Protein AF-A0A813KN11-F1 (afdb_monomer_lite)

Sequence (437 aa):
MAQGSCLNAQRAEISSEADAAAAKKTEAAAARKAENHSEVVAFFRGTGTDVECRTLEQILLWEDVLMEVCHDYIQWLFPSDEPSRFNSDAPLLDEELQAIFQEDPEMQRNFRRGLTRFIQFLGLVVEEANERAGIESFRIAKAAHFEKRVLMCWRGPSNHNWRRMTRVLRCLGLLNMREEQRALFAALEVVIAESPGLIEDEAILRWRSEVESHISAGFAAAVLESPNLLSSLCRHYFQKYDKNGNGVLEISEALTLAGELNLSLGLPSDVLDEEQLAASFLQFGSAQAEQVALCSDAFRSWFSEALRATVERSHLPQPVRGKKRTESEEFINPSFATALLNSPNMLAGQCSRYFKKYDTNQNGRLELAEAIVLARELHESFGMPAETLDEWQLLSTSDHFRGQEAGLSAQEFPAWFAEALEAAIEKSASRCPPRTV

Radius of gyration: 32.5 Å; chains: 1; bounding box: 85×87×61 Å

Structure (mmCIF, N/CA/C/O backbone):
data_AF-A0A813KN11-F1
#
_entry.id   AF-A0A813KN11-F1
#
loop_
_atom_site.group_PDB
_atom_site.id
_atom_site.type_symbol
_atom_site.label_atom_id
_atom_site.label_alt_id
_atom_site.label_comp_id
_atom_site.label_asym_id
_atom_site.label_entity_id
_atom_site.label_seq_id
_atom_site.pdbx_PDB_ins_code
_atom_site.Cartn_x
_atom_site.Cartn_y
_atom_site.Cartn_z
_atom_site.occupancy
_atom_site.B_iso_or_equiv
_atom_site.auth_seq_id
_atom_site.auth_comp_id
_atom_site.auth_asym_id
_atom_site.auth_atom_id
_atom_site.pdbx_PDB_model_num
ATOM 1 N N . MET A 1 1 ? -23.796 54.070 39.412 1.00 55.84 1 MET A N 1
ATOM 2 C CA . MET A 1 1 ? -23.082 52.832 39.806 1.00 55.84 1 MET A CA 1
ATOM 3 C C . MET A 1 1 ? -23.918 51.549 39.681 1.00 55.84 1 MET A C 1
ATOM 5 O O . MET A 1 1 ? -23.318 50.505 39.488 1.00 55.84 1 MET A O 1
ATOM 9 N N . ALA A 1 2 ? -25.261 51.578 39.702 1.00 54.78 2 ALA A N 1
ATOM 10 C CA . ALA A 1 2 ? -26.078 50.351 39.631 1.00 54.78 2 ALA A CA 1
ATOM 11 C C . ALA A 1 2 ? -26.136 49.661 38.244 1.00 54.78 2 ALA A C 1
ATOM 13 O O . ALA A 1 2 ? -26.162 48.437 38.178 1.00 54.78 2 ALA A O 1
ATOM 14 N N . GLN A 1 3 ? -26.094 50.408 37.131 1.00 52.41 3 GLN A N 1
ATOM 15 C CA . GLN A 1 3 ? -26.206 49.822 35.780 1.00 52.41 3 GLN A CA 1
ATOM 16 C C . GLN A 1 3 ? -24.967 49.016 35.335 1.00 52.41 3 GLN A C 1
ATOM 18 O O . GLN A 1 3 ? -25.114 48.037 34.612 1.00 52.41 3 GLN A O 1
ATOM 23 N N . GLY A 1 4 ? -23.763 49.366 35.806 1.00 53.12 4 GLY A N 1
ATOM 24 C CA . GLY A 1 4 ? -22.533 48.620 35.487 1.00 53.12 4 GLY A CA 1
ATOM 25 C C . GLY A 1 4 ? -22.413 47.272 36.212 1.00 53.12 4 GLY A C 1
ATOM 26 O O . GLY A 1 4 ? -21.768 46.362 35.705 1.00 53.12 4 GLY A O 1
ATOM 27 N N . SER A 1 5 ? -23.073 47.124 37.367 1.00 58.75 5 SER A N 1
ATOM 28 C CA . SER A 1 5 ? -23.100 45.871 38.138 1.00 58.75 5 SER A CA 1
ATOM 29 C C . SER A 1 5 ? -23.969 44.802 37.459 1.00 58.75 5 SER A C 1
ATOM 31 O O . SER A 1 5 ? -23.559 43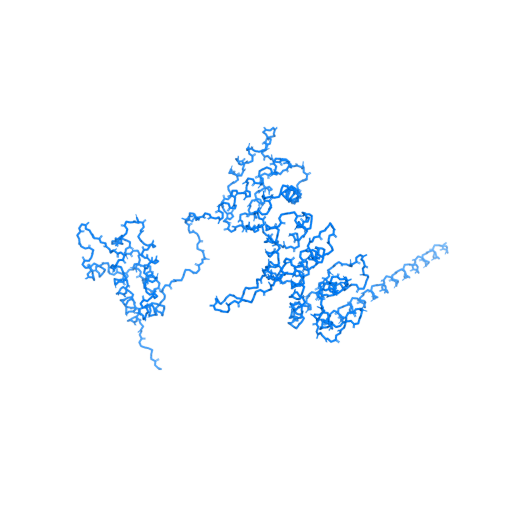.652 37.332 1.00 58.75 5 SER A O 1
ATOM 33 N N . CYS A 1 6 ? -25.130 45.203 36.928 1.00 56.50 6 CYS A N 1
ATOM 34 C CA . CYS A 1 6 ? -26.067 44.297 36.256 1.00 56.50 6 CYS A CA 1
ATOM 35 C C . CYS A 1 6 ? -25.503 43.738 34.933 1.00 56.50 6 CYS A C 1
ATOM 37 O O . CYS A 1 6 ? -25.594 42.542 34.670 1.00 56.50 6 CYS A O 1
ATOM 39 N N . LEU A 1 7 ? -24.830 44.583 34.140 1.00 58.66 7 LEU A N 1
ATOM 40 C CA . LEU A 1 7 ? -24.189 44.174 32.881 1.00 58.66 7 LEU A CA 1
ATOM 41 C C . LEU A 1 7 ? -23.013 43.205 33.092 1.00 58.66 7 LEU A C 1
ATOM 43 O O . LEU A 1 7 ? -22.803 42.310 32.275 1.00 58.66 7 LEU A O 1
ATOM 47 N N . ASN A 1 8 ? -22.258 43.357 34.185 1.00 63.19 8 ASN A N 1
ATOM 48 C CA . ASN A 1 8 ? -21.165 42.441 34.521 1.00 63.19 8 ASN A CA 1
ATOM 49 C C . ASN A 1 8 ? -21.677 41.082 35.021 1.00 63.19 8 ASN A C 1
ATOM 51 O O . ASN A 1 8 ? -21.081 40.064 34.680 1.00 63.19 8 ASN A O 1
ATOM 55 N N . ALA A 1 9 ? -22.789 41.050 35.764 1.00 64.56 9 ALA A N 1
ATOM 56 C CA . ALA A 1 9 ? -23.426 39.804 36.194 1.00 64.56 9 ALA A CA 1
ATOM 57 C C . ALA A 1 9 ? -23.979 39.003 35.000 1.00 64.56 9 ALA A C 1
ATOM 59 O O . ALA A 1 9 ? -23.669 37.823 34.868 1.00 64.56 9 ALA A O 1
ATOM 60 N N . GLN A 1 10 ? -24.677 39.662 34.065 1.00 61.97 10 GLN A N 1
ATOM 61 C CA . GLN A 1 10 ? -25.167 39.014 32.839 1.00 61.97 10 GLN A CA 1
ATOM 62 C C . GLN A 1 10 ? -24.036 38.479 31.951 1.00 61.97 10 GLN A C 1
ATOM 64 O O . GLN A 1 10 ? -24.159 37.405 31.370 1.00 61.97 10 GLN A O 1
ATOM 69 N N . ARG A 1 11 ? -22.906 39.194 31.847 1.00 63.22 11 ARG A N 1
ATOM 70 C CA . ARG A 1 11 ? -21.731 38.699 31.109 1.00 63.22 11 ARG A CA 1
ATOM 71 C C . ARG A 1 11 ? -21.091 37.475 31.763 1.00 63.22 11 ARG A C 1
ATOM 73 O O . ARG A 1 11 ? -20.643 36.587 31.044 1.00 63.22 11 ARG A O 1
ATOM 80 N N . ALA A 1 12 ? -21.037 37.435 33.093 1.00 64.56 12 ALA A N 1
ATOM 81 C CA . ALA A 1 12 ? -20.498 36.298 33.831 1.00 64.56 12 ALA A CA 1
ATOM 82 C C . ALA A 1 12 ? -21.402 35.058 33.716 1.00 64.56 12 ALA A C 1
ATOM 84 O O . ALA A 1 12 ? -20.891 33.957 33.533 1.00 64.56 12 ALA A O 1
ATOM 85 N N . GLU A 1 13 ? -22.727 35.233 33.745 1.00 67.44 13 GLU A N 1
ATOM 86 C CA . GLU A 1 13 ? -23.694 34.147 33.527 1.00 67.44 13 GLU A CA 1
ATOM 87 C C . GLU A 1 13 ? -23.604 33.573 32.106 1.00 67.44 13 GLU A C 1
ATOM 89 O O . GLU A 1 13 ? -23.483 32.362 31.953 1.00 67.44 13 GLU A O 1
ATOM 94 N N . ILE A 1 14 ? -23.543 34.425 31.074 1.00 69.56 14 ILE A N 1
ATOM 95 C CA . ILE A 1 14 ? -23.387 33.978 29.677 1.00 69.56 14 ILE A CA 1
ATOM 96 C C . ILE A 1 14 ? -22.050 33.247 29.467 1.00 69.56 14 ILE A C 1
ATOM 98 O O . ILE A 1 14 ? -21.999 32.253 28.745 1.00 69.56 14 ILE A O 1
ATOM 102 N N . SER A 1 15 ? -20.965 33.712 30.101 1.00 70.12 15 SER A N 1
ATOM 103 C CA . SER A 1 15 ? -19.666 33.024 30.057 1.00 70.12 15 SER A CA 1
ATOM 104 C C . SER A 1 15 ? -19.736 31.653 30.734 1.00 70.12 15 SER A C 1
ATOM 106 O O . SER A 1 15 ? -19.295 30.667 30.158 1.00 70.12 15 SER A O 1
ATOM 108 N N . SER A 1 16 ? -20.353 31.576 31.916 1.00 76.62 16 SER A N 1
ATOM 109 C CA . SER A 1 16 ? -20.541 30.335 32.678 1.00 76.62 16 SER A CA 1
ATOM 110 C C . SER A 1 16 ? -21.377 29.299 31.912 1.00 76.62 16 SER A C 1
ATOM 112 O O . SER A 1 16 ? -21.031 28.119 31.873 1.00 76.62 16 SER A O 1
ATOM 114 N N . GLU A 1 17 ? -22.455 29.729 31.249 1.00 76.62 17 GLU A N 1
ATOM 115 C CA . GLU A 1 17 ? -23.283 28.852 30.412 1.00 76.62 17 GLU A CA 1
ATOM 116 C C . GLU A 1 17 ? -22.532 28.348 29.172 1.00 76.62 17 GLU A C 1
ATOM 118 O O . GLU A 1 17 ? -22.662 27.175 28.809 1.00 76.62 17 GLU A O 1
ATOM 123 N N . ALA A 1 18 ? -21.717 29.199 28.541 1.00 73.38 18 ALA A N 1
ATOM 124 C CA . ALA A 1 18 ? -20.875 28.805 27.413 1.00 73.38 18 ALA A CA 1
ATOM 125 C C . ALA A 1 18 ? -19.795 27.790 27.830 1.00 73.38 18 ALA A C 1
ATOM 127 O O . ALA A 1 18 ? -19.595 26.791 27.135 1.00 73.38 18 ALA A O 1
ATOM 128 N N . ASP A 1 19 ? -19.160 27.998 28.986 1.00 80.31 19 ASP A N 1
ATOM 129 C CA . ASP A 1 19 ? -18.154 27.089 29.544 1.00 80.31 19 ASP A CA 1
ATOM 130 C C . ASP A 1 19 ? -18.773 25.731 29.921 1.00 80.31 19 ASP A C 1
ATOM 132 O O . ASP A 1 19 ? -18.221 24.675 29.602 1.00 80.31 19 ASP A O 1
ATOM 136 N N . ALA A 1 20 ? -19.971 25.731 30.516 1.00 79.69 20 ALA A N 1
ATOM 137 C CA . ALA A 1 20 ? -20.714 24.511 30.829 1.00 79.69 20 ALA A CA 1
ATOM 138 C C . ALA A 1 20 ? -21.149 23.743 29.564 1.00 79.69 20 ALA A C 1
ATOM 140 O O . ALA A 1 20 ? -21.056 22.513 29.515 1.00 79.69 20 ALA A O 1
ATOM 141 N N . ALA A 1 21 ? -21.591 24.449 28.517 1.00 75.94 21 ALA A N 1
ATOM 142 C CA . ALA A 1 21 ? -21.940 23.840 27.234 1.00 75.94 21 ALA A CA 1
ATOM 143 C C . ALA A 1 21 ? -20.713 23.239 26.526 1.00 75.94 21 ALA A C 1
ATOM 145 O O . ALA A 1 21 ? -20.804 22.148 25.955 1.00 75.94 21 ALA A O 1
ATOM 146 N N . ALA A 1 22 ? -19.560 23.912 26.598 1.00 75.06 22 ALA A N 1
ATOM 147 C CA . ALA A 1 22 ? -18.297 23.404 26.074 1.00 75.06 22 ALA A CA 1
ATOM 148 C C . ALA A 1 22 ? -17.841 22.143 26.825 1.00 75.06 22 ALA A C 1
ATOM 150 O O . ALA A 1 22 ? -17.526 21.142 26.184 1.00 75.06 22 ALA A O 1
ATOM 151 N N . ALA A 1 23 ? -17.894 22.145 28.161 1.00 79.25 23 ALA A N 1
ATOM 152 C CA . ALA A 1 23 ? -17.556 20.980 28.980 1.00 79.25 23 ALA A CA 1
ATOM 153 C C . ALA A 1 23 ? -18.440 19.765 28.649 1.00 79.25 23 ALA A C 1
ATOM 155 O O . ALA A 1 23 ? -17.927 18.672 28.413 1.00 79.25 23 ALA A O 1
ATOM 156 N N . LYS A 1 24 ? -19.758 19.971 28.523 1.00 80.69 24 LYS A N 1
ATOM 157 C CA . LYS A 1 24 ? -20.709 18.908 28.166 1.00 80.69 24 LYS A CA 1
ATOM 158 C C . LYS A 1 24 ? -20.459 18.336 26.767 1.00 80.69 24 LYS A C 1
ATOM 160 O O . LYS A 1 24 ? -20.604 17.135 26.550 1.00 80.69 24 LYS A O 1
ATOM 165 N N . LYS A 1 25 ? -20.074 19.184 25.807 1.00 79.50 25 LYS A N 1
ATOM 166 C CA . LYS A 1 25 ? -19.704 18.748 24.453 1.00 79.50 25 LYS A CA 1
ATOM 167 C C . LYS A 1 25 ? -18.427 17.902 24.467 1.00 79.50 25 LYS A C 1
ATOM 169 O O . LYS A 1 25 ? -18.368 16.896 23.765 1.00 79.50 25 LYS A O 1
ATOM 174 N N . THR A 1 26 ? -17.438 18.285 25.272 1.00 84.12 26 THR A N 1
ATOM 175 C CA . THR A 1 26 ? -16.190 17.527 25.448 1.00 84.12 26 THR A CA 1
ATOM 176 C C . THR A 1 26 ? -16.444 16.163 26.088 1.00 84.12 26 THR A C 1
ATOM 178 O O . THR A 1 26 ? -15.922 15.161 25.609 1.00 84.12 26 THR A O 1
ATOM 181 N N . GLU A 1 27 ? -17.293 16.099 27.115 1.00 86.19 27 GLU A N 1
ATOM 182 C CA . GLU A 1 27 ? -17.659 14.843 27.780 1.00 86.19 27 GLU A CA 1
ATOM 183 C C . GLU A 1 27 ? -18.402 13.887 26.832 1.00 86.19 27 GLU A C 1
ATOM 185 O O . GLU A 1 27 ? -18.057 12.710 26.739 1.00 86.19 27 GLU A O 1
ATOM 190 N N . ALA A 1 28 ? -19.357 14.401 26.048 1.00 86.06 28 ALA A N 1
ATOM 191 C CA . ALA A 1 28 ? -20.056 13.610 25.035 1.00 86.06 28 ALA A CA 1
ATOM 192 C C . ALA A 1 28 ? -19.108 13.082 23.941 1.00 86.06 28 ALA A C 1
ATOM 194 O O . ALA A 1 28 ? -19.243 11.939 23.506 1.00 86.06 28 ALA A O 1
ATOM 195 N N . ALA A 1 29 ? -18.131 13.889 23.514 1.00 83.31 29 ALA A N 1
ATOM 196 C CA . ALA A 1 29 ? -17.123 13.464 22.545 1.00 83.31 29 ALA A CA 1
ATOM 197 C C . ALA A 1 29 ? -16.207 12.365 23.110 1.00 83.31 29 ALA A C 1
ATOM 199 O O . ALA A 1 29 ? -15.925 11.393 22.413 1.00 83.31 29 ALA A O 1
ATOM 200 N N . ALA A 1 30 ? -15.791 12.479 24.375 1.00 85.94 30 ALA A N 1
ATOM 201 C CA . ALA A 1 30 ? -14.988 11.460 25.049 1.00 85.94 30 ALA A CA 1
ATOM 202 C C . ALA A 1 30 ? -15.757 10.138 25.223 1.00 85.94 30 ALA A C 1
ATOM 204 O O . ALA A 1 30 ? -15.204 9.071 24.965 1.00 85.94 30 ALA A O 1
ATOM 205 N N . ALA A 1 31 ? -17.042 10.201 25.589 1.00 90.19 31 ALA A N 1
ATOM 206 C CA . ALA A 1 31 ? -17.894 9.017 25.695 1.00 90.19 31 ALA A CA 1
ATOM 207 C C . ALA A 1 31 ? -18.061 8.310 24.340 1.00 90.19 31 ALA A C 1
ATOM 209 O O . ALA A 1 31 ? -17.885 7.097 24.257 1.00 90.19 31 ALA A O 1
ATOM 210 N N . ARG A 1 32 ? -18.320 9.067 23.263 1.00 89.12 32 ARG A N 1
ATOM 211 C CA . ARG A 1 32 ? -18.428 8.507 21.907 1.00 89.12 32 ARG A CA 1
ATOM 212 C C . ARG A 1 32 ? -17.108 7.910 21.418 1.00 89.12 32 ARG A C 1
ATOM 214 O O . ARG A 1 32 ? -17.122 6.885 20.745 1.00 89.12 32 ARG A O 1
ATOM 221 N N . LYS A 1 33 ? -15.974 8.526 21.768 1.00 90.25 33 LYS A N 1
ATOM 222 C CA . LYS A 1 33 ? -14.637 7.985 21.485 1.00 90.25 33 LYS A CA 1
ATOM 223 C C . LYS A 1 33 ? -14.441 6.621 22.158 1.00 90.25 33 LYS A C 1
ATOM 225 O O . LYS A 1 33 ? -14.070 5.666 21.486 1.00 90.25 33 LYS A O 1
ATOM 230 N N . ALA A 1 34 ? -14.749 6.523 23.452 1.00 91.56 34 ALA A N 1
ATOM 231 C CA . ALA A 1 34 ? -14.631 5.278 24.210 1.00 91.56 34 ALA A CA 1
ATOM 232 C C . ALA A 1 34 ? -15.573 4.175 23.691 1.00 91.56 34 ALA A C 1
ATOM 234 O O . ALA A 1 34 ? -15.178 3.013 23.621 1.00 91.56 34 ALA A O 1
ATOM 235 N N . GLU A 1 35 ? -16.796 4.536 23.289 1.00 93.81 35 GLU A N 1
ATOM 236 C CA . GLU A 1 35 ? -17.745 3.620 22.643 1.00 93.81 35 GLU A CA 1
ATOM 237 C C . GLU A 1 35 ? -17.181 3.081 21.318 1.00 93.81 35 GLU A C 1
ATOM 239 O O . GLU A 1 35 ? -17.059 1.868 21.168 1.00 93.81 35 GLU A O 1
ATOM 244 N N . ASN A 1 36 ? -16.712 3.963 20.424 1.00 94.12 36 ASN A N 1
ATOM 245 C CA . ASN A 1 36 ? -16.051 3.585 19.167 1.00 94.12 36 ASN A CA 1
ATOM 246 C C . ASN A 1 36 ? -14.865 2.632 19.400 1.00 94.12 36 ASN A C 1
ATOM 248 O O . ASN A 1 36 ? -14.734 1.625 18.706 1.00 94.12 36 ASN A O 1
ATOM 252 N N . HIS A 1 37 ? -14.010 2.910 20.391 1.00 96.06 37 HIS A N 1
ATOM 253 C CA . HIS A 1 37 ? -12.895 2.017 20.727 1.00 96.06 37 HIS A CA 1
ATOM 254 C C . HIS A 1 37 ? -13.391 0.640 21.157 1.00 96.06 37 HIS A C 1
ATOM 256 O O . HIS A 1 37 ? -12.922 -0.373 20.642 1.00 96.06 37 HIS A O 1
ATOM 262 N N . SER A 1 38 ? -14.355 0.600 22.079 1.00 96.56 38 SER A N 1
ATOM 263 C CA . SER A 1 38 ? -14.912 -0.648 22.595 1.00 96.56 38 SER A CA 1
ATOM 264 C C . SER A 1 38 ? -15.555 -1.488 21.490 1.00 96.56 38 SER A C 1
ATOM 266 O O . SER A 1 38 ? -15.370 -2.704 21.467 1.00 96.56 38 SER A O 1
ATOM 268 N N . GLU A 1 39 ? -16.295 -0.863 20.576 1.00 96.69 39 GLU A N 1
ATOM 269 C CA . GLU A 1 39 ? -16.959 -1.545 19.463 1.00 96.69 39 GLU A CA 1
ATOM 270 C C . GLU A 1 39 ? -15.952 -2.149 18.481 1.00 96.69 39 GLU A C 1
ATOM 272 O O . GLU A 1 39 ? -16.047 -3.334 18.158 1.00 96.69 39 GLU A O 1
ATOM 277 N N . VAL A 1 40 ? -14.945 -1.379 18.055 1.00 97.12 40 VAL A N 1
ATOM 278 C CA . VAL A 1 40 ? -13.913 -1.868 17.124 1.00 97.12 40 VAL A CA 1
ATOM 279 C C . VAL A 1 40 ? -13.106 -3.001 17.752 1.00 97.12 40 VAL A C 1
ATOM 281 O O . VAL A 1 40 ? -12.868 -4.024 17.109 1.00 97.12 40 VAL A O 1
ATOM 284 N N . VAL A 1 41 ? -12.722 -2.859 19.023 1.00 98.00 41 VAL A N 1
ATOM 285 C CA . VAL A 1 41 ? -12.010 -3.910 19.760 1.00 98.00 41 VAL A CA 1
ATOM 286 C C . VAL A 1 41 ? -12.861 -5.178 19.853 1.00 98.00 41 VAL A C 1
ATOM 288 O O . VAL A 1 41 ? -12.363 -6.266 19.569 1.00 98.00 41 VAL A O 1
ATOM 291 N N . ALA A 1 42 ? -14.144 -5.065 20.205 1.00 98.12 42 ALA A N 1
ATOM 292 C CA . ALA A 1 42 ? -15.040 -6.217 20.279 1.00 98.12 42 ALA A CA 1
ATOM 293 C C . ALA A 1 42 ? -15.227 -6.886 18.907 1.00 98.12 42 ALA A C 1
ATOM 295 O O . ALA A 1 42 ? -15.167 -8.113 18.805 1.00 98.12 42 ALA A O 1
ATOM 296 N N . PHE A 1 43 ? -15.394 -6.097 17.844 1.00 98.44 43 PHE A N 1
ATOM 297 C CA . PHE A 1 43 ? -15.502 -6.592 16.473 1.00 98.44 43 PHE A CA 1
ATOM 298 C C . PHE A 1 43 ? -14.258 -7.388 16.054 1.00 98.44 43 PHE A C 1
ATOM 300 O O . PHE A 1 43 ? -14.377 -8.538 15.627 1.00 98.44 43 PHE A O 1
ATOM 307 N N . PHE A 1 44 ? -13.054 -6.833 16.237 1.00 98.31 44 PHE A N 1
ATOM 308 C CA . PHE A 1 44 ? -11.813 -7.518 15.860 1.00 98.31 44 PHE A CA 1
ATOM 309 C C . PHE A 1 44 ? -11.429 -8.669 16.791 1.00 98.31 44 PHE A C 1
ATOM 311 O O . PHE A 1 44 ? -10.720 -9.565 16.344 1.00 98.31 44 PHE A O 1
ATOM 318 N N . ARG A 1 45 ? -11.904 -8.707 18.039 1.00 97.81 45 ARG A N 1
ATOM 319 C CA . ARG A 1 45 ? -11.781 -9.883 18.924 1.00 97.81 45 ARG A CA 1
ATOM 320 C C . ARG A 1 45 ? -12.859 -10.946 18.671 1.00 97.81 45 ARG A C 1
ATOM 322 O O . ARG A 1 45 ? -12.877 -11.970 19.342 1.00 97.81 45 ARG A O 1
ATOM 329 N N . GLY A 1 46 ? -13.775 -10.717 17.727 1.00 96.50 46 GLY A N 1
ATOM 330 C CA . GLY A 1 46 ? -14.856 -11.655 17.406 1.00 96.50 46 GLY A CA 1
ATOM 331 C C . GLY A 1 46 ? -15.936 -11.768 18.491 1.00 96.50 46 GLY A C 1
ATOM 332 O O . GLY A 1 46 ? -16.723 -12.713 18.480 1.00 96.50 46 GLY A O 1
ATOM 333 N N . THR A 1 47 ? -15.987 -10.827 19.438 1.00 97.50 47 THR A N 1
ATOM 334 C CA . THR A 1 47 ? -16.987 -10.784 20.520 1.00 97.50 47 THR A CA 1
ATOM 335 C C . THR A 1 47 ? -18.097 -9.764 20.272 1.00 97.50 47 THR A C 1
ATOM 337 O O . THR A 1 47 ? -19.100 -9.772 20.984 1.00 97.50 47 THR A O 1
ATOM 340 N N . GLY A 1 48 ? -17.932 -8.902 19.267 1.00 97.00 48 GLY A N 1
ATOM 341 C CA . GLY A 1 48 ? -18.886 -7.872 18.865 1.00 97.00 48 GLY A CA 1
ATOM 342 C C . GLY A 1 48 ? -19.260 -7.938 17.385 1.00 97.00 48 GLY A C 1
ATOM 343 O O . GLY A 1 48 ? -18.903 -8.866 16.656 1.00 97.00 48 GLY A O 1
ATOM 344 N N . THR A 1 49 ? -19.991 -6.920 16.948 1.00 97.56 49 THR A N 1
ATOM 345 C CA . THR A 1 49 ? -20.449 -6.749 15.568 1.00 97.56 49 THR A CA 1
ATOM 346 C C . THR A 1 49 ? -20.141 -5.343 15.082 1.00 97.56 49 THR A C 1
ATOM 348 O O . THR A 1 49 ? -19.855 -4.457 15.882 1.00 97.56 49 THR A O 1
ATOM 351 N N . ASP A 1 50 ? -20.253 -5.130 13.777 1.00 94.88 50 ASP A N 1
ATOM 352 C CA . ASP A 1 50 ? -20.396 -3.781 13.246 1.00 94.88 50 ASP A CA 1
ATOM 353 C C . ASP A 1 50 ? -21.807 -3.206 13.474 1.00 94.88 50 ASP A C 1
ATOM 355 O O . ASP A 1 50 ? -22.683 -3.852 14.066 1.00 94.88 50 ASP A O 1
ATOM 359 N N . VAL A 1 51 ? -22.025 -1.982 12.985 1.00 92.25 51 VAL A N 1
ATOM 360 C CA . VAL A 1 51 ? -23.298 -1.242 13.099 1.00 92.25 51 VAL A CA 1
ATOM 361 C C . VAL A 1 51 ? -24.487 -1.917 12.410 1.00 92.25 51 VAL A C 1
ATOM 363 O O . VAL A 1 51 ? -25.625 -1.663 12.789 1.00 92.25 51 VAL A O 1
ATOM 366 N N . GLU A 1 52 ? -24.243 -2.819 11.458 1.00 93.75 52 GLU A N 1
ATOM 367 C CA . GLU A 1 52 ? -25.283 -3.608 10.781 1.00 93.75 52 GLU A CA 1
ATOM 368 C C . GLU A 1 52 ? -25.473 -4.987 11.442 1.00 93.75 52 GLU A C 1
ATOM 370 O O . GLU A 1 52 ? -26.065 -5.901 10.862 1.00 93.75 52 GLU A O 1
ATOM 375 N N . CYS A 1 53 ? -24.961 -5.158 12.667 1.00 95.88 53 CYS A N 1
ATOM 376 C CA . CYS A 1 53 ? -25.022 -6.391 13.450 1.00 95.88 53 CYS A CA 1
ATOM 377 C C . CYS A 1 53 ? -24.322 -7.591 12.787 1.00 95.88 53 CYS A C 1
ATOM 379 O O . CYS A 1 53 ? -24.710 -8.742 13.016 1.00 95.88 53 CYS A O 1
ATOM 381 N N . ARG A 1 54 ? -23.280 -7.348 11.983 1.00 96.81 54 ARG A N 1
ATOM 382 C CA . ARG A 1 54 ? -22.483 -8.401 11.343 1.00 96.81 54 ARG A CA 1
ATOM 383 C C . ARG A 1 54 ? -21.229 -8.693 12.155 1.00 96.81 54 ARG A C 1
ATOM 385 O O . ARG A 1 54 ? -20.516 -7.775 12.556 1.00 96.81 54 ARG A O 1
ATOM 392 N N . THR A 1 55 ? -20.922 -9.966 12.374 1.00 98.19 55 THR A N 1
ATOM 393 C CA . THR A 1 55 ? -19.642 -10.375 12.970 1.00 98.19 55 THR A CA 1
ATOM 394 C C . THR A 1 55 ? -18.532 -10.389 11.921 1.00 98.19 55 THR A C 1
ATOM 396 O O . THR A 1 55 ? -18.790 -10.506 10.717 1.00 98.19 55 THR A O 1
ATOM 399 N N . LEU A 1 56 ? -17.278 -10.347 12.377 1.00 98.12 56 LEU A N 1
ATOM 400 C CA . LEU A 1 56 ? -16.122 -10.534 11.504 1.00 98.12 56 LEU A CA 1
ATOM 401 C C . LEU A 1 56 ? -16.230 -11.853 10.719 1.00 98.12 56 LEU A C 1
ATOM 403 O O . LEU A 1 56 ? -16.092 -11.861 9.500 1.00 98.12 56 LEU A O 1
ATOM 407 N N . GLU A 1 57 ? -16.540 -12.963 11.389 1.00 98.19 57 GLU A N 1
ATOM 408 C CA . GLU A 1 57 ? -16.685 -14.290 10.778 1.00 98.19 57 GLU A CA 1
ATOM 409 C C . GLU A 1 57 ? -17.720 -14.306 9.653 1.00 98.19 57 GLU A C 1
ATOM 411 O O . GLU A 1 57 ? -17.483 -14.922 8.615 1.00 98.19 57 GLU A O 1
ATOM 416 N N . GLN A 1 58 ? -18.849 -13.618 9.834 1.00 97.88 58 GLN A N 1
ATOM 417 C CA . GLN A 1 58 ? -19.872 -13.516 8.798 1.00 97.88 58 GLN A CA 1
ATOM 418 C C . GLN A 1 58 ? -19.335 -12.785 7.569 1.00 97.88 58 GLN A C 1
ATOM 420 O O . GLN A 1 58 ? -19.477 -13.301 6.463 1.00 97.88 58 GLN A O 1
ATOM 425 N N . ILE A 1 59 ? -18.681 -11.635 7.763 1.00 97.62 59 ILE A N 1
ATOM 426 C CA . ILE A 1 59 ? -18.095 -10.844 6.672 1.00 97.62 59 ILE A CA 1
ATOM 427 C C . ILE A 1 59 ? -17.016 -11.647 5.934 1.00 97.62 59 ILE A C 1
ATOM 429 O O . ILE A 1 59 ? -16.969 -11.645 4.706 1.00 97.62 59 ILE A O 1
ATOM 433 N N . LEU A 1 60 ? -16.165 -12.381 6.655 1.00 97.62 60 LEU A N 1
ATOM 434 C CA . LEU A 1 60 ? -15.097 -13.180 6.046 1.00 97.62 60 LEU A CA 1
ATOM 435 C C . LEU A 1 60 ? -15.618 -14.366 5.220 1.00 97.62 60 LEU A C 1
ATOM 437 O O . LEU A 1 60 ? -14.937 -14.799 4.291 1.00 97.62 60 LEU A O 1
ATOM 441 N N . LEU A 1 61 ? -16.814 -14.876 5.529 1.00 97.31 61 LEU A N 1
ATOM 442 C CA . LEU A 1 61 ? -17.480 -15.946 4.778 1.00 97.31 61 LEU A CA 1
ATOM 443 C C . LEU A 1 61 ? -18.267 -15.444 3.561 1.00 97.31 61 LEU A C 1
ATOM 445 O O . LEU A 1 61 ? -18.814 -16.257 2.816 1.00 97.31 61 LEU A O 1
ATOM 449 N N . TRP A 1 62 ? -18.352 -14.130 3.349 1.00 97.06 62 TRP A N 1
ATOM 450 C CA . TRP A 1 62 ? -19.094 -13.580 2.225 1.00 97.06 62 TRP A CA 1
ATOM 451 C C . TRP A 1 62 ? -18.541 -14.044 0.892 1.00 97.06 62 TRP A C 1
ATOM 453 O O . TRP A 1 62 ? -17.330 -14.064 0.667 1.00 97.06 62 TRP A O 1
ATOM 463 N N . GLU A 1 63 ? -19.450 -14.336 -0.030 1.00 95.56 63 GLU A N 1
ATOM 464 C CA . GLU A 1 63 ? -19.106 -14.462 -1.433 1.00 95.56 63 GLU A CA 1
ATOM 465 C C . GLU A 1 63 ? -18.709 -13.102 -2.006 1.00 95.56 63 GLU A C 1
ATOM 467 O O . GLU A 1 63 ? -19.127 -12.034 -1.554 1.00 95.56 63 GLU A O 1
ATOM 472 N N . ASP A 1 64 ? -17.912 -13.148 -3.062 1.00 95.50 64 ASP A N 1
ATOM 473 C CA . ASP A 1 64 ? -17.368 -11.959 -3.699 1.00 95.50 64 ASP A CA 1
ATOM 474 C C . ASP A 1 64 ? -18.420 -10.968 -4.209 1.00 95.50 64 ASP A C 1
ATOM 476 O O . ASP A 1 64 ? -18.162 -9.767 -4.232 1.00 95.50 64 ASP A O 1
ATOM 480 N N . VAL A 1 65 ? -19.595 -11.456 -4.617 1.00 93.81 65 VAL A N 1
ATOM 481 C CA . VAL A 1 65 ? -20.707 -10.598 -5.050 1.00 93.81 65 VAL A CA 1
ATOM 482 C C . VAL A 1 65 ? -21.161 -9.706 -3.901 1.00 93.81 65 VAL A C 1
ATOM 484 O O . VAL A 1 65 ? -21.408 -8.520 -4.104 1.00 93.81 65 VAL A O 1
ATOM 487 N N . LEU A 1 66 ? -21.228 -10.253 -2.685 1.00 94.19 66 LEU A N 1
ATOM 488 C CA . LEU A 1 66 ? -21.650 -9.499 -1.513 1.00 94.19 66 LEU A CA 1
ATOM 489 C C . LEU A 1 66 ? -20.590 -8.468 -1.105 1.00 94.19 66 LEU A C 1
ATOM 491 O O . LEU A 1 66 ? -20.938 -7.335 -0.788 1.00 94.19 66 LEU A O 1
ATOM 495 N N . MET A 1 67 ? -19.303 -8.815 -1.218 1.00 94.81 67 MET A N 1
ATOM 496 C CA . MET A 1 67 ? -18.200 -7.864 -1.023 1.00 94.81 67 MET A CA 1
ATOM 497 C C . MET A 1 67 ? -18.174 -6.726 -2.053 1.00 94.81 67 MET A C 1
ATOM 499 O O . MET A 1 67 ? -17.676 -5.641 -1.754 1.00 94.81 67 MET A O 1
ATOM 503 N N . GLU A 1 68 ? -18.676 -6.947 -3.267 1.00 93.25 68 GLU A N 1
ATOM 504 C CA . GLU A 1 68 ? -18.801 -5.880 -4.261 1.00 93.25 68 GLU A CA 1
ATOM 505 C C . GLU A 1 68 ? -19.925 -4.916 -3.861 1.00 93.25 68 GLU A C 1
ATOM 507 O O . GLU A 1 68 ? -19.671 -3.725 -3.685 1.00 93.25 68 GLU A O 1
ATOM 512 N N . VAL A 1 69 ? -21.141 -5.436 -3.653 1.00 90.44 69 VAL A N 1
ATOM 513 C CA . VAL A 1 69 ? -22.359 -4.616 -3.489 1.00 90.44 69 VAL A CA 1
ATOM 514 C C . VAL A 1 69 ? -22.529 -4.009 -2.097 1.00 90.44 69 VAL A C 1
ATOM 516 O O . VAL A 1 69 ? -23.228 -3.010 -1.942 1.00 90.44 69 VAL A O 1
ATOM 519 N N . CYS A 1 70 ? -21.913 -4.595 -1.073 1.00 90.00 70 CYS A N 1
ATOM 520 C CA . CYS A 1 70 ? -21.939 -4.072 0.285 1.00 90.00 70 CYS A CA 1
ATOM 521 C C . CYS A 1 70 ? -20.742 -3.136 0.486 1.00 90.00 70 CYS A C 1
ATOM 523 O O . CYS A 1 70 ? -19.610 -3.515 0.211 1.00 90.00 70 CYS A O 1
ATOM 525 N N . HIS A 1 71 ? -20.962 -1.881 0.880 1.00 86.06 71 HIS A N 1
ATOM 526 C CA . HIS A 1 71 ? -19.926 -0.839 0.787 1.00 86.06 71 HIS A CA 1
ATOM 527 C C . HIS A 1 71 ? -19.370 -0.368 2.134 1.00 86.06 71 HIS A C 1
ATOM 529 O O . HIS A 1 71 ? -18.366 0.343 2.160 1.00 86.06 71 HIS A O 1
ATOM 535 N N . ASP A 1 72 ? -20.017 -0.725 3.232 1.00 90.00 72 ASP A N 1
ATOM 536 C CA . ASP A 1 72 ? -19.744 -0.246 4.586 1.00 90.00 72 ASP A CA 1
ATOM 537 C C . ASP A 1 72 ? -18.827 -1.192 5.376 1.00 90.00 72 ASP A C 1
ATOM 539 O O . ASP A 1 72 ? -18.008 -0.710 6.157 1.00 90.00 72 ASP A O 1
ATOM 543 N N . TYR A 1 73 ? -18.849 -2.503 5.091 1.00 94.50 73 TYR A N 1
ATOM 544 C CA . TYR A 1 73 ? -17.952 -3.487 5.723 1.00 94.50 73 TYR A CA 1
ATOM 545 C C . TYR A 1 73 ? -16.474 -3.077 5.628 1.00 94.50 73 TYR A C 1
ATOM 547 O O . TYR A 1 73 ? -15.695 -3.292 6.554 1.00 94.50 73 TYR A O 1
ATOM 555 N N . ILE A 1 74 ? -16.076 -2.448 4.513 1.00 95.12 74 ILE A N 1
ATOM 556 C CA . ILE A 1 74 ? -14.691 -2.024 4.279 1.00 95.12 74 ILE A CA 1
ATOM 557 C C . ILE A 1 74 ? -14.250 -0.954 5.283 1.00 95.12 74 ILE A C 1
ATOM 559 O O . ILE A 1 74 ? -13.068 -0.842 5.583 1.00 95.12 74 ILE A O 1
ATOM 563 N N . GLN A 1 75 ? -15.190 -0.161 5.801 1.00 94.19 75 GLN A N 1
ATOM 564 C CA . GLN A 1 75 ? -14.911 0.886 6.779 1.00 94.19 75 GLN A CA 1
ATOM 565 C C . GLN A 1 75 ? -14.659 0.300 8.167 1.00 94.19 75 GLN A C 1
ATOM 567 O O . GLN A 1 75 ? -13.928 0.913 8.933 1.00 94.19 75 GLN A O 1
ATOM 572 N N . TRP A 1 76 ? -15.214 -0.880 8.447 1.00 95.88 76 TRP A N 1
ATOM 573 C CA . TRP A 1 76 ? -14.984 -1.638 9.674 1.00 95.88 76 TRP A CA 1
ATOM 574 C C . TRP A 1 76 ? -13.750 -2.535 9.588 1.00 95.88 76 TRP A C 1
ATOM 576 O O . TRP A 1 76 ? -12.945 -2.545 10.512 1.00 95.88 76 TRP A O 1
ATOM 586 N N . LEU A 1 77 ? -13.549 -3.239 8.468 1.00 96.94 77 LEU A N 1
ATOM 587 C CA . LEU A 1 77 ? -12.339 -4.043 8.260 1.00 96.94 77 LEU A CA 1
ATOM 588 C C . LEU A 1 77 ? -11.073 -3.184 8.148 1.00 96.94 77 LEU A C 1
ATOM 590 O O . LEU A 1 77 ? -10.005 -3.624 8.560 1.00 96.94 77 LEU A O 1
ATOM 594 N N . PHE A 1 78 ? -11.189 -1.977 7.586 1.00 97.44 78 PHE A N 1
ATOM 595 C CA . PHE A 1 78 ? -10.077 -1.046 7.390 1.00 97.44 78 PHE A CA 1
ATOM 596 C C . PHE A 1 78 ? -10.507 0.370 7.816 1.00 97.44 78 PHE A C 1
ATOM 598 O O . PHE A 1 78 ? -10.847 1.206 6.966 1.00 97.44 78 PHE A O 1
ATOM 605 N N . PRO A 1 79 ? -10.571 0.651 9.129 1.00 95.75 79 PRO A N 1
ATOM 606 C CA . PRO A 1 79 ? -10.953 1.966 9.632 1.00 95.75 79 PRO A CA 1
ATOM 607 C C . PRO A 1 79 ? -9.908 3.032 9.271 1.00 95.75 79 PRO A C 1
ATOM 609 O O . PRO A 1 79 ? -8.751 2.726 8.986 1.00 95.75 79 PRO A O 1
ATOM 612 N N . SER A 1 80 ? -10.340 4.295 9.242 1.00 92.56 80 SER A N 1
ATOM 613 C CA . SER A 1 80 ? -9.486 5.446 8.908 1.00 92.56 80 SER A CA 1
ATOM 614 C C . SER A 1 80 ? -9.358 6.360 10.115 1.00 92.56 80 SER A C 1
ATOM 616 O O . SER A 1 80 ? -10.277 6.449 10.919 1.00 92.56 80 SER A O 1
ATOM 618 N N . ASP A 1 81 ? -8.258 7.090 10.190 1.00 91.81 81 ASP A N 1
ATOM 619 C CA . ASP A 1 81 ? -8.021 8.225 11.090 1.00 91.81 81 ASP A CA 1
ATOM 620 C C . ASP A 1 81 ? -8.832 9.490 10.737 1.00 91.81 81 ASP A C 1
ATOM 622 O O . ASP A 1 81 ? -8.833 10.459 11.493 1.00 91.81 81 ASP A O 1
ATOM 626 N N . GLU A 1 82 ? -9.556 9.486 9.613 1.00 88.31 82 GLU A N 1
ATOM 627 C CA . GLU A 1 82 ? -10.458 10.561 9.205 1.00 88.31 82 GLU A CA 1
ATOM 628 C C . GLU A 1 82 ? -11.927 10.101 9.232 1.00 88.31 82 GLU A C 1
ATOM 630 O O . GLU A 1 82 ? -12.248 9.017 8.723 1.00 88.31 82 GLU A O 1
ATOM 635 N N . PRO A 1 83 ? -12.857 10.938 9.736 1.00 85.62 83 PRO A N 1
ATOM 636 C CA . PRO A 1 83 ? -14.283 10.650 9.667 1.00 85.62 83 PRO A CA 1
ATOM 637 C C . PRO A 1 83 ? -14.753 10.434 8.226 1.00 85.62 83 PRO A C 1
ATOM 639 O O . PRO A 1 83 ? -14.426 11.192 7.307 1.00 85.62 83 PRO A O 1
ATOM 642 N N . SER A 1 84 ? -15.579 9.412 8.016 1.00 84.69 84 SER A N 1
ATOM 643 C CA . SER A 1 84 ? -16.119 9.134 6.688 1.00 84.69 84 SER A CA 1
ATOM 644 C C . SER A 1 84 ? -17.127 10.206 6.269 1.00 84.69 84 SER A C 1
ATOM 646 O O . SER A 1 84 ? -18.089 10.502 6.970 1.00 84.69 84 SER A O 1
ATOM 648 N N . ARG A 1 85 ? -16.952 10.742 5.055 1.00 80.94 85 ARG A N 1
ATOM 649 C CA . ARG A 1 85 ? -17.885 11.712 4.448 1.00 80.94 85 ARG A CA 1
ATOM 650 C C . ARG A 1 85 ? -19.234 11.105 4.053 1.00 80.94 85 ARG A C 1
ATOM 652 O O . ARG A 1 85 ? -20.154 11.847 3.730 1.00 80.94 85 ARG A O 1
ATOM 659 N N . PHE A 1 86 ? -19.327 9.775 4.017 1.00 76.44 86 PHE A N 1
ATOM 660 C CA . PHE A 1 86 ? -20.499 9.045 3.523 1.00 76.44 86 PHE A CA 1
ATOM 661 C C . PHE A 1 86 ? -21.198 8.211 4.599 1.00 76.44 86 PHE A C 1
ATOM 663 O O . PHE A 1 86 ? -22.348 7.841 4.402 1.00 76.44 86 PHE A O 1
ATOM 670 N N . ASN A 1 87 ? -20.512 7.898 5.700 1.00 80.81 87 ASN A N 1
ATOM 671 C CA . ASN A 1 87 ? -21.056 7.090 6.786 1.00 80.81 87 ASN A CA 1
ATOM 672 C C . ASN A 1 87 ? -20.601 7.666 8.131 1.00 80.81 87 ASN A C 1
ATOM 674 O O . ASN A 1 87 ? -19.438 7.519 8.496 1.00 80.81 87 ASN A O 1
ATOM 678 N N . SER A 1 88 ? -21.505 8.317 8.860 1.00 83.38 88 SER A N 1
ATOM 679 C CA . SER A 1 88 ? -21.217 8.874 10.188 1.00 83.38 88 SER A CA 1
ATOM 680 C C . SER A 1 88 ? -20.925 7.813 11.247 1.00 83.38 88 SER A C 1
ATOM 682 O O . SER A 1 88 ? -20.309 8.134 12.259 1.00 83.38 88 SER A O 1
ATOM 684 N N . ASP A 1 89 ? -21.341 6.572 11.000 1.00 85.19 89 ASP A N 1
ATOM 685 C CA . ASP A 1 89 ? -21.163 5.429 11.896 1.00 85.19 89 ASP A CA 1
ATOM 686 C C . ASP A 1 89 ? -19.934 4.586 11.522 1.00 85.19 89 ASP A C 1
ATOM 688 O O . ASP A 1 89 ? -19.711 3.507 12.068 1.00 85.19 89 ASP A O 1
ATOM 692 N N . ALA A 1 90 ? -19.117 5.061 10.575 1.00 89.88 90 ALA A N 1
ATOM 693 C CA . ALA A 1 90 ? -17.837 4.439 10.278 1.00 89.88 90 ALA A CA 1
ATOM 694 C C . ALA A 1 90 ? -16.862 4.643 11.451 1.00 89.88 90 ALA A C 1
ATOM 696 O O . ALA A 1 90 ? -16.690 5.785 11.893 1.00 89.88 90 ALA A O 1
ATOM 697 N N . PRO A 1 91 ? -16.171 3.584 11.902 1.00 93.44 91 PRO A N 1
ATOM 698 C CA . PRO A 1 91 ? -15.253 3.692 13.022 1.00 93.44 91 PRO A CA 1
ATOM 699 C C . PRO A 1 91 ? -14.041 4.570 12.699 1.00 93.44 91 PRO A C 1
ATOM 701 O O . PRO A 1 91 ? -13.512 4.552 11.578 1.00 93.44 91 PRO A O 1
ATOM 704 N N . LEU A 1 92 ? -13.596 5.317 13.712 1.00 94.31 92 LEU A N 1
ATOM 705 C CA . LEU A 1 92 ? -12.422 6.185 13.647 1.00 94.31 92 LEU A CA 1
ATOM 706 C C . LEU A 1 92 ? -11.215 5.486 14.278 1.00 94.31 92 LEU A C 1
ATOM 708 O O . LEU A 1 92 ? -11.255 5.103 15.448 1.00 94.31 92 LEU A O 1
ATOM 712 N N . LEU A 1 93 ? -10.137 5.355 13.508 1.00 95.81 93 LEU A N 1
ATOM 713 C CA . LEU A 1 93 ? -8.858 4.792 13.934 1.00 95.81 93 LEU A CA 1
ATOM 714 C C . LEU A 1 93 ? -7.929 5.904 14.441 1.00 95.81 93 LEU A C 1
ATOM 716 O O . LEU A 1 93 ? -6.966 6.279 13.774 1.00 95.81 93 LEU A O 1
ATOM 720 N N . ASP A 1 94 ? -8.247 6.466 15.606 1.00 94.38 94 ASP A N 1
ATOM 721 C CA . ASP A 1 94 ? -7.383 7.455 16.264 1.00 94.38 94 ASP A CA 1
ATOM 722 C C . ASP A 1 94 ? -6.128 6.822 16.898 1.00 94.38 94 ASP A C 1
ATOM 724 O O . ASP A 1 94 ? -5.995 5.602 16.959 1.00 94.38 94 ASP A O 1
ATOM 728 N N . GLU A 1 95 ? -5.198 7.657 17.366 1.00 92.62 95 GLU A N 1
ATOM 729 C CA . GLU A 1 95 ? -3.897 7.228 17.907 1.00 92.62 95 GLU A CA 1
ATOM 730 C C . GLU A 1 95 ? -4.007 6.244 19.086 1.00 92.62 95 GLU A C 1
ATOM 732 O O . GLU A 1 95 ? -3.183 5.342 19.222 1.00 92.62 95 GLU A O 1
ATOM 737 N N . GLU A 1 96 ? -5.031 6.384 19.930 1.00 96.12 96 GLU A N 1
ATOM 738 C CA . GLU A 1 96 ? -5.227 5.503 21.086 1.00 96.12 96 GLU A CA 1
ATOM 739 C C . GLU A 1 96 ? -5.728 4.128 20.635 1.00 96.12 96 GLU A C 1
ATOM 741 O O . GLU A 1 96 ? -5.201 3.103 21.068 1.00 96.12 96 GLU A O 1
ATOM 746 N N . LEU A 1 97 ? -6.679 4.090 19.696 1.00 96.00 97 LEU A N 1
ATOM 747 C CA . LEU A 1 97 ? -7.130 2.830 19.114 1.00 96.00 97 LEU A CA 1
ATOM 748 C C . LEU A 1 97 ? -6.032 2.149 18.286 1.00 96.00 97 LEU A C 1
ATOM 750 O O . LEU A 1 97 ? -5.932 0.925 18.315 1.00 96.00 97 LEU A O 1
ATOM 754 N N . GLN A 1 98 ? -5.184 2.917 17.592 1.00 96.94 98 GLN A N 1
ATOM 755 C CA . GLN A 1 98 ? -3.998 2.388 16.908 1.00 96.94 98 GLN A CA 1
ATOM 756 C C . GLN A 1 98 ? -3.062 1.685 17.894 1.00 96.94 98 GLN A C 1
ATOM 758 O O . GLN A 1 98 ? -2.663 0.552 17.631 1.00 96.94 98 GLN A O 1
ATOM 763 N N . ALA A 1 99 ? -2.757 2.310 19.037 1.00 95.94 99 ALA A N 1
ATOM 764 C CA . ALA A 1 99 ? -1.911 1.712 20.069 1.00 95.94 99 ALA A CA 1
ATOM 765 C C . ALA A 1 99 ? -2.511 0.405 20.614 1.00 95.94 99 ALA A C 1
ATOM 767 O O . ALA A 1 99 ? -1.822 -0.613 20.658 1.00 95.94 99 ALA A O 1
ATOM 768 N N . ILE A 1 100 ? -3.816 0.393 20.922 1.00 96.81 100 ILE A N 1
ATOM 769 C CA . ILE A 1 100 ? -4.526 -0.822 21.359 1.00 96.81 100 ILE A CA 1
ATOM 770 C C . ILE A 1 100 ? -4.390 -1.938 20.314 1.00 96.81 100 ILE A C 1
ATOM 772 O O . ILE A 1 100 ? -4.090 -3.081 20.653 1.00 96.81 100 ILE A O 1
ATOM 776 N N . PHE A 1 101 ? -4.587 -1.615 19.036 1.00 95.12 101 PHE A N 1
ATOM 777 C CA . PHE A 1 101 ? -4.501 -2.581 17.942 1.00 95.12 101 PHE A CA 1
ATOM 778 C C . PHE A 1 101 ? -3.084 -3.153 17.784 1.00 95.12 101 PHE A C 1
ATOM 780 O O . PHE A 1 101 ? -2.900 -4.353 17.576 1.00 95.12 101 PHE A O 1
ATOM 787 N N . GLN A 1 102 ? -2.068 -2.293 17.876 1.00 93.69 102 GLN A N 1
ATOM 788 C CA . GLN A 1 102 ? -0.660 -2.666 17.735 1.00 93.69 102 GLN A CA 1
ATOM 789 C C . GLN A 1 102 ? -0.159 -3.531 18.904 1.00 93.69 102 GLN A C 1
ATOM 791 O O . GLN A 1 102 ? 0.778 -4.308 18.726 1.00 93.69 102 GLN A O 1
ATOM 796 N N . GLU A 1 103 ? -0.802 -3.462 20.069 1.00 96.12 103 GLU A N 1
ATOM 797 C CA . GLU A 1 103 ? -0.469 -4.282 21.239 1.00 96.12 103 GLU A CA 1
ATOM 798 C C . GLU A 1 103 ? -1.296 -5.575 21.349 1.00 96.12 103 GLU A C 1
ATOM 800 O O . GLU A 1 103 ? -0.963 -6.432 22.167 1.00 96.12 103 GLU A O 1
ATOM 805 N N . ASP A 1 104 ? -2.342 -5.753 20.531 1.00 97.44 104 ASP A N 1
ATOM 806 C CA . ASP A 1 104 ? -3.253 -6.902 20.588 1.00 97.44 104 ASP A CA 1
ATOM 807 C C . ASP A 1 104 ? -3.002 -7.918 19.444 1.00 97.44 104 ASP A C 1
ATOM 809 O O . ASP A 1 104 ? -3.425 -7.708 18.299 1.00 97.44 104 ASP A O 1
ATOM 813 N N . PRO A 1 105 ? -2.365 -9.077 19.724 1.00 96.38 105 PRO A N 1
ATOM 814 C CA . PRO A 1 105 ? -2.061 -10.076 18.698 1.00 96.38 105 PRO A CA 1
ATOM 815 C C . PRO A 1 105 ? -3.296 -10.746 18.081 1.00 96.38 105 PRO A C 1
ATOM 817 O O . PRO A 1 105 ? -3.224 -11.252 16.957 1.00 96.38 105 PRO A O 1
ATOM 820 N N . GLU A 1 106 ? -4.416 -10.804 18.804 1.00 97.56 106 GLU A N 1
ATOM 821 C CA . GLU A 1 106 ? -5.660 -11.387 18.300 1.00 97.56 106 GLU A CA 1
ATOM 822 C C . GLU A 1 106 ? -6.298 -10.456 17.272 1.00 97.56 106 GLU A C 1
ATOM 824 O O . GLU A 1 106 ? -6.626 -10.896 16.165 1.00 97.56 106 GLU A O 1
ATOM 829 N N . MET A 1 107 ? -6.369 -9.159 17.583 1.00 97.94 107 MET A N 1
ATOM 830 C CA . MET A 1 107 ? -6.849 -8.148 16.643 1.00 97.94 107 MET A CA 1
ATOM 831 C C . MET A 1 107 ? -5.982 -8.107 15.383 1.00 97.94 107 MET A C 1
ATOM 833 O O . MET A 1 107 ? -6.518 -8.143 14.276 1.00 97.94 107 MET A O 1
ATOM 837 N N . GLN A 1 108 ? -4.651 -8.140 15.512 1.00 96.81 108 GLN A N 1
ATOM 838 C CA . GLN A 1 108 ? -3.753 -8.200 14.351 1.00 96.81 108 GLN A CA 1
ATOM 839 C C . GLN A 1 108 ? -3.967 -9.446 13.488 1.00 96.81 108 GLN A C 1
ATOM 841 O O . GLN A 1 108 ? -3.973 -9.367 12.258 1.00 96.81 108 GLN A O 1
ATOM 846 N N . ARG A 1 109 ? -4.154 -10.615 14.109 1.00 96.88 109 ARG A N 1
ATOM 847 C CA . ARG A 1 109 ? -4.441 -11.861 13.384 1.00 96.88 109 ARG A CA 1
ATOM 848 C C . ARG A 1 109 ? -5.752 -11.758 12.610 1.00 96.88 109 ARG A C 1
ATOM 850 O O . ARG A 1 109 ? -5.819 -12.151 11.446 1.00 96.88 109 ARG A O 1
ATOM 857 N N . ASN A 1 110 ? -6.785 -11.220 13.243 1.00 98.25 110 ASN A N 1
ATOM 858 C CA . ASN A 1 110 ? -8.107 -11.063 12.650 1.00 98.25 110 ASN A CA 1
ATOM 859 C C . ASN A 1 110 ? -8.138 -9.988 11.558 1.00 98.25 110 ASN A C 1
ATOM 861 O O . ASN A 1 110 ? -8.761 -10.188 10.515 1.00 98.25 110 ASN A O 1
ATOM 865 N N . PHE A 1 111 ? -7.358 -8.924 11.716 1.00 97.94 111 PHE A N 1
ATOM 866 C CA . PHE A 1 111 ? -7.097 -7.959 10.659 1.00 97.94 111 PHE A CA 1
ATOM 867 C C . PHE A 1 111 ? -6.435 -8.606 9.440 1.00 97.94 111 PHE A C 1
ATOM 869 O O . PHE A 1 111 ? -6.919 -8.437 8.322 1.00 97.94 111 PHE A O 1
ATOM 876 N N . ARG A 1 112 ? -5.391 -9.426 9.636 1.00 96.81 112 ARG A N 1
ATOM 877 C CA . ARG A 1 112 ? -4.750 -10.172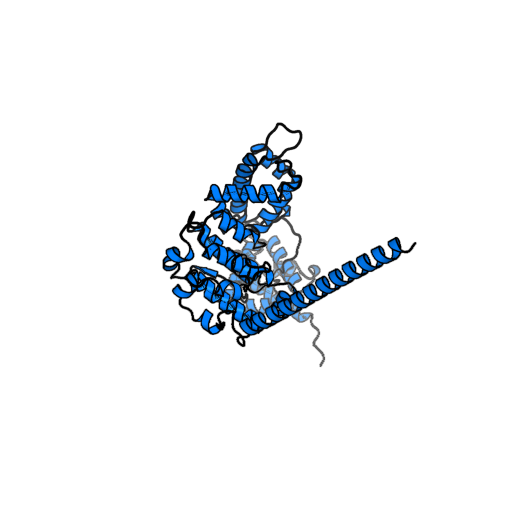 8.539 1.00 96.81 112 ARG A CA 1
ATOM 878 C C . ARG A 1 112 ? -5.720 -11.121 7.836 1.00 96.81 112 ARG A C 1
ATOM 880 O O . ARG A 1 112 ? -5.676 -11.222 6.615 1.00 96.81 112 ARG A O 1
ATOM 887 N N . ARG A 1 113 ? -6.646 -11.765 8.559 1.00 97.69 113 ARG A N 1
ATOM 888 C CA . ARG A 1 113 ? -7.734 -12.556 7.941 1.00 97.69 113 ARG A CA 1
ATOM 889 C C . ARG A 1 113 ? -8.611 -11.683 7.030 1.00 97.69 113 ARG A C 1
ATOM 891 O O . ARG A 1 113 ? -8.901 -12.088 5.904 1.00 97.69 113 ARG A O 1
ATOM 898 N N . GLY A 1 114 ? -8.986 -10.487 7.489 1.00 97.88 114 GLY A N 1
ATOM 899 C CA . GLY A 1 114 ? -9.712 -9.486 6.695 1.00 97.88 114 GLY A CA 1
ATOM 900 C C . GLY A 1 114 ? -8.949 -9.029 5.455 1.00 97.88 114 GLY A C 1
ATOM 901 O O . GLY A 1 114 ? -9.500 -9.039 4.352 1.00 97.88 114 GLY A O 1
ATOM 902 N N . LEU A 1 115 ? -7.664 -8.712 5.615 1.00 97.94 115 LEU A N 1
ATOM 903 C CA . LEU A 1 115 ? -6.763 -8.363 4.521 1.00 97.94 115 LEU A CA 1
ATOM 904 C C . LEU A 1 115 ? -6.694 -9.480 3.476 1.00 97.94 115 LEU A C 1
ATOM 906 O O . LEU A 1 115 ? -6.935 -9.223 2.299 1.00 97.94 115 LEU A O 1
ATOM 910 N N . THR A 1 116 ? -6.447 -10.722 3.896 1.00 97.31 116 THR A N 1
ATOM 911 C CA . THR A 1 116 ? -6.396 -11.885 3.000 1.00 97.31 116 THR A CA 1
ATOM 912 C C . THR A 1 116 ? -7.704 -12.067 2.237 1.00 97.31 116 THR A C 1
ATOM 914 O O . THR A 1 116 ? -7.680 -12.280 1.023 1.00 97.31 116 THR A O 1
ATOM 917 N N . ARG A 1 117 ? -8.858 -11.925 2.902 1.00 97.62 117 ARG A N 1
ATOM 918 C CA . ARG A 1 117 ? -10.160 -12.033 2.232 1.00 97.62 117 ARG A CA 1
ATOM 919 C C . ARG A 1 117 ? -10.359 -10.936 1.183 1.00 97.62 117 ARG A C 1
ATOM 921 O O . ARG A 1 117 ? -10.852 -11.228 0.090 1.00 97.62 117 ARG A O 1
ATOM 928 N N . PHE A 1 118 ? -9.961 -9.700 1.490 1.00 98.06 118 PHE A N 1
ATOM 929 C CA . PHE A 1 118 ? -10.030 -8.575 0.555 1.00 98.06 118 PHE A CA 1
ATOM 930 C C . PHE A 1 118 ? -9.077 -8.751 -0.640 1.00 98.06 118 PHE A C 1
ATOM 932 O O . PHE A 1 118 ? -9.479 -8.547 -1.782 1.00 98.06 118 PHE A O 1
ATOM 939 N N . ILE A 1 119 ? -7.853 -9.229 -0.407 1.00 97.75 119 ILE A N 1
ATOM 940 C CA . ILE A 1 119 ? -6.878 -9.585 -1.453 1.00 97.75 119 ILE A CA 1
ATOM 941 C C . ILE A 1 119 ? -7.461 -10.639 -2.406 1.00 97.75 119 ILE A C 1
ATOM 943 O O . ILE A 1 119 ? -7.431 -10.461 -3.624 1.00 97.75 119 ILE A O 1
ATOM 947 N N . GLN A 1 120 ? -8.074 -11.697 -1.868 1.00 97.00 120 GLN A N 1
ATOM 948 C CA . GLN A 1 120 ? -8.736 -12.732 -2.672 1.00 97.00 120 GLN A CA 1
ATOM 949 C C . GLN A 1 120 ? -9.879 -12.170 -3.522 1.00 97.00 120 GLN A C 1
ATOM 951 O O . GLN A 1 120 ? -10.008 -12.529 -4.698 1.00 97.00 120 GLN A O 1
ATOM 956 N N . PHE A 1 121 ? -10.674 -11.259 -2.950 1.00 97.19 121 PHE A N 1
ATOM 957 C CA . PHE A 1 121 ? -11.737 -10.546 -3.656 1.00 97.19 121 PHE A CA 1
ATOM 958 C C . PHE A 1 121 ? -11.193 -9.724 -4.835 1.00 97.19 121 PHE A C 1
ATOM 960 O O . PHE A 1 121 ? -11.801 -9.710 -5.906 1.00 97.19 121 PHE A O 1
ATOM 967 N N . LEU A 1 122 ? -10.019 -9.106 -4.701 1.00 97.31 122 LEU A N 1
ATOM 968 C CA . LEU A 1 122 ? -9.363 -8.394 -5.802 1.00 97.31 122 LEU A CA 1
ATOM 969 C C . LEU A 1 122 ? -8.820 -9.329 -6.900 1.00 97.31 122 LEU A C 1
ATOM 971 O O . LEU A 1 122 ? -8.443 -8.858 -7.971 1.00 97.31 122 LEU A O 1
ATOM 975 N N . GLY A 1 123 ? -8.798 -10.646 -6.682 1.00 97.56 123 GLY A N 1
ATOM 976 C CA . GLY A 1 123 ? -8.155 -11.600 -7.592 1.00 97.56 123 GLY A CA 1
ATOM 977 C C . GLY A 1 123 ? -6.655 -11.739 -7.360 1.00 97.56 123 GLY A C 1
ATOM 978 O O . GLY A 1 123 ? -5.931 -12.171 -8.252 1.00 97.56 123 GLY A O 1
ATOM 979 N N . LEU A 1 124 ? -6.190 -11.358 -6.176 1.00 97.50 124 LEU A N 1
ATOM 980 C CA . LEU A 1 124 ? -4.818 -11.522 -5.719 1.00 97.50 124 LEU A CA 1
ATOM 981 C C . LEU A 1 124 ? -4.748 -12.674 -4.704 1.00 97.50 124 LEU A C 1
ATOM 983 O O . LEU A 1 124 ? -5.773 -13.185 -4.246 1.00 97.50 124 LEU A O 1
ATOM 987 N N . VAL A 1 125 ? -3.542 -13.104 -4.349 1.00 96.44 125 VAL A N 1
ATOM 988 C CA . VAL A 1 125 ? -3.306 -14.154 -3.352 1.00 96.44 125 VAL A CA 1
ATOM 989 C C . VAL A 1 125 ? -2.111 -13.793 -2.478 1.00 96.44 125 VAL A C 1
ATOM 991 O O . VAL A 1 125 ? -1.131 -13.242 -2.973 1.00 96.44 125 VAL A O 1
ATOM 994 N N . VAL A 1 126 ? -2.207 -14.089 -1.181 1.00 93.56 126 VAL A N 1
ATOM 995 C CA . VAL A 1 126 ? -1.059 -14.059 -0.267 1.00 93.56 126 VAL A CA 1
ATOM 996 C C . VAL A 1 126 ? -0.292 -15.365 -0.460 1.00 93.56 126 VAL A C 1
ATOM 998 O O . VAL A 1 126 ? -0.865 -16.440 -0.290 1.00 93.56 126 VAL A O 1
ATOM 1001 N N . GLU A 1 127 ? 0.973 -15.280 -0.855 1.00 88.00 127 GLU A N 1
ATOM 1002 C CA . GLU A 1 127 ? 1.860 -16.437 -0.950 1.00 88.00 127 GLU A CA 1
ATOM 1003 C C . GLU A 1 127 ? 2.426 -16.747 0.440 1.00 88.00 127 GLU A C 1
ATOM 1005 O O . GLU A 1 127 ? 2.938 -15.858 1.122 1.00 88.00 127 GLU A O 1
ATOM 1010 N N . GLU A 1 128 ? 2.327 -18.004 0.873 1.00 65.50 128 GLU A N 1
ATOM 1011 C CA . GLU A 1 128 ? 2.944 -18.435 2.126 1.00 65.50 128 GLU A CA 1
ATOM 1012 C C . GLU A 1 128 ? 4.470 -18.461 1.975 1.00 65.50 128 GLU A C 1
ATOM 1014 O O . GLU A 1 128 ? 5.012 -18.973 0.989 1.00 65.50 128 GLU A O 1
ATOM 1019 N N . ALA A 1 129 ? 5.168 -17.902 2.967 1.00 57.88 129 ALA A N 1
ATOM 1020 C CA . ALA A 1 129 ? 6.619 -17.924 3.013 1.00 57.88 129 ALA A CA 1
ATOM 1021 C C . ALA A 1 129 ? 7.112 -19.377 3.027 1.00 57.88 129 ALA A C 1
ATOM 1023 O O . ALA A 1 129 ? 6.698 -20.196 3.846 1.00 57.88 129 ALA A O 1
ATOM 1024 N N . ASN A 1 130 ? 8.019 -19.708 2.113 1.00 48.69 130 ASN A N 1
ATOM 1025 C CA . ASN A 1 130 ? 8.623 -21.030 2.074 1.00 48.69 130 ASN A CA 1
ATOM 1026 C C . ASN A 1 130 ? 9.622 -21.128 3.245 1.00 48.69 130 ASN A C 1
ATOM 1028 O O . ASN A 1 130 ? 10.743 -20.628 3.142 1.00 48.69 130 ASN A O 1
ATOM 1032 N N . GLU A 1 131 ? 9.220 -21.767 4.352 1.00 46.81 131 GLU A N 1
ATOM 1033 C CA . GLU A 1 131 ? 9.986 -21.902 5.614 1.00 46.81 131 GLU A CA 1
ATOM 1034 C C . GLU A 1 131 ? 11.443 -22.373 5.420 1.00 46.81 131 GLU A C 1
ATOM 1036 O O . GLU A 1 131 ? 12.316 -22.128 6.250 1.00 46.81 131 GLU A O 1
ATOM 1041 N N . ARG A 1 132 ? 11.744 -23.014 4.284 1.00 46.91 132 ARG A N 1
ATOM 1042 C CA . ARG A 1 132 ? 13.074 -23.528 3.928 1.00 46.91 132 ARG A CA 1
ATOM 1043 C C . ARG A 1 132 ? 14.159 -22.458 3.771 1.00 46.91 132 ARG A C 1
ATOM 1045 O O . ARG A 1 132 ? 15.331 -22.821 3.786 1.00 46.91 132 ARG A O 1
ATOM 1052 N N . ALA A 1 133 ? 13.798 -21.185 3.599 1.00 49.94 133 ALA A N 1
ATOM 1053 C CA . ALA A 1 133 ? 14.756 -20.092 3.410 1.00 49.94 133 ALA A CA 1
ATOM 1054 C C . ALA A 1 133 ? 15.012 -19.249 4.674 1.00 49.94 133 ALA A C 1
ATOM 1056 O O . ALA A 1 133 ? 15.820 -18.328 4.618 1.00 49.94 133 ALA A O 1
ATOM 1057 N N . GLY A 1 134 ? 14.340 -19.531 5.800 1.00 42.16 134 GLY A N 1
ATOM 1058 C CA . GLY A 1 134 ? 14.538 -18.792 7.057 1.00 42.16 134 GLY A CA 1
ATOM 1059 C C . GLY A 1 134 ? 14.153 -17.304 7.015 1.00 42.16 134 GLY A C 1
ATOM 1060 O O . GLY A 1 134 ? 14.451 -16.582 7.961 1.00 42.16 134 GLY A O 1
ATOM 1061 N N . ILE A 1 135 ? 13.500 -16.844 5.941 1.00 47.50 135 ILE A N 1
ATOM 1062 C CA . ILE A 1 135 ? 12.982 -15.482 5.787 1.00 47.50 135 ILE A CA 1
ATOM 1063 C C . ILE A 1 135 ? 11.465 -15.593 5.628 1.00 47.50 135 ILE A C 1
ATOM 1065 O O . ILE A 1 135 ? 10.968 -15.950 4.556 1.00 47.50 135 ILE A O 1
ATOM 1069 N N . GLU A 1 136 ? 10.730 -15.303 6.702 1.00 50.34 136 GLU A N 1
ATOM 1070 C CA . GLU A 1 136 ? 9.293 -15.045 6.626 1.00 50.34 136 GLU A CA 1
ATOM 1071 C C . GLU A 1 136 ? 9.105 -13.784 5.779 1.00 50.34 136 GLU A C 1
ATOM 1073 O O . GLU A 1 136 ? 9.397 -12.677 6.215 1.00 50.34 136 GLU A O 1
ATOM 1078 N N . SER A 1 137 ? 8.706 -13.948 4.520 1.00 64.75 137 SER A N 1
ATOM 1079 C CA . SER A 1 137 ? 8.389 -12.817 3.651 1.00 64.75 137 SER A CA 1
ATOM 1080 C C . SER A 1 137 ? 6.921 -12.892 3.278 1.00 64.75 137 SER A C 1
ATOM 1082 O O . SER A 1 137 ? 6.477 -13.825 2.611 1.00 64.75 137 SER A O 1
ATOM 1084 N N . PHE A 1 138 ? 6.154 -11.909 3.741 1.00 82.06 138 PHE A N 1
ATOM 1085 C CA . PHE A 1 138 ? 4.778 -11.724 3.313 1.00 82.06 138 PHE A CA 1
ATOM 1086 C C . PHE A 1 138 ? 4.791 -11.225 1.863 1.00 82.06 138 PHE A C 1
ATOM 1088 O O . PHE A 1 138 ? 5.268 -10.124 1.581 1.00 82.06 138 PHE A O 1
ATOM 1095 N N . ARG A 1 139 ? 4.303 -12.039 0.922 1.00 90.00 139 ARG A N 1
ATOM 1096 C CA . ARG A 1 139 ? 4.247 -11.692 -0.504 1.00 90.00 139 ARG A CA 1
ATOM 1097 C C . ARG A 1 139 ? 2.817 -11.792 -1.017 1.00 90.00 139 ARG A C 1
ATOM 1099 O O . ARG A 1 139 ? 2.070 -12.685 -0.634 1.00 90.00 139 ARG A O 1
ATOM 1106 N N . ILE A 1 140 ? 2.450 -10.880 -1.912 1.00 94.12 140 ILE A N 1
ATOM 1107 C CA . ILE A 1 140 ? 1.179 -10.918 -2.635 1.00 94.12 140 ILE A CA 1
ATOM 1108 C C . ILE A 1 140 ? 1.470 -11.036 -4.129 1.00 94.12 140 ILE A C 1
ATOM 1110 O O . ILE A 1 140 ? 2.352 -10.354 -4.650 1.00 94.12 140 ILE A O 1
ATOM 1114 N N . ALA A 1 141 ? 0.719 -11.893 -4.812 1.00 93.06 141 ALA A N 1
ATOM 1115 C CA . ALA A 1 141 ? 0.807 -12.104 -6.251 1.00 93.06 141 ALA A CA 1
ATOM 1116 C C . ALA A 1 141 ? -0.587 -12.117 -6.894 1.00 93.06 141 ALA A C 1
ATOM 1118 O O . ALA A 1 141 ? -1.614 -12.172 -6.209 1.00 93.06 141 ALA A O 1
ATOM 1119 N N . LYS A 1 142 ? -0.643 -12.082 -8.229 1.00 95.12 142 LYS A N 1
ATOM 1120 C CA . LYS A 1 142 ? -1.891 -12.324 -8.965 1.00 95.12 142 LYS A CA 1
ATOM 1121 C C . LYS A 1 142 ? -2.350 -13.766 -8.754 1.00 95.12 142 LYS A C 1
ATOM 1123 O O . LYS A 1 142 ? -1.573 -14.701 -8.927 1.00 95.12 142 LYS A O 1
ATOM 1128 N N . ALA A 1 143 ? -3.622 -13.951 -8.414 1.00 95.69 143 ALA A N 1
ATOM 1129 C CA . ALA A 1 143 ? -4.200 -15.283 -8.310 1.00 95.69 143 ALA A CA 1
ATOM 1130 C C . ALA A 1 143 ? -4.571 -15.831 -9.696 1.00 95.69 143 ALA A C 1
ATOM 1132 O O . ALA A 1 143 ? -4.823 -15.077 -10.634 1.00 95.69 143 ALA A O 1
ATOM 1133 N N . ALA A 1 144 ? -4.720 -17.153 -9.803 1.00 94.88 144 ALA A N 1
ATOM 1134 C CA . ALA A 1 144 ? -5.142 -17.816 -11.042 1.00 94.88 144 ALA A CA 1
ATOM 1135 C C . ALA A 1 144 ? -6.532 -17.375 -11.549 1.00 94.88 144 ALA A C 1
ATOM 1137 O O . ALA A 1 144 ? -6.889 -17.627 -12.698 1.00 94.88 144 ALA A O 1
ATOM 1138 N N . HIS A 1 145 ? -7.351 -16.757 -10.692 1.00 92.44 145 HIS A N 1
ATOM 1139 C CA . HIS A 1 145 ? -8.664 -16.216 -11.044 1.00 92.44 145 HIS A CA 1
ATOM 1140 C C . HIS A 1 145 ? -8.672 -14.698 -11.260 1.00 92.44 145 HIS A C 1
ATOM 1142 O O . HIS A 1 145 ? -9.763 -14.142 -11.387 1.00 92.44 145 HIS A O 1
ATOM 1148 N N . PHE A 1 146 ? -7.513 -14.031 -11.319 1.00 96.50 146 PHE A N 1
ATOM 1149 C CA . PHE A 1 146 ? -7.404 -12.576 -11.480 1.00 96.50 146 PHE A CA 1
ATOM 1150 C C . PHE A 1 146 ? -8.248 -12.045 -12.647 1.00 96.50 146 PHE A C 1
ATOM 1152 O O . PHE A 1 146 ? -9.038 -11.117 -12.478 1.00 96.50 146 PHE A O 1
ATOM 1159 N N . GLU A 1 147 ? -8.180 -12.688 -13.813 1.00 95.19 147 GLU A N 1
ATOM 1160 C CA . GLU A 1 147 ? -8.881 -12.264 -15.030 1.00 95.19 147 GLU A CA 1
ATOM 1161 C C . GLU A 1 147 ? -10.405 -12.253 -14.845 1.00 95.19 147 GLU A C 1
ATOM 1163 O O . GLU A 1 147 ? -11.097 -11.391 -15.388 1.00 95.19 147 GLU A O 1
ATOM 1168 N N . LYS A 1 148 ? -10.945 -13.157 -14.015 1.00 94.88 148 LYS A N 1
ATOM 1169 C CA . LYS A 1 148 ? -12.380 -13.191 -13.684 1.00 94.88 148 LYS A CA 1
ATOM 1170 C C . LYS A 1 148 ? -12.805 -11.999 -12.823 1.00 94.88 148 LYS A C 1
ATOM 1172 O O . LYS A 1 148 ? -13.992 -11.691 -12.758 1.00 94.88 148 LYS A O 1
ATOM 1177 N N . ARG A 1 149 ? -11.854 -11.343 -12.152 1.00 95.56 149 ARG A N 1
ATOM 1178 C CA . ARG A 1 149 ? -12.078 -10.202 -11.253 1.00 95.56 149 ARG A CA 1
ATOM 1179 C C . ARG A 1 149 ? -11.922 -8.859 -11.942 1.00 95.56 149 ARG A C 1
ATOM 1181 O O . ARG A 1 149 ? -12.476 -7.884 -11.451 1.00 95.56 149 ARG A O 1
ATOM 1188 N N . VAL A 1 150 ? -11.237 -8.796 -13.087 1.00 94.38 150 VAL A N 1
ATOM 1189 C CA . VAL A 1 150 ? -10.934 -7.543 -13.805 1.00 94.38 150 VAL A CA 1
ATOM 1190 C C . VAL A 1 150 ? -12.178 -6.686 -14.032 1.00 94.38 150 VAL A C 1
ATOM 1192 O O . VAL A 1 150 ? -12.177 -5.501 -13.705 1.00 94.38 150 VAL A O 1
ATOM 1195 N N . LEU A 1 151 ? -13.257 -7.277 -14.555 1.00 91.31 151 LEU A N 1
ATOM 1196 C CA . LEU A 1 151 ? -14.467 -6.520 -14.881 1.00 91.31 151 LEU A CA 1
ATOM 1197 C C . LEU A 1 151 ? -15.112 -5.875 -13.647 1.00 91.31 151 LEU A C 1
ATOM 1199 O O . LEU A 1 151 ? -15.607 -4.760 -13.750 1.00 91.31 151 LEU A O 1
ATOM 1203 N N . MET A 1 152 ? -15.107 -6.575 -12.513 1.00 91.44 152 MET A N 1
ATOM 1204 C CA . MET A 1 152 ? -15.794 -6.142 -11.297 1.00 91.44 152 MET A CA 1
ATOM 1205 C C . MET A 1 152 ? -14.903 -5.245 -10.431 1.00 91.44 152 MET A C 1
ATOM 1207 O O . MET A 1 152 ? -15.296 -4.157 -10.031 1.00 91.44 152 MET A O 1
ATOM 1211 N N . CYS A 1 153 ? -13.661 -5.661 -10.192 1.00 94.50 153 CYS A N 1
ATOM 1212 C CA . CYS A 1 153 ? -12.792 -5.014 -9.215 1.00 94.50 153 CYS A CA 1
ATOM 1213 C C . CYS A 1 153 ? -11.894 -3.923 -9.812 1.00 94.50 153 CYS A C 1
ATOM 1215 O O . CYS A 1 153 ? -11.458 -3.042 -9.076 1.00 94.50 153 CYS A O 1
ATOM 1217 N N . TRP A 1 154 ? -11.613 -3.960 -11.120 1.00 93.50 154 TRP A N 1
ATOM 1218 C CA . TRP A 1 154 ? -10.529 -3.160 -11.704 1.00 93.50 154 TRP A CA 1
ATOM 1219 C C . TRP A 1 154 ? -10.959 -2.231 -12.830 1.00 93.50 154 TRP A C 1
ATOM 1221 O O . TRP A 1 154 ? -10.320 -1.208 -13.034 1.00 93.50 154 TRP A O 1
ATOM 1231 N N . ARG A 1 155 ? -12.020 -2.560 -13.570 1.00 88.38 155 ARG A N 1
ATOM 1232 C CA . ARG A 1 155 ? -12.437 -1.793 -14.748 1.00 88.38 155 ARG A CA 1
ATOM 1233 C C . ARG A 1 155 ? -13.444 -0.697 -14.393 1.00 88.38 155 ARG A C 1
ATOM 1235 O O . ARG A 1 155 ? -14.274 -0.864 -13.506 1.00 88.38 155 ARG A O 1
ATOM 1242 N N . GLY A 1 156 ? -13.421 0.389 -15.162 1.00 81.31 156 GLY A N 1
ATOM 1243 C CA . GLY A 1 156 ? -14.440 1.441 -15.147 1.00 81.31 156 GLY A CA 1
ATOM 1244 C C . GLY A 1 156 ? -13.968 2.729 -14.469 1.00 81.31 156 GLY A C 1
ATOM 1245 O O . GLY A 1 156 ? -13.146 2.672 -13.559 1.00 81.31 156 GLY A O 1
ATOM 1246 N N . PRO A 1 157 ? -14.463 3.895 -14.913 1.00 76.56 157 PRO A N 1
ATOM 1247 C CA . PRO A 1 157 ? -14.036 5.172 -14.360 1.00 76.56 157 PRO A CA 1
ATOM 1248 C C . PRO A 1 157 ? -14.509 5.341 -12.915 1.00 76.56 157 PRO A C 1
ATOM 1250 O O . PRO A 1 157 ? -15.576 4.847 -12.541 1.00 76.56 157 PRO A O 1
ATOM 1253 N N . SER A 1 158 ? -13.748 6.084 -12.105 1.00 77.50 158 SER A N 1
ATOM 1254 C CA . SER A 1 158 ? -14.104 6.372 -10.700 1.00 77.50 158 SER A CA 1
ATOM 1255 C C . SER A 1 158 ? -14.412 5.120 -9.856 1.00 77.50 158 SER A C 1
ATOM 1257 O O . SER A 1 158 ? -15.235 5.163 -8.923 1.00 77.50 158 SER A O 1
ATOM 1259 N N . ASN A 1 159 ? -13.750 4.001 -10.174 1.00 89.56 159 ASN A N 1
ATOM 1260 C CA . ASN A 1 159 ? -14.000 2.712 -9.546 1.00 89.56 159 ASN A CA 1
ATOM 1261 C C . ASN A 1 159 ? -13.845 2.819 -8.018 1.00 89.56 159 ASN A C 1
ATOM 1263 O O . ASN A 1 159 ? -12.862 3.332 -7.474 1.00 89.56 159 ASN A O 1
ATOM 1267 N N . HIS A 1 160 ? -14.873 2.384 -7.294 1.00 92.38 160 HIS A N 1
ATOM 1268 C CA . HIS A 1 160 ? -14.916 2.498 -5.843 1.00 92.38 160 HIS A CA 1
ATOM 1269 C C . HIS A 1 160 ? -13.960 1.514 -5.155 1.00 92.38 160 HIS A C 1
ATOM 1271 O O . HIS A 1 160 ? -13.451 1.838 -4.083 1.00 92.38 160 HIS A O 1
ATOM 1277 N N . ASN A 1 161 ? -13.628 0.383 -5.783 1.00 94.94 161 ASN A N 1
ATOM 1278 C CA . ASN A 1 161 ? -12.634 -0.557 -5.272 1.00 94.94 161 ASN A CA 1
ATOM 1279 C C . ASN A 1 161 ? -11.232 0.067 -5.213 1.00 94.94 161 ASN A C 1
ATOM 1281 O O . ASN A 1 161 ? -10.478 -0.219 -4.287 1.00 94.94 161 ASN A O 1
ATOM 1285 N N . TRP A 1 162 ? -10.914 1.031 -6.083 1.00 94.31 162 TRP A N 1
ATOM 1286 C CA . TRP A 1 162 ? -9.667 1.789 -5.964 1.00 94.31 162 TRP A CA 1
ATOM 1287 C C . TRP A 1 162 ? -9.613 2.655 -4.705 1.00 94.31 162 TRP A C 1
ATOM 1289 O O . TRP A 1 162 ? -8.576 2.749 -4.051 1.00 94.31 162 TRP A O 1
ATOM 1299 N N . ARG A 1 163 ? -10.750 3.246 -4.321 1.00 92.38 163 ARG A N 1
ATOM 1300 C CA . ARG A 1 163 ? -10.882 4.001 -3.065 1.00 92.38 163 ARG A CA 1
ATOM 1301 C C . ARG A 1 163 ? -10.812 3.078 -1.848 1.00 92.38 163 ARG A C 1
ATOM 1303 O O . ARG A 1 163 ? -10.197 3.444 -0.850 1.00 92.38 163 ARG A O 1
ATOM 1310 N N . ARG A 1 164 ? -11.398 1.876 -1.936 1.00 95.31 164 ARG A N 1
ATOM 1311 C CA . ARG A 1 164 ? -11.248 0.830 -0.909 1.00 95.31 164 ARG A CA 1
ATOM 1312 C C . ARG A 1 164 ? -9.781 0.435 -0.738 1.00 95.31 164 ARG A C 1
ATOM 1314 O O . ARG A 1 164 ? -9.314 0.317 0.385 1.00 95.31 164 ARG 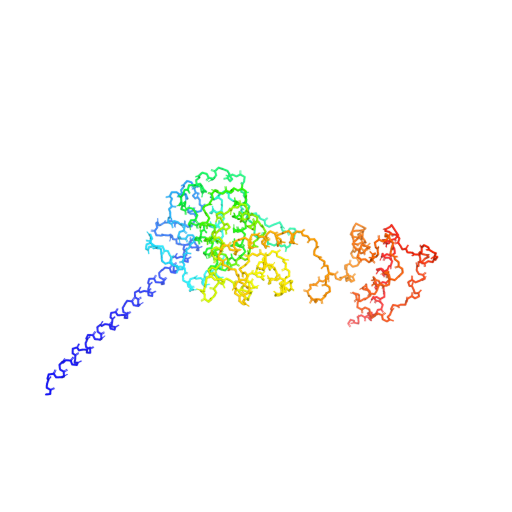A O 1
ATOM 1321 N N . MET A 1 165 ? -9.035 0.327 -1.832 1.00 96.00 165 MET A N 1
ATOM 1322 C CA . MET A 1 165 ? -7.614 -0.005 -1.792 1.00 96.00 165 MET A CA 1
ATOM 1323 C C . MET A 1 165 ? -6.752 1.102 -1.178 1.00 96.00 165 MET A C 1
ATOM 1325 O O . MET A 1 165 ? -5.889 0.800 -0.361 1.00 96.00 165 MET A O 1
ATOM 1329 N N . THR A 1 166 ? -7.036 2.380 -1.469 1.00 94.38 166 THR A N 1
ATOM 1330 C CA . THR A 1 166 ? -6.414 3.506 -0.746 1.00 94.38 166 THR A CA 1
ATOM 1331 C C . THR A 1 166 ? -6.638 3.376 0.758 1.00 94.38 166 THR A C 1
ATOM 1333 O O . THR A 1 166 ? -5.698 3.488 1.535 1.00 94.38 166 THR A O 1
ATOM 1336 N N . ARG A 1 167 ? -7.879 3.090 1.169 1.00 95.44 167 ARG A N 1
ATOM 1337 C CA . ARG A 1 167 ? -8.237 2.918 2.581 1.00 95.44 167 ARG A CA 1
ATOM 1338 C C . ARG A 1 167 ? -7.442 1.793 3.243 1.00 95.44 167 ARG A C 1
ATOM 1340 O O . ARG A 1 167 ? -6.943 1.973 4.346 1.00 95.44 167 ARG A O 1
ATOM 1347 N N . VAL A 1 168 ? -7.311 0.658 2.559 1.00 97.81 168 VAL A N 1
ATOM 1348 C CA . VAL A 1 168 ? -6.547 -0.499 3.043 1.00 97.81 168 VAL A CA 1
ATOM 1349 C C . VAL A 1 168 ? -5.071 -0.138 3.203 1.00 97.81 168 VAL A C 1
ATOM 1351 O O . VAL A 1 168 ? -4.512 -0.370 4.270 1.00 97.81 168 VAL A O 1
ATOM 1354 N N . LEU A 1 169 ? -4.453 0.487 2.193 1.00 96.56 169 LEU A N 1
ATOM 1355 C CA . LEU A 1 169 ? -3.051 0.918 2.257 1.00 96.56 169 LEU A CA 1
ATOM 1356 C C . LEU A 1 169 ? -2.807 1.909 3.398 1.00 96.56 169 LEU A C 1
ATOM 1358 O O . LEU A 1 169 ? -1.835 1.746 4.133 1.00 96.56 169 LEU A O 1
ATOM 1362 N N . ARG A 1 170 ? -3.702 2.884 3.588 1.00 94.88 170 ARG A N 1
ATOM 1363 C CA . ARG A 1 170 ? -3.629 3.837 4.700 1.00 94.88 170 ARG A CA 1
ATOM 1364 C C . ARG A 1 170 ? -3.722 3.140 6.053 1.00 94.88 170 ARG A C 1
ATOM 1366 O O . ARG A 1 170 ? -2.874 3.344 6.914 1.00 94.88 170 ARG A O 1
ATOM 1373 N N . CYS A 1 171 ? -4.732 2.287 6.226 1.00 97.06 171 CYS A N 1
ATOM 1374 C CA . CYS A 1 171 ? -4.969 1.556 7.468 1.00 97.06 171 CYS A CA 1
ATOM 1375 C C . CYS A 1 171 ? -3.772 0.664 7.840 1.00 97.06 171 CYS A C 1
ATOM 1377 O O . CYS A 1 171 ? -3.334 0.677 8.986 1.00 97.06 171 CYS A O 1
ATOM 1379 N N . LEU A 1 172 ? -3.169 -0.024 6.862 1.00 96.44 172 LEU A N 1
ATOM 1380 C CA . LEU A 1 172 ? -1.936 -0.794 7.064 1.00 96.44 172 LEU A CA 1
ATOM 1381 C C . LEU A 1 172 ? -0.784 0.072 7.595 1.00 96.44 172 LEU A C 1
ATOM 1383 O O . LEU A 1 172 ? -0.072 -0.348 8.506 1.00 96.44 172 LEU A O 1
ATOM 1387 N N . GLY A 1 173 ? -0.621 1.285 7.059 1.00 93.25 173 GLY A N 1
ATOM 1388 C CA . GLY A 1 173 ? 0.369 2.252 7.537 1.00 93.25 173 GLY A CA 1
ATOM 1389 C C . GLY A 1 173 ? 0.109 2.697 8.979 1.00 93.25 173 GLY A C 1
ATOM 1390 O O . GLY A 1 173 ? 1.016 2.631 9.806 1.00 93.25 173 GLY A O 1
ATOM 1391 N N . LEU A 1 174 ? -1.137 3.071 9.295 1.00 94.00 174 LEU A N 1
ATOM 1392 C CA . LEU A 1 174 ? -1.565 3.492 10.641 1.00 94.00 174 LEU A CA 1
ATOM 1393 C C . LEU A 1 174 ? -1.386 2.385 11.695 1.00 94.00 174 LEU A C 1
ATOM 1395 O O . LEU A 1 174 ? -1.071 2.655 12.850 1.00 94.00 174 LEU A O 1
ATOM 1399 N N . LEU A 1 175 ? -1.554 1.121 11.303 1.00 95.44 175 LEU A N 1
ATOM 1400 C CA . LEU A 1 175 ? -1.368 -0.039 12.181 1.00 95.44 175 LEU A CA 1
ATOM 1401 C C . LEU A 1 175 ? 0.076 -0.563 12.215 1.00 95.44 175 LEU A C 1
ATOM 1403 O O . LEU A 1 175 ? 0.331 -1.614 12.798 1.00 95.44 175 LEU A O 1
ATOM 1407 N N . ASN A 1 176 ? 1.021 0.145 11.589 1.00 92.56 176 ASN A N 1
ATOM 1408 C CA . ASN A 1 176 ? 2.426 -0.246 11.473 1.00 92.56 176 ASN A CA 1
ATOM 1409 C C . ASN A 1 176 ? 2.652 -1.636 10.828 1.00 92.56 176 ASN A C 1
ATOM 1411 O O . ASN A 1 176 ? 3.676 -2.283 11.044 1.00 92.56 176 ASN A O 1
ATOM 1415 N N . MET A 1 177 ? 1.725 -2.084 9.977 1.00 92.38 177 MET A N 1
ATOM 1416 C CA . MET A 1 177 ? 1.810 -3.328 9.200 1.00 92.38 177 MET A CA 1
ATOM 1417 C C . MET A 1 177 ? 2.566 -3.088 7.887 1.00 92.38 177 MET A C 1
ATOM 1419 O O . MET A 1 177 ? 2.032 -3.188 6.778 1.00 92.38 177 MET A O 1
ATOM 1423 N N . ARG A 1 178 ? 3.827 -2.659 8.021 1.00 89.25 178 ARG A N 1
ATOM 1424 C CA . ARG A 1 178 ? 4.652 -2.150 6.912 1.00 89.25 178 ARG A CA 1
ATOM 1425 C C . ARG A 1 178 ? 5.055 -3.226 5.910 1.00 89.25 178 ARG A C 1
ATOM 1427 O O . ARG A 1 178 ? 5.359 -2.903 4.762 1.00 89.25 178 ARG A O 1
ATOM 1434 N N . GLU A 1 179 ? 5.121 -4.486 6.323 1.00 88.69 179 GLU A N 1
ATOM 1435 C CA . GLU A 1 179 ? 5.430 -5.595 5.417 1.00 88.69 179 GLU A CA 1
ATOM 1436 C C . GLU A 1 179 ? 4.245 -5.883 4.502 1.00 88.69 179 GLU A C 1
ATOM 1438 O O . GLU A 1 179 ? 4.392 -5.886 3.281 1.00 88.69 179 GLU A O 1
ATOM 1443 N N . GLU A 1 180 ? 3.053 -5.995 5.080 1.00 92.88 180 GLU A N 1
ATOM 1444 C CA . GLU A 1 180 ? 1.801 -6.193 4.365 1.00 92.88 180 GLU A CA 1
ATOM 1445 C C . GLU A 1 180 ? 1.477 -5.002 3.449 1.00 92.88 180 GLU A C 1
ATOM 1447 O O . GLU A 1 180 ? 1.073 -5.200 2.301 1.00 92.88 180 GLU A O 1
ATOM 1452 N N . GLN A 1 181 ? 1.719 -3.768 3.915 1.00 93.62 181 GLN A N 1
ATOM 1453 C CA . GLN A 1 181 ? 1.560 -2.547 3.117 1.00 93.62 181 GLN A CA 1
ATOM 1454 C C . GLN A 1 181 ? 2.439 -2.572 1.859 1.00 93.62 181 GLN A C 1
ATOM 1456 O O . GLN A 1 181 ? 1.945 -2.358 0.748 1.00 93.62 181 GLN A O 1
ATOM 1461 N N . ARG A 1 182 ? 3.736 -2.867 2.026 1.00 87.62 182 ARG A N 1
ATOM 1462 C CA . ARG A 1 182 ? 4.700 -2.936 0.918 1.00 87.62 182 ARG A CA 1
ATOM 1463 C C . ARG A 1 182 ? 4.384 -4.082 -0.034 1.00 87.62 182 ARG A C 1
ATOM 1465 O O . ARG A 1 182 ? 4.435 -3.884 -1.243 1.00 87.62 182 ARG A O 1
ATOM 1472 N N . ALA A 1 183 ? 4.032 -5.254 0.488 1.00 90.81 183 ALA A N 1
ATOM 1473 C CA . ALA A 1 183 ? 3.684 -6.412 -0.327 1.00 90.81 183 ALA A CA 1
ATOM 1474 C C . ALA A 1 183 ? 2.436 -6.163 -1.179 1.00 90.81 183 ALA A C 1
ATOM 1476 O O . ALA A 1 183 ? 2.415 -6.521 -2.357 1.00 90.81 183 ALA A O 1
ATOM 1477 N N . LEU A 1 184 ? 1.409 -5.523 -0.603 1.00 94.69 184 LEU A N 1
ATOM 1478 C CA . LEU A 1 184 ? 0.198 -5.183 -1.341 1.00 94.69 184 LEU A CA 1
ATOM 1479 C C . LEU A 1 184 ? 0.535 -4.203 -2.456 1.00 94.69 184 LEU A C 1
ATOM 1481 O O . LEU A 1 184 ? 0.184 -4.454 -3.603 1.00 94.69 184 LEU A O 1
ATOM 1485 N N . PHE A 1 185 ? 1.259 -3.129 -2.142 1.00 91.62 185 PHE A N 1
ATOM 1486 C CA . PHE A 1 185 ? 1.624 -2.134 -3.142 1.00 91.62 185 PHE A CA 1
ATOM 1487 C C . PHE A 1 185 ? 2.496 -2.715 -4.259 1.00 91.62 185 PHE A C 1
ATOM 1489 O O . PHE A 1 185 ? 2.197 -2.481 -5.424 1.00 91.62 185 PHE A O 1
ATOM 1496 N N . ALA A 1 186 ? 3.475 -3.563 -3.937 1.00 85.06 186 ALA A N 1
ATOM 1497 C CA . ALA A 1 186 ? 4.286 -4.256 -4.938 1.00 85.06 186 ALA A CA 1
ATOM 1498 C C . ALA A 1 186 ? 3.433 -5.113 -5.893 1.00 85.06 186 ALA A C 1
ATOM 1500 O O . ALA A 1 186 ? 3.663 -5.120 -7.102 1.00 85.06 186 ALA A O 1
ATOM 1501 N N . ALA A 1 187 ? 2.400 -5.796 -5.387 1.00 90.50 187 ALA A N 1
ATOM 1502 C CA . ALA A 1 187 ? 1.464 -6.527 -6.241 1.00 90.50 187 ALA A CA 1
ATOM 1503 C C . ALA A 1 187 ? 0.647 -5.591 -7.151 1.00 90.50 187 ALA A C 1
ATOM 1505 O O . ALA A 1 187 ? 0.378 -5.932 -8.304 1.00 90.50 187 ALA A O 1
ATOM 1506 N N . LEU A 1 188 ? 0.277 -4.400 -6.666 1.00 91.56 188 LEU A N 1
ATOM 1507 C CA . LEU A 1 188 ? -0.389 -3.384 -7.488 1.00 91.56 188 LEU A CA 1
ATOM 1508 C C . LEU A 1 188 ? 0.530 -2.846 -8.580 1.00 91.56 188 LEU A C 1
ATOM 1510 O O . LEU A 1 188 ? 0.071 -2.668 -9.703 1.00 91.56 188 LEU A O 1
ATOM 1514 N N . GLU A 1 189 ? 1.813 -2.638 -8.290 1.00 84.25 189 GLU A N 1
ATOM 1515 C CA . GLU A 1 189 ? 2.805 -2.220 -9.286 1.00 84.25 189 GLU A CA 1
ATOM 1516 C C . GLU A 1 189 ? 2.908 -3.236 -10.433 1.00 84.25 189 GLU A C 1
ATOM 1518 O O . GLU A 1 189 ? 2.930 -2.836 -11.596 1.00 84.25 189 GLU A O 1
ATOM 1523 N N . VAL A 1 190 ? 2.86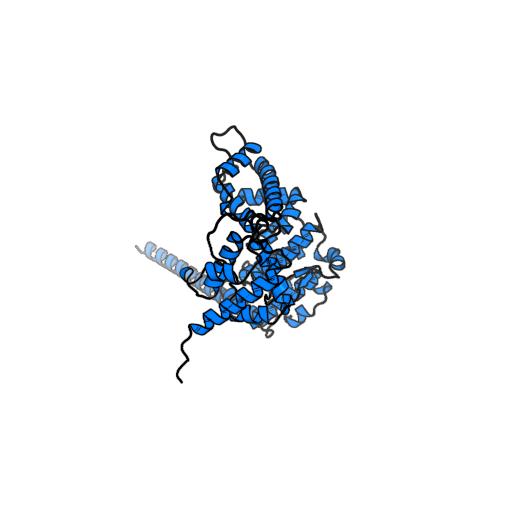2 -4.539 -10.129 1.00 84.69 190 VAL A N 1
ATOM 1524 C CA . VAL A 1 190 ? 2.799 -5.599 -11.152 1.00 84.69 190 VAL A CA 1
ATOM 1525 C C . VAL A 1 190 ? 1.526 -5.485 -11.994 1.00 84.69 190 VAL A C 1
ATOM 1527 O O . VAL A 1 190 ? 1.600 -5.530 -13.219 1.00 84.69 190 VAL A O 1
ATOM 1530 N N . VAL A 1 191 ? 0.358 -5.288 -11.372 1.00 88.25 191 VAL A N 1
ATOM 1531 C CA . VAL A 1 191 ? -0.910 -5.116 -12.109 1.00 88.25 191 VAL A CA 1
ATOM 1532 C C . VAL A 1 191 ? -0.871 -3.885 -13.018 1.00 88.25 191 VAL A C 1
ATOM 1534 O O . VAL A 1 191 ? -1.349 -3.948 -14.150 1.00 88.25 191 VAL A O 1
ATOM 1537 N N . ILE A 1 192 ? -0.298 -2.776 -12.546 1.00 86.25 192 ILE A N 1
ATOM 1538 C CA . ILE A 1 192 ? -0.158 -1.541 -13.325 1.00 86.25 192 ILE A CA 1
ATOM 1539 C C . ILE A 1 192 ? 0.756 -1.781 -14.535 1.00 86.25 192 ILE A C 1
ATOM 1541 O O . ILE A 1 192 ? 0.394 -1.390 -15.644 1.00 86.25 192 ILE A O 1
ATOM 1545 N N . ALA A 1 193 ? 1.902 -2.438 -14.332 1.00 76.25 193 ALA A N 1
ATOM 1546 C CA . ALA A 1 193 ? 2.859 -2.732 -15.397 1.00 76.25 193 ALA A CA 1
ATOM 1547 C C . ALA A 1 193 ? 2.287 -3.701 -16.448 1.00 76.25 193 ALA A C 1
ATOM 1549 O O . ALA A 1 193 ? 2.433 -3.482 -17.644 1.00 76.25 193 ALA A O 1
ATOM 1550 N N . GLU A 1 194 ? 1.586 -4.757 -16.026 1.00 84.06 194 GLU A N 1
ATOM 1551 C CA . GLU A 1 194 ? 1.012 -5.748 -16.948 1.00 84.06 194 GLU A CA 1
ATOM 1552 C C . GLU A 1 194 ? -0.260 -5.268 -17.659 1.00 84.06 194 GLU A C 1
ATOM 1554 O O . GLU A 1 194 ? -0.682 -5.862 -18.652 1.00 84.06 194 GLU A O 1
ATOM 1559 N N . SER A 1 195 ? -0.939 -4.246 -17.134 1.00 83.81 195 SER A N 1
ATOM 1560 C CA . SER A 1 195 ? -2.202 -3.743 -17.685 1.00 83.81 195 SER A CA 1
ATOM 1561 C C . SER A 1 195 ? -2.230 -2.212 -17.786 1.00 83.81 195 SER A C 1
ATOM 1563 O O . SER A 1 195 ? -3.042 -1.566 -17.110 1.00 83.81 195 SER A O 1
ATOM 1565 N N . PRO A 1 196 ? -1.399 -1.607 -18.661 1.00 80.88 196 PRO A N 1
ATOM 1566 C CA . PRO A 1 196 ? -1.376 -0.160 -18.848 1.00 80.88 196 PRO A CA 1
ATOM 1567 C C . PRO A 1 196 ? -2.762 0.402 -19.190 1.00 80.88 196 PRO A C 1
ATOM 1569 O O . PRO A 1 196 ? -3.463 -0.100 -20.071 1.00 80.88 196 PRO A O 1
ATOM 1572 N N . GLY A 1 197 ? -3.172 1.454 -18.478 1.00 83.25 197 GLY A N 1
ATOM 1573 C CA . GLY A 1 197 ? -4.465 2.119 -18.673 1.00 83.25 197 GLY A CA 1
ATOM 1574 C C . GLY A 1 197 ? -5.677 1.401 -18.064 1.00 83.25 197 GLY A C 1
ATOM 1575 O O . GLY A 1 197 ? -6.797 1.888 -18.213 1.00 83.25 197 GLY A O 1
ATOM 1576 N N . LEU A 1 198 ? -5.489 0.275 -17.363 1.00 87.62 198 LEU A N 1
ATOM 1577 C CA . LEU A 1 198 ? -6.569 -0.371 -16.608 1.00 87.62 198 LEU A CA 1
ATOM 1578 C C . LEU A 1 198 ? -7.036 0.490 -15.424 1.00 87.62 198 LEU A C 1
ATOM 1580 O O . LEU A 1 198 ? -8.224 0.504 -15.104 1.00 87.62 198 LEU A O 1
ATOM 1584 N N . ILE A 1 199 ? -6.097 1.191 -14.788 1.00 89.50 199 ILE A N 1
ATOM 1585 C CA . ILE A 1 199 ? -6.292 1.979 -13.570 1.00 89.50 199 ILE A CA 1
ATOM 1586 C C . ILE A 1 199 ? -5.976 3.441 -13.890 1.00 89.50 199 ILE A C 1
ATOM 1588 O O . ILE A 1 199 ? -5.004 3.727 -14.585 1.00 89.50 199 ILE A O 1
ATOM 1592 N N . GLU A 1 200 ? -6.794 4.364 -13.385 1.00 87.12 200 GLU A N 1
ATOM 1593 C CA . GLU A 1 200 ? -6.554 5.801 -13.540 1.00 87.12 200 GLU A CA 1
ATOM 1594 C C . GLU A 1 200 ? -5.288 6.248 -12.787 1.00 87.12 200 GLU A C 1
ATOM 1596 O O . GLU A 1 200 ? -5.084 5.888 -11.624 1.00 87.12 200 GLU A O 1
ATOM 1601 N N . ASP A 1 201 ? -4.481 7.110 -13.411 1.00 84.19 201 ASP A N 1
ATOM 1602 C CA . ASP A 1 201 ? -3.208 7.584 -12.845 1.00 84.19 201 ASP A CA 1
ATOM 1603 C C . ASP A 1 201 ? -3.373 8.256 -11.472 1.00 84.19 201 ASP A C 1
ATOM 1605 O O . ASP A 1 201 ? -2.548 8.076 -10.580 1.00 84.19 201 ASP A O 1
ATOM 1609 N N . GLU A 1 202 ? -4.473 8.983 -11.262 1.00 83.12 202 GLU A N 1
ATOM 1610 C CA . GLU A 1 202 ? -4.786 9.628 -9.979 1.00 83.12 202 GLU A CA 1
ATOM 1611 C C . GLU A 1 202 ? -5.002 8.615 -8.843 1.00 83.12 202 GLU A C 1
ATOM 1613 O O . GLU A 1 202 ? -4.664 8.882 -7.688 1.00 83.12 202 GLU A O 1
ATOM 1618 N N . ALA A 1 203 ? -5.558 7.436 -9.145 1.00 88.31 203 ALA A N 1
ATOM 1619 C CA . ALA A 1 203 ? -5.698 6.370 -8.157 1.00 88.31 203 ALA A CA 1
ATOM 1620 C C . ALA A 1 203 ? -4.332 5.767 -7.810 1.00 88.31 203 ALA A C 1
ATOM 1622 O O . ALA A 1 203 ? -4.031 5.581 -6.631 1.00 88.31 203 ALA A O 1
ATOM 1623 N N . ILE A 1 204 ? -3.492 5.543 -8.825 1.00 87.56 204 ILE A N 1
ATOM 1624 C CA . ILE A 1 204 ? -2.130 5.022 -8.669 1.00 87.56 204 ILE A CA 1
ATOM 1625 C C . ILE A 1 204 ? -1.286 5.957 -7.791 1.00 87.56 204 ILE A C 1
ATOM 1627 O O . ILE A 1 204 ? -0.651 5.505 -6.837 1.00 87.56 204 ILE A O 1
ATOM 1631 N N . LEU A 1 205 ? -1.311 7.264 -8.067 1.00 82.38 205 LEU A N 1
ATOM 1632 C CA . LEU A 1 205 ? -0.578 8.260 -7.281 1.00 82.38 205 LEU A CA 1
ATOM 1633 C C . LEU A 1 205 ? -1.068 8.341 -5.839 1.00 82.38 205 LEU A C 1
ATOM 1635 O O . LEU A 1 205 ? -0.253 8.458 -4.926 1.00 82.38 205 LEU A O 1
ATOM 1639 N N . ARG A 1 206 ? -2.381 8.228 -5.621 1.00 85.44 206 ARG A N 1
ATOM 1640 C CA . ARG A 1 206 ? -2.937 8.196 -4.268 1.00 85.44 206 ARG A CA 1
ATOM 1641 C C . ARG A 1 206 ? -2.489 6.957 -3.500 1.00 85.44 206 ARG A C 1
ATOM 1643 O O . ARG A 1 206 ? -2.136 7.068 -2.337 1.00 85.44 206 ARG A O 1
ATOM 1650 N N . TRP A 1 207 ? -2.482 5.777 -4.119 1.00 90.44 207 TRP A N 1
ATOM 1651 C CA . TRP A 1 207 ? -1.947 4.579 -3.462 1.00 90.44 207 TRP A CA 1
ATOM 1652 C C . TRP A 1 207 ? -0.479 4.749 -3.108 1.00 90.44 207 TRP A C 1
ATOM 1654 O O . TRP A 1 207 ? -0.091 4.440 -1.988 1.00 90.44 207 TRP A O 1
ATOM 1664 N N . ARG A 1 208 ? 0.308 5.308 -4.031 1.00 83.81 208 ARG A N 1
ATOM 1665 C CA . ARG A 1 208 ? 1.718 5.604 -3.797 1.00 83.81 208 ARG A CA 1
ATOM 1666 C C . ARG A 1 208 ? 1.919 6.551 -2.617 1.00 83.81 208 ARG A C 1
ATOM 1668 O O . ARG A 1 208 ? 2.848 6.335 -1.859 1.00 83.81 208 ARG A O 1
ATOM 1675 N N . SER A 1 209 ? 1.080 7.573 -2.442 1.00 81.94 209 SER A N 1
ATOM 1676 C CA . SER A 1 209 ? 1.222 8.495 -1.309 1.00 81.94 209 SER A CA 1
ATOM 1677 C C . SER A 1 209 ? 0.895 7.867 0.047 1.00 81.94 209 SER A C 1
ATOM 1679 O O . SER A 1 209 ? 1.378 8.366 1.055 1.00 81.94 209 SER A O 1
ATOM 1681 N N . GLU A 1 210 ? 0.094 6.794 0.091 1.00 85.25 210 GLU A N 1
ATOM 1682 C CA . GLU A 1 210 ? -0.186 6.081 1.351 1.00 85.25 210 GLU A CA 1
ATOM 1683 C C . GLU A 1 210 ? 0.977 5.185 1.790 1.00 85.25 210 GLU A C 1
ATOM 1685 O O . GLU A 1 210 ? 1.099 4.849 2.968 1.00 85.25 210 GLU A O 1
ATOM 1690 N N . VAL A 1 211 ? 1.823 4.766 0.849 1.00 81.81 211 VAL A N 1
ATOM 1691 C CA . VAL A 1 211 ? 2.975 3.920 1.136 1.00 81.81 211 VAL A CA 1
ATOM 1692 C C . VAL A 1 211 ? 4.193 4.826 1.207 1.00 81.81 211 VAL A C 1
ATOM 1694 O O . VAL A 1 211 ? 4.554 5.470 0.228 1.00 81.81 211 VAL A O 1
ATOM 1697 N N . GLU A 1 212 ? 4.868 4.867 2.354 1.00 61.38 212 GLU A N 1
ATOM 1698 C CA . GLU A 1 212 ? 6.190 5.500 2.490 1.00 61.38 212 GLU A CA 1
ATOM 1699 C C . GLU A 1 212 ? 7.254 4.667 1.740 1.00 61.38 212 GLU A C 1
ATOM 1701 O O . GLU A 1 212 ? 8.243 4.204 2.304 1.00 61.38 212 GLU A O 1
ATOM 1706 N N . SER A 1 213 ? 7.019 4.399 0.455 1.00 55.31 213 SER A N 1
ATOM 1707 C CA . SER A 1 213 ? 7.879 3.621 -0.420 1.00 55.31 213 SER A CA 1
ATOM 1708 C C . SER A 1 213 ? 8.440 4.496 -1.532 1.00 55.31 213 SER A C 1
ATOM 1710 O O . SER A 1 213 ? 7.740 5.017 -2.403 1.00 55.31 213 SER A O 1
ATOM 1712 N N . HIS A 1 214 ? 9.755 4.590 -1.504 1.00 62.59 214 HIS A N 1
ATOM 1713 C CA . HIS A 1 214 ? 10.675 4.522 -2.628 1.00 62.59 214 HIS A CA 1
ATOM 1714 C C . HIS A 1 214 ? 10.106 3.969 -3.967 1.00 62.59 214 HIS A C 1
ATOM 1716 O O . HIS A 1 214 ? 9.265 3.073 -3.981 1.00 62.59 214 HIS A O 1
ATOM 1722 N N . ILE A 1 215 ? 10.535 4.504 -5.123 1.00 66.25 215 ILE A N 1
ATOM 1723 C CA . ILE A 1 215 ? 10.191 3.953 -6.458 1.00 66.25 215 ILE A CA 1
ATOM 1724 C C . ILE A 1 215 ? 10.769 2.540 -6.621 1.00 66.25 215 ILE A C 1
ATOM 1726 O O . ILE A 1 215 ? 11.982 2.383 -6.721 1.00 66.25 215 ILE A O 1
ATOM 1730 N N . SER A 1 216 ? 9.917 1.519 -6.732 1.00 67.62 216 SER A N 1
ATOM 1731 C CA . SER A 1 216 ? 10.373 0.183 -7.122 1.00 67.62 216 SER A CA 1
ATOM 1732 C C . SER A 1 216 ? 10.727 0.127 -8.614 1.00 67.62 216 SER A C 1
ATOM 1734 O O . SER A 1 216 ? 10.237 0.921 -9.423 1.00 67.62 216 SER A O 1
ATOM 1736 N N . ALA A 1 217 ? 11.541 -0.855 -9.009 1.00 68.19 217 ALA A N 1
ATOM 1737 C CA . ALA A 1 217 ? 11.878 -1.071 -10.417 1.00 68.19 217 ALA A CA 1
ATOM 1738 C C . ALA A 1 217 ? 10.635 -1.377 -11.279 1.00 68.19 217 ALA A C 1
ATOM 1740 O O . ALA A 1 217 ? 10.531 -0.890 -12.404 1.00 68.19 217 ALA A O 1
ATOM 1741 N N . GLY A 1 218 ? 9.666 -2.127 -10.737 1.00 66.31 218 GLY A N 1
ATOM 1742 C CA . GLY A 1 218 ? 8.417 -2.449 -11.435 1.00 66.31 218 GLY A CA 1
ATOM 1743 C C . GLY A 1 218 ? 7.558 -1.210 -11.693 1.00 66.31 218 GLY A C 1
ATOM 1744 O O . GLY A 1 218 ? 7.049 -1.019 -12.796 1.00 66.31 218 GLY A O 1
ATOM 1745 N N . PHE A 1 219 ? 7.463 -0.312 -10.711 1.00 71.88 219 PHE A N 1
ATOM 1746 C CA . PHE A 1 219 ? 6.747 0.949 -10.888 1.00 71.88 219 PHE A CA 1
ATOM 1747 C C . PHE A 1 219 ? 7.469 1.919 -11.812 1.00 71.88 219 PHE A C 1
ATOM 1749 O O . PHE A 1 219 ? 6.823 2.599 -12.604 1.00 71.88 219 PHE A O 1
ATOM 1756 N N . ALA A 1 220 ? 8.801 1.972 -11.748 1.00 75.12 220 ALA A N 1
ATOM 1757 C CA . ALA A 1 220 ? 9.586 2.778 -12.672 1.00 75.12 220 ALA A CA 1
ATOM 1758 C C . ALA A 1 220 ? 9.301 2.391 -14.131 1.00 75.12 220 ALA A C 1
ATOM 1760 O O . ALA A 1 220 ? 9.082 3.273 -14.960 1.00 75.12 220 ALA A O 1
ATOM 1761 N N . ALA A 1 221 ? 9.228 1.089 -14.428 1.00 74.12 221 ALA A N 1
ATOM 1762 C CA . ALA A 1 221 ? 8.854 0.595 -15.751 1.00 74.12 221 ALA A CA 1
ATOM 1763 C C . ALA A 1 221 ? 7.445 1.066 -16.158 1.00 74.12 221 ALA A C 1
ATOM 1765 O O . ALA A 1 221 ? 7.286 1.685 -17.208 1.00 74.12 221 ALA A O 1
ATOM 1766 N N . ALA A 1 222 ? 6.447 0.883 -15.288 1.00 73.56 222 ALA A N 1
ATOM 1767 C CA . ALA A 1 222 ? 5.076 1.328 -15.546 1.00 73.56 222 ALA A CA 1
ATOM 1768 C C . ALA A 1 222 ? 4.958 2.844 -15.804 1.00 73.56 222 ALA A C 1
ATOM 1770 O O . ALA A 1 222 ? 4.218 3.284 -16.687 1.00 73.56 222 ALA A O 1
ATOM 1771 N N . VAL A 1 223 ? 5.700 3.657 -15.047 1.00 79.06 223 VAL A N 1
ATOM 1772 C CA . VAL A 1 223 ? 5.759 5.115 -15.224 1.00 79.06 223 VAL A CA 1
ATOM 1773 C C . VAL A 1 223 ? 6.348 5.475 -16.586 1.00 79.06 223 VAL A C 1
ATOM 1775 O O . VAL A 1 223 ? 5.809 6.341 -17.269 1.00 79.06 223 VAL A O 1
ATOM 1778 N N . LEU A 1 224 ? 7.434 4.817 -16.998 1.00 79.62 224 LEU A N 1
ATOM 1779 C CA . LEU A 1 224 ? 8.090 5.083 -18.281 1.00 79.62 224 LEU A CA 1
ATOM 1780 C C . LEU A 1 224 ? 7.231 4.674 -19.489 1.00 79.62 224 LEU A C 1
ATOM 1782 O O . LEU A 1 224 ? 7.394 5.250 -20.566 1.00 79.62 224 LEU A O 1
ATOM 1786 N N . GLU A 1 225 ? 6.313 3.722 -19.319 1.00 78.44 225 GLU A N 1
ATOM 1787 C CA . GLU A 1 225 ? 5.398 3.258 -20.368 1.00 78.44 225 GLU A CA 1
ATOM 1788 C C . GLU A 1 225 ? 4.104 4.085 -20.481 1.00 78.44 225 GLU A C 1
ATOM 1790 O O . GLU A 1 225 ? 3.471 4.086 -21.540 1.00 78.44 225 GLU A O 1
ATOM 1795 N N . SER A 1 226 ? 3.712 4.826 -19.435 1.00 78.62 226 SER A N 1
ATOM 1796 C CA . SER A 1 226 ? 2.500 5.661 -19.427 1.00 78.62 226 SER A CA 1
ATOM 1797 C C . SER A 1 226 ? 2.836 7.162 -19.385 1.00 78.62 226 SER A C 1
ATOM 1799 O O . SER A 1 226 ? 3.150 7.699 -18.320 1.00 78.62 226 SER A O 1
ATOM 1801 N N . PRO A 1 227 ? 2.695 7.904 -20.507 1.00 80.94 227 PRO A N 1
ATOM 1802 C CA . PRO A 1 227 ? 2.964 9.345 -20.546 1.00 80.94 227 PRO A CA 1
ATOM 1803 C C . PRO A 1 227 ? 2.113 10.163 -19.569 1.00 80.94 227 PRO A C 1
ATOM 1805 O O . PRO A 1 227 ? 2.566 11.193 -19.063 1.00 80.94 227 PRO A O 1
ATOM 1808 N N . ASN A 1 228 ? 0.883 9.718 -19.300 1.00 74.94 228 ASN A N 1
ATOM 1809 C CA . ASN A 1 228 ? -0.022 10.392 -18.374 1.00 74.94 228 ASN A CA 1
ATOM 1810 C C . ASN A 1 228 ? 0.394 10.137 -16.918 1.00 74.94 228 ASN A C 1
ATOM 1812 O O . ASN A 1 228 ? 0.501 11.095 -16.151 1.00 74.94 228 ASN A O 1
ATOM 1816 N N . LEU A 1 229 ? 0.746 8.891 -16.571 1.00 75.06 229 LEU A N 1
ATOM 1817 C CA . LEU A 1 229 ? 1.264 8.541 -15.247 1.00 75.06 229 LEU A CA 1
ATOM 1818 C C . LEU A 1 229 ? 2.580 9.264 -14.964 1.00 75.06 229 LEU A C 1
ATOM 1820 O O . LEU A 1 229 ? 2.735 9.850 -13.896 1.00 75.06 229 LEU A O 1
ATOM 1824 N N . LEU A 1 230 ? 3.490 9.294 -15.943 1.00 81.50 230 LEU A N 1
ATOM 1825 C CA . LEU A 1 230 ? 4.716 10.085 -15.895 1.00 81.50 230 LEU A CA 1
ATOM 1826 C C . LEU A 1 230 ? 4.409 11.563 -15.665 1.00 81.50 230 LEU A C 1
ATOM 1828 O O . LEU A 1 230 ? 4.966 12.170 -14.759 1.00 81.50 230 LEU A O 1
ATOM 1832 N N . SER A 1 231 ? 3.499 12.149 -16.445 1.00 80.00 231 SER A N 1
ATOM 1833 C CA . SER A 1 231 ? 3.154 13.569 -16.319 1.00 80.00 231 SER A CA 1
ATOM 1834 C C . SER A 1 231 ? 2.573 13.903 -14.945 1.00 80.00 231 SER A C 1
ATOM 1836 O O . SER A 1 231 ? 2.921 14.929 -14.358 1.00 80.00 231 SER A O 1
ATOM 1838 N N . SER A 1 232 ? 1.706 13.044 -14.415 1.00 75.94 232 SER A N 1
ATOM 1839 C CA . SER A 1 232 ? 1.085 13.250 -13.109 1.00 75.94 232 SER A CA 1
ATOM 1840 C C . SER A 1 232 ? 2.066 12.992 -11.958 1.00 75.94 232 SER A C 1
ATOM 1842 O O . SER A 1 232 ? 2.089 13.778 -11.011 1.00 75.94 232 SER A O 1
ATOM 1844 N N . LEU A 1 233 ? 2.941 11.982 -12.057 1.00 79.50 233 LEU A N 1
ATOM 1845 C CA . LEU A 1 233 ? 4.020 11.751 -11.088 1.00 79.50 233 LEU A CA 1
ATOM 1846 C C . LEU A 1 233 ? 5.026 12.904 -11.091 1.00 79.50 233 LEU A C 1
ATOM 1848 O O . LEU A 1 233 ? 5.389 13.398 -10.026 1.00 79.50 233 LEU A O 1
ATOM 1852 N N . CYS A 1 234 ? 5.430 13.377 -12.272 1.00 82.75 234 CYS A N 1
ATOM 1853 C CA . CYS A 1 234 ? 6.303 14.535 -12.398 1.00 82.75 234 CYS A CA 1
ATOM 1854 C C . CYS A 1 234 ? 5.667 15.764 -11.753 1.00 82.75 234 CYS A C 1
ATOM 1856 O O . CYS A 1 234 ? 6.335 16.443 -10.987 1.00 82.75 234 CYS A O 1
ATOM 1858 N N . ARG A 1 235 ? 4.374 16.028 -11.986 1.00 82.00 235 ARG A N 1
ATOM 1859 C CA . ARG A 1 235 ? 3.659 17.129 -11.322 1.00 82.00 235 ARG A CA 1
ATOM 1860 C C . ARG A 1 235 ? 3.696 16.994 -9.798 1.00 82.00 235 ARG A C 1
ATOM 1862 O O . ARG A 1 235 ? 3.957 17.979 -9.115 1.00 82.00 235 ARG A O 1
ATOM 1869 N N . HIS A 1 236 ? 3.460 15.790 -9.279 1.00 76.94 236 HIS A N 1
ATOM 1870 C CA . HIS A 1 236 ? 3.480 15.516 -7.843 1.00 76.94 236 HIS A CA 1
ATOM 1871 C C . HIS A 1 236 ? 4.873 15.723 -7.230 1.00 76.94 236 HIS A C 1
ATOM 1873 O O . HIS A 1 236 ? 5.006 16.406 -6.219 1.00 76.94 236 HIS A O 1
ATOM 1879 N N . TYR A 1 237 ? 5.924 15.185 -7.851 1.00 79.06 237 TYR A N 1
ATOM 1880 C CA . TYR A 1 237 ? 7.297 15.380 -7.383 1.00 79.06 237 TYR A CA 1
ATOM 1881 C C . TYR A 1 237 ? 7.758 16.818 -7.519 1.00 79.06 237 TYR A C 1
ATOM 1883 O O . TYR A 1 237 ? 8.355 17.341 -6.586 1.00 79.06 237 TYR A O 1
ATOM 1891 N N . PHE A 1 238 ? 7.418 17.485 -8.615 1.00 80.50 238 PHE A N 1
ATOM 1892 C CA . PHE A 1 238 ? 7.720 18.897 -8.772 1.00 80.50 238 PHE A CA 1
ATOM 1893 C C . PHE A 1 238 ? 7.127 19.706 -7.611 1.00 80.50 238 PHE A C 1
ATOM 1895 O O . PHE A 1 238 ? 7.854 20.424 -6.949 1.00 80.50 238 PHE A O 1
ATOM 1902 N N . GLN A 1 239 ? 5.851 19.496 -7.267 1.00 81.06 239 GLN A N 1
ATOM 1903 C CA . GLN A 1 239 ? 5.217 20.150 -6.111 1.00 81.06 239 GLN A CA 1
ATOM 1904 C C . GLN A 1 239 ? 5.832 19.764 -4.758 1.00 81.06 239 GLN A C 1
ATOM 1906 O O . GLN A 1 239 ? 5.841 20.577 -3.840 1.00 81.06 239 GLN A O 1
ATOM 1911 N N . LYS A 1 240 ? 6.301 18.520 -4.604 1.00 78.75 240 LYS A N 1
ATOM 1912 C CA . LYS A 1 240 ? 6.918 18.037 -3.359 1.00 78.75 240 LYS A CA 1
ATOM 1913 C C . LYS A 1 240 ? 8.303 18.653 -3.132 1.00 78.75 240 LYS A C 1
ATOM 1915 O O . LYS A 1 240 ? 8.658 18.917 -1.984 1.00 78.75 240 LYS A O 1
ATOM 1920 N N . TYR A 1 241 ? 9.090 18.812 -4.195 1.00 80.94 241 TYR A N 1
ATOM 1921 C CA . TYR A 1 241 ? 10.499 19.200 -4.101 1.00 80.94 241 TYR A CA 1
ATOM 1922 C C . TYR A 1 241 ? 10.777 20.667 -4.437 1.00 80.94 241 TYR A C 1
ATOM 1924 O O . TYR A 1 241 ? 11.793 21.149 -3.952 1.00 80.94 241 TYR A O 1
ATOM 1932 N N . ASP A 1 242 ? 9.893 21.369 -5.156 1.00 82.38 242 ASP A N 1
ATOM 1933 C CA . ASP A 1 242 ? 9.911 22.837 -5.306 1.00 82.38 242 ASP A CA 1
ATOM 1934 C C . ASP A 1 242 ? 9.516 23.480 -3.963 1.00 82.38 242 ASP A C 1
ATOM 1936 O O . ASP A 1 242 ? 8.357 23.818 -3.704 1.00 82.38 242 ASP A O 1
ATOM 1940 N N . LYS A 1 243 ? 10.480 23.559 -3.040 1.00 77.88 243 LYS A N 1
ATOM 1941 C CA . LYS A 1 243 ? 10.253 23.994 -1.654 1.00 77.88 243 LYS A CA 1
ATOM 1942 C C . LYS A 1 243 ? 10.002 25.489 -1.572 1.00 77.88 243 LYS A C 1
ATOM 1944 O O . LYS A 1 243 ? 9.350 25.947 -0.632 1.00 77.88 243 LYS A O 1
ATOM 1949 N N . ASN A 1 244 ? 10.573 26.249 -2.499 1.00 79.19 244 ASN A N 1
ATOM 1950 C CA . ASN A 1 244 ? 10.461 27.700 -2.526 1.00 79.19 244 ASN A CA 1
ATOM 1951 C C . ASN A 1 244 ? 9.241 28.182 -3.349 1.00 79.19 244 ASN A C 1
ATOM 1953 O O . ASN A 1 244 ? 8.853 29.347 -3.225 1.00 79.19 244 ASN A O 1
ATOM 1957 N N . GLY A 1 245 ? 8.601 27.285 -4.110 1.00 79.62 245 GLY A N 1
ATOM 1958 C CA . GLY A 1 245 ? 7.372 27.524 -4.861 1.00 79.62 245 GLY A CA 1
ATOM 1959 C C . GLY A 1 245 ? 7.555 28.474 -6.041 1.00 79.62 245 GLY A C 1
ATOM 1960 O O . GLY A 1 245 ? 6.592 29.130 -6.452 1.00 79.62 245 GLY A O 1
ATOM 1961 N N . ASN A 1 246 ? 8.780 28.620 -6.548 1.00 80.94 246 ASN A N 1
ATOM 1962 C CA . ASN A 1 246 ? 9.100 29.560 -7.619 1.00 80.94 246 ASN A CA 1
ATOM 1963 C C . ASN A 1 246 ? 8.792 28.995 -9.019 1.00 80.94 246 ASN A C 1
ATOM 1965 O O . ASN A 1 246 ? 8.910 29.724 -10.010 1.00 80.94 246 ASN A O 1
ATOM 1969 N N . GLY A 1 247 ? 8.358 27.732 -9.112 1.00 80.44 247 GLY A N 1
ATOM 1970 C CA . GLY A 1 247 ? 7.999 27.083 -10.368 1.00 80.44 247 GLY A CA 1
ATOM 1971 C C . GLY A 1 247 ? 9.192 26.555 -11.170 1.00 80.44 247 GLY A C 1
ATOM 1972 O O . GLY A 1 247 ? 9.016 26.189 -12.340 1.00 80.44 247 GLY A O 1
ATOM 1973 N N . VAL A 1 248 ? 10.384 26.498 -10.571 1.00 84.88 248 VAL A N 1
ATOM 1974 C CA . VAL A 1 248 ? 11.576 25.824 -11.097 1.00 84.88 248 VAL A CA 1
ATOM 1975 C C . VAL A 1 248 ? 12.168 24.902 -10.030 1.00 84.88 248 VAL A C 1
ATOM 1977 O O . VAL A 1 248 ? 12.099 25.189 -8.849 1.00 84.88 248 VAL A O 1
ATOM 1980 N N . LEU A 1 249 ? 12.746 23.780 -10.451 1.00 82.88 249 LEU A N 1
ATOM 1981 C CA . LEU A 1 249 ? 13.440 22.860 -9.559 1.00 82.88 249 LEU A CA 1
ATOM 1982 C C . LEU A 1 249 ? 14.942 23.145 -9.611 1.00 82.88 249 LEU A C 1
ATOM 1984 O O . LEU A 1 249 ? 15.557 23.013 -10.680 1.00 82.88 249 LEU A O 1
ATOM 1988 N N . GLU A 1 250 ? 15.535 23.526 -8.482 1.00 84.00 250 GLU A N 1
ATOM 1989 C CA . GLU A 1 250 ? 16.978 23.769 -8.392 1.00 84.00 250 GLU A CA 1
ATOM 1990 C C . GLU A 1 250 ? 17.783 22.482 -8.158 1.00 84.00 250 GLU A C 1
ATOM 1992 O O . GLU A 1 250 ? 17.256 21.452 -7.739 1.00 84.00 250 GLU A O 1
ATOM 1997 N N . ILE A 1 251 ? 19.100 22.538 -8.395 1.00 80.44 251 ILE A N 1
ATOM 1998 C CA . ILE A 1 251 ? 20.013 21.398 -8.189 1.00 80.44 251 ILE A CA 1
ATOM 1999 C C . ILE A 1 251 ? 19.919 20.861 -6.752 1.00 80.44 251 ILE A C 1
ATOM 2001 O O . ILE A 1 251 ? 19.843 19.652 -6.556 1.00 80.44 251 ILE A O 1
ATOM 2005 N N . SER A 1 252 ? 19.882 21.738 -5.746 1.00 78.81 252 SER A N 1
ATOM 2006 C CA . SER A 1 252 ? 19.795 21.356 -4.327 1.00 78.81 252 SER A CA 1
ATOM 2007 C C . SER A 1 252 ? 18.507 20.594 -3.990 1.00 78.81 252 SER A C 1
ATOM 2009 O O . SER A 1 252 ? 18.521 19.638 -3.210 1.00 78.81 252 SER A O 1
ATOM 2011 N N . GLU A 1 253 ? 17.390 20.981 -4.600 1.00 80.12 253 GLU A N 1
ATOM 2012 C CA . GLU A 1 253 ? 16.098 20.310 -4.459 1.00 80.12 253 GLU A CA 1
ATOM 2013 C C . GLU A 1 253 ? 16.100 18.963 -5.191 1.00 80.12 253 GLU A C 1
ATOM 2015 O O . GLU A 1 253 ? 15.688 17.934 -4.645 1.00 80.12 253 GLU A O 1
ATOM 2020 N N . ALA A 1 254 ? 16.658 18.948 -6.400 1.00 78.44 254 ALA A N 1
ATOM 2021 C CA . ALA A 1 254 ? 16.767 17.768 -7.238 1.00 78.44 254 ALA A CA 1
ATOM 2022 C C . ALA A 1 254 ? 17.743 16.711 -6.707 1.00 78.44 254 ALA A C 1
ATOM 2024 O O . ALA A 1 254 ? 17.524 15.526 -6.950 1.00 78.44 254 ALA A O 1
ATOM 2025 N N . LEU A 1 255 ? 18.776 17.095 -5.949 1.00 77.38 255 LEU A N 1
ATOM 2026 C CA . LEU A 1 255 ? 19.668 16.157 -5.252 1.00 77.38 255 LEU A CA 1
ATOM 2027 C C . LEU A 1 255 ? 18.901 15.290 -4.257 1.00 77.38 255 LEU A C 1
ATOM 2029 O O . LEU A 1 255 ? 19.159 14.093 -4.159 1.00 77.38 255 LEU A O 1
ATOM 2033 N N . THR A 1 256 ? 17.929 15.879 -3.553 1.00 75.81 256 THR A N 1
ATOM 2034 C CA . THR A 1 256 ? 17.090 15.138 -2.600 1.00 75.81 256 THR A CA 1
ATOM 2035 C C . THR A 1 256 ? 16.252 14.097 -3.342 1.00 75.81 256 THR A C 1
ATOM 2037 O O . THR A 1 256 ? 16.242 12.926 -2.968 1.00 75.81 256 THR A O 1
ATOM 2040 N N . LEU A 1 257 ? 15.618 14.502 -4.447 1.00 76.56 257 LEU A N 1
ATOM 2041 C CA . LEU A 1 257 ? 14.860 13.599 -5.314 1.00 76.56 257 LEU A CA 1
ATOM 2042 C C . LEU A 1 257 ? 15.747 12.490 -5.904 1.00 76.56 257 LEU A C 1
ATOM 2044 O O . LEU A 1 257 ? 15.377 11.321 -5.860 1.00 76.56 257 LEU A O 1
ATOM 2048 N N . ALA A 1 258 ? 16.915 12.832 -6.449 1.00 74.19 258 ALA A N 1
ATOM 2049 C CA . ALA A 1 258 ? 17.839 11.873 -7.048 1.00 74.19 258 ALA A CA 1
ATOM 2050 C C . ALA A 1 258 ? 18.380 10.872 -6.014 1.00 74.19 258 ALA A C 1
ATOM 2052 O O . ALA A 1 258 ? 18.481 9.681 -6.310 1.00 74.19 258 ALA A O 1
ATOM 2053 N N . GLY A 1 259 ? 18.680 11.333 -4.795 1.00 71.25 259 GLY A N 1
ATOM 2054 C CA . GLY A 1 259 ? 19.103 10.479 -3.685 1.00 71.25 259 GLY A CA 1
ATOM 2055 C C . GLY A 1 259 ? 18.015 9.489 -3.287 1.00 71.25 259 GLY A C 1
ATOM 2056 O O . GLY A 1 259 ? 18.278 8.289 -3.204 1.00 71.25 259 GLY A O 1
ATOM 2057 N N . GLU A 1 260 ? 16.776 9.969 -3.135 1.00 71.19 260 GLU A N 1
ATOM 2058 C CA . GLU A 1 260 ? 15.620 9.105 -2.886 1.00 71.19 260 GLU A CA 1
ATOM 2059 C C . GLU A 1 260 ? 15.425 8.087 -4.019 1.00 71.19 260 GLU A C 1
ATOM 2061 O O . GLU A 1 260 ? 15.216 6.911 -3.737 1.00 71.19 260 GLU A O 1
ATOM 2066 N N . LEU A 1 261 ? 15.546 8.484 -5.290 1.00 71.38 261 LEU A N 1
ATOM 2067 C CA . LEU A 1 261 ? 15.432 7.583 -6.447 1.00 71.38 261 LEU A CA 1
ATOM 2068 C C . LEU A 1 261 ? 16.515 6.497 -6.468 1.00 71.38 261 LEU A C 1
ATOM 2070 O O . LEU A 1 261 ? 16.199 5.331 -6.704 1.00 71.38 261 LEU A O 1
ATOM 2074 N N . ASN A 1 262 ? 17.774 6.857 -6.206 1.00 72.50 262 ASN A N 1
ATOM 2075 C CA . ASN A 1 262 ? 18.875 5.897 -6.158 1.00 72.50 262 ASN A CA 1
ATOM 2076 C C . ASN A 1 262 ? 18.665 4.886 -5.029 1.00 72.50 262 ASN A C 1
ATOM 2078 O O . ASN A 1 262 ? 18.659 3.684 -5.291 1.00 72.50 262 ASN A O 1
ATOM 2082 N N . LEU A 1 263 ? 18.405 5.364 -3.806 1.00 68.62 263 LEU A N 1
ATOM 2083 C CA . LEU A 1 263 ? 18.103 4.500 -2.661 1.00 68.62 263 LEU A CA 1
ATOM 2084 C C . LEU A 1 263 ? 16.921 3.578 -2.961 1.00 68.62 263 LEU A C 1
ATOM 2086 O O . LEU A 1 263 ? 16.951 2.393 -2.632 1.00 68.62 263 LEU A O 1
ATOM 2090 N N . SER A 1 264 ? 15.908 4.109 -3.647 1.00 67.06 264 SER A N 1
ATOM 2091 C CA . SER A 1 264 ? 14.717 3.351 -4.005 1.00 67.06 264 SER A CA 1
ATOM 2092 C C . SER A 1 264 ? 14.980 2.156 -4.910 1.00 67.06 264 SER A C 1
ATOM 2094 O O . SER A 1 264 ? 14.337 1.117 -4.774 1.00 67.06 264 SER A O 1
ATOM 2096 N N . LEU A 1 265 ? 15.921 2.313 -5.837 1.00 65.69 265 LEU A N 1
ATOM 2097 C CA . LEU A 1 265 ? 16.264 1.315 -6.844 1.00 65.69 265 LEU A CA 1
ATOM 2098 C C . LEU A 1 265 ? 17.492 0.483 -6.443 1.00 65.69 265 LEU A C 1
ATOM 2100 O O . LEU A 1 265 ? 18.067 -0.205 -7.284 1.00 65.69 265 LEU A O 1
ATOM 2104 N N . GLY A 1 266 ? 17.881 0.525 -5.162 1.00 60.88 266 GLY A N 1
ATOM 2105 C CA . GLY A 1 266 ? 18.995 -0.257 -4.621 1.00 60.88 266 GLY A CA 1
ATOM 2106 C C . GLY A 1 266 ? 20.375 0.255 -5.040 1.00 60.88 266 GLY A C 1
ATOM 2107 O O . GLY A 1 266 ? 21.344 -0.500 -5.011 1.00 60.88 266 GLY A O 1
ATOM 2108 N N . LEU A 1 267 ? 20.471 1.521 -5.450 1.00 65.31 267 LEU A N 1
ATOM 2109 C CA . LEU A 1 267 ? 21.722 2.171 -5.819 1.00 65.31 267 LEU A CA 1
ATOM 2110 C C . LEU A 1 267 ? 22.288 2.983 -4.641 1.00 65.31 267 LEU A C 1
ATOM 2112 O O . LEU A 1 267 ? 21.524 3.584 -3.880 1.00 65.31 267 LEU A O 1
ATOM 2116 N N . PRO A 1 268 ? 23.623 3.057 -4.496 1.00 59.12 268 PRO A N 1
ATOM 2117 C CA . PRO A 1 268 ? 24.245 3.842 -3.437 1.00 59.12 268 PRO A CA 1
ATOM 2118 C C . PRO A 1 268 ? 23.928 5.346 -3.582 1.00 59.12 268 PRO A C 1
ATOM 2120 O O . PRO A 1 268 ? 24.004 5.915 -4.676 1.00 59.12 268 PRO A O 1
ATOM 2123 N N . SER A 1 269 ? 23.563 6.008 -2.477 1.00 56.97 269 SER A N 1
ATOM 2124 C CA . SER A 1 269 ? 23.236 7.449 -2.457 1.00 56.97 269 SER A CA 1
ATOM 2125 C C . SER A 1 269 ? 24.458 8.352 -2.683 1.00 56.97 269 SER A C 1
ATOM 2127 O O . SER A 1 269 ? 24.297 9.522 -3.016 1.00 56.97 269 SER A O 1
ATOM 2129 N N . ASP A 1 270 ? 25.668 7.827 -2.496 1.00 53.62 270 ASP A N 1
ATOM 2130 C CA . ASP A 1 270 ? 26.966 8.502 -2.624 1.00 53.62 270 ASP A CA 1
ATOM 2131 C C . ASP A 1 270 ? 27.469 8.607 -4.077 1.00 53.62 270 ASP A C 1
ATOM 2133 O O . ASP A 1 270 ? 28.525 9.181 -4.330 1.00 53.62 270 ASP A O 1
ATOM 2137 N N . VAL A 1 271 ? 26.699 8.103 -5.048 1.00 52.25 271 VAL A N 1
ATOM 2138 C CA . VAL A 1 271 ? 26.994 8.213 -6.492 1.00 52.25 271 VAL A CA 1
ATOM 2139 C C . VAL A 1 271 ? 26.599 9.583 -7.070 1.00 52.25 271 VAL A C 1
ATOM 2141 O O . VAL A 1 271 ? 26.909 9.878 -8.222 1.00 52.25 271 VAL A O 1
ATOM 2144 N N . LEU A 1 272 ? 25.913 10.435 -6.305 1.00 60.34 272 LEU A N 1
ATOM 2145 C CA . LEU A 1 272 ? 25.390 11.706 -6.805 1.00 60.34 272 LEU A CA 1
ATOM 2146 C C . LEU A 1 272 ? 26.356 12.852 -6.514 1.00 60.34 272 LEU A C 1
ATOM 2148 O O . LEU A 1 272 ? 26.383 13.408 -5.421 1.00 60.34 272 LEU A O 1
ATOM 2152 N N . ASP A 1 273 ? 27.139 13.195 -7.528 1.00 67.69 273 ASP A N 1
ATOM 2153 C CA . ASP A 1 273 ? 27.939 14.413 -7.567 1.00 67.69 273 ASP A CA 1
ATOM 2154 C C . ASP A 1 273 ? 27.067 15.578 -8.069 1.00 67.69 273 ASP A C 1
ATOM 2156 O O . ASP A 1 273 ? 26.398 15.454 -9.104 1.00 67.69 273 ASP A O 1
ATOM 2160 N N . GLU A 1 274 ? 27.058 16.704 -7.348 1.00 72.81 274 GLU A N 1
ATOM 2161 C CA . GLU A 1 274 ? 26.310 17.907 -7.740 1.00 72.81 274 GLU A CA 1
ATOM 2162 C C . GLU A 1 274 ? 26.707 18.369 -9.147 1.00 72.81 274 GLU A C 1
ATOM 2164 O O . GLU A 1 274 ? 25.853 18.812 -9.916 1.00 72.81 274 GLU A O 1
ATOM 2169 N N . GLU A 1 275 ? 27.979 18.191 -9.524 1.00 75.31 275 GLU A N 1
ATOM 2170 C CA . GLU A 1 275 ? 28.481 18.532 -10.856 1.00 75.31 275 GLU A CA 1
ATOM 2171 C C . GLU A 1 275 ? 27.857 17.657 -11.953 1.00 75.31 275 GLU A C 1
ATOM 2173 O O . GLU A 1 275 ? 27.500 18.155 -13.024 1.00 75.31 275 GLU A O 1
ATOM 2178 N N . GLN A 1 276 ? 27.662 16.361 -11.691 1.00 75.44 276 GLN A N 1
ATOM 2179 C CA . GLN A 1 276 ? 27.020 15.448 -12.643 1.00 75.44 276 GLN A CA 1
ATOM 2180 C C . GLN A 1 276 ? 25.530 15.753 -12.789 1.00 75.44 276 GLN A C 1
ATOM 2182 O O . GLN A 1 276 ? 24.996 15.725 -13.903 1.00 75.44 276 GLN A O 1
ATOM 2187 N N . LEU A 1 277 ? 24.858 16.086 -11.682 1.00 77.38 277 LEU A N 1
ATOM 2188 C CA . LEU A 1 277 ? 23.455 16.483 -11.720 1.00 77.38 277 LEU A CA 1
ATOM 2189 C C . LEU A 1 277 ? 23.286 17.807 -12.477 1.00 77.38 277 LEU A C 1
ATOM 2191 O O . LEU A 1 277 ? 22.445 17.882 -13.375 1.00 77.38 277 LEU A O 1
ATOM 2195 N N . ALA A 1 278 ? 24.139 18.799 -12.210 1.00 77.44 278 ALA A N 1
ATOM 2196 C CA . ALA A 1 278 ? 24.178 20.066 -12.938 1.00 77.44 278 ALA A CA 1
ATOM 2197 C C . ALA A 1 278 ? 24.416 19.856 -14.443 1.00 77.44 278 ALA A C 1
ATOM 2199 O O . ALA A 1 278 ? 23.711 20.433 -15.273 1.00 77.44 278 ALA A O 1
ATOM 2200 N N . ALA A 1 279 ? 25.356 18.978 -14.810 1.00 78.12 279 ALA A N 1
ATOM 2201 C CA . ALA A 1 279 ? 25.621 18.621 -16.202 1.00 78.12 279 ALA A CA 1
ATOM 2202 C C . ALA A 1 279 ? 24.412 17.950 -16.874 1.00 78.12 279 ALA A C 1
ATOM 2204 O O . ALA A 1 279 ? 24.121 18.236 -18.037 1.00 78.12 279 ALA A O 1
ATOM 2205 N N . SER A 1 280 ? 23.675 17.102 -16.147 1.00 80.31 280 SER A N 1
ATOM 2206 C CA . SER A 1 280 ? 22.432 16.509 -16.651 1.00 80.31 280 SER A CA 1
ATOM 2207 C C . SER A 1 280 ? 21.336 17.561 -16.843 1.00 80.31 280 SER A C 1
ATOM 2209 O O . SER A 1 280 ? 20.630 17.529 -17.845 1.00 80.31 280 SER A O 1
ATOM 2211 N N . PHE A 1 281 ? 21.235 18.549 -15.948 1.00 79.56 281 PHE A N 1
ATOM 2212 C CA . PHE A 1 281 ? 20.258 19.631 -16.054 1.00 79.56 281 PHE A CA 1
ATOM 2213 C C . PHE A 1 281 ? 20.549 20.537 -17.247 1.00 79.56 281 PHE A C 1
ATOM 2215 O O . PHE A 1 281 ? 19.614 20.955 -17.915 1.00 79.56 281 PHE A O 1
ATOM 2222 N N . LEU A 1 282 ? 21.816 20.804 -17.577 1.00 78.94 282 LEU A N 1
ATOM 2223 C CA . LEU A 1 282 ? 22.188 21.625 -18.738 1.00 78.94 282 LEU A CA 1
ATOM 2224 C C . LEU A 1 282 ? 21.681 21.068 -20.079 1.00 78.94 282 LEU A C 1
ATOM 2226 O O . LEU A 1 282 ? 21.529 21.829 -21.031 1.00 78.94 282 LEU A O 1
ATOM 2230 N N . GLN A 1 283 ? 21.396 19.765 -20.164 1.00 78.25 283 GLN A N 1
ATOM 2231 C CA . GLN A 1 283 ? 20.832 19.149 -21.371 1.00 78.25 283 GLN A CA 1
ATOM 2232 C C . GLN A 1 283 ? 19.339 19.465 -21.564 1.00 78.25 283 GLN A C 1
ATOM 2234 O O . GLN A 1 283 ? 18.838 19.360 -22.683 1.00 78.25 283 GLN A O 1
ATOM 2239 N N . PHE A 1 284 ? 18.631 19.859 -20.498 1.00 77.31 284 PHE A N 1
ATOM 2240 C CA . PHE A 1 284 ? 17.169 20.013 -20.493 1.00 77.31 284 PHE A CA 1
ATOM 2241 C C . PHE A 1 284 ? 16.678 21.374 -19.967 1.00 77.31 284 PHE A C 1
ATOM 2243 O O . PHE A 1 284 ? 15.573 21.795 -20.299 1.00 77.31 284 PHE A O 1
ATOM 2250 N N . GLY A 1 285 ? 17.470 22.056 -19.142 1.00 64.62 285 GLY A N 1
ATOM 2251 C CA . GLY A 1 285 ? 17.141 23.308 -18.465 1.00 64.62 285 GLY A CA 1
ATOM 2252 C C . GLY A 1 285 ? 17.401 24.550 -19.311 1.00 64.62 285 GLY A C 1
ATOM 2253 O O . GLY A 1 285 ? 18.045 24.509 -20.359 1.00 64.62 285 GLY A O 1
ATOM 2254 N N . SER A 1 286 ? 16.887 25.692 -18.852 1.00 57.38 286 SER A N 1
ATOM 2255 C CA . SER A 1 286 ? 17.089 26.957 -19.560 1.00 57.38 286 SER A CA 1
ATOM 2256 C C . SER A 1 286 ? 18.486 27.515 -19.266 1.00 57.38 286 SER A C 1
ATOM 2258 O O . SER A 1 286 ? 18.842 27.714 -18.108 1.00 57.38 286 SER A O 1
ATOM 2260 N N . ALA A 1 287 ? 19.254 27.840 -20.307 1.00 51.41 287 ALA A N 1
ATOM 2261 C CA . ALA A 1 287 ? 20.569 28.481 -20.193 1.00 51.41 287 ALA A CA 1
ATOM 2262 C C . ALA A 1 287 ? 20.504 29.990 -19.851 1.00 51.41 287 ALA A C 1
ATOM 2264 O O . ALA A 1 287 ? 21.497 30.698 -19.996 1.00 51.41 287 ALA A O 1
ATOM 2265 N N . GLN A 1 288 ? 19.323 30.512 -19.492 1.00 49.00 288 GLN A N 1
ATOM 2266 C CA . GLN A 1 288 ? 19.043 31.954 -19.434 1.00 49.00 288 GLN A CA 1
ATOM 2267 C C . GLN A 1 288 ? 19.082 32.562 -18.023 1.00 49.00 288 GLN A C 1
ATOM 2269 O O . GLN A 1 288 ? 19.003 33.782 -17.907 1.00 49.00 288 GLN A O 1
ATOM 2274 N N . ALA A 1 289 ? 19.244 31.761 -16.968 1.00 48.78 289 ALA A N 1
ATOM 2275 C CA . ALA A 1 289 ? 19.437 32.250 -15.604 1.00 48.78 289 ALA A CA 1
ATOM 2276 C C . ALA A 1 289 ? 20.849 31.902 -15.114 1.00 48.78 289 ALA A C 1
ATOM 2278 O O . ALA A 1 289 ? 21.399 30.868 -15.481 1.00 48.78 289 ALA A O 1
ATOM 2279 N N . GLU A 1 290 ? 21.426 32.742 -14.253 1.00 53.91 290 GLU A N 1
ATOM 2280 C CA . GLU A 1 290 ? 22.734 32.525 -13.602 1.00 53.91 290 GLU A CA 1
ATOM 2281 C C . GLU A 1 290 ? 22.802 31.223 -12.768 1.00 53.91 290 GLU A C 1
ATOM 2283 O O . GLU A 1 290 ? 23.866 30.865 -12.265 1.00 53.91 290 GLU A O 1
ATOM 2288 N N . GLN A 1 291 ? 21.685 30.496 -12.639 1.00 62.47 291 GLN A N 1
ATOM 2289 C CA . GLN A 1 291 ? 21.545 29.216 -11.953 1.00 62.47 291 GLN A CA 1
ATOM 2290 C C . GLN A 1 291 ? 20.870 28.180 -12.864 1.00 62.47 291 GLN A C 1
ATOM 2292 O O . GLN A 1 291 ? 19.851 28.450 -13.501 1.00 62.47 291 GLN A O 1
ATOM 2297 N N . VAL A 1 292 ? 21.445 26.976 -12.910 1.00 72.75 292 VAL A N 1
ATOM 2298 C CA . VAL A 1 292 ? 20.926 25.830 -13.667 1.00 72.75 292 VAL A CA 1
ATOM 2299 C C . VAL A 1 292 ? 19.711 25.250 -12.931 1.00 72.75 292 VAL A C 1
ATOM 2301 O O . VAL A 1 292 ? 19.856 24.706 -11.839 1.00 72.75 292 VAL A O 1
ATOM 2304 N N . ALA A 1 293 ? 18.521 25.362 -13.526 1.00 80.94 293 ALA A N 1
ATOM 2305 C CA . ALA A 1 293 ? 17.256 24.893 -12.950 1.00 80.94 293 ALA A CA 1
ATOM 2306 C C . ALA A 1 293 ? 16.310 24.326 -14.026 1.00 80.94 293 ALA A C 1
ATOM 2308 O O . ALA A 1 293 ? 16.429 24.649 -15.215 1.00 80.94 293 ALA A O 1
ATOM 2309 N N . LEU A 1 294 ? 15.355 23.487 -13.611 1.00 82.56 294 LEU A N 1
ATOM 2310 C CA . LEU A 1 294 ? 14.364 22.866 -14.499 1.00 82.56 294 LEU A CA 1
ATOM 2311 C C . LEU A 1 294 ? 12.972 23.451 -14.267 1.00 82.56 294 LEU A C 1
ATOM 2313 O O . LEU A 1 294 ? 12.417 23.331 -13.183 1.00 82.56 294 LEU A O 1
ATOM 2317 N N . CYS A 1 295 ? 12.351 24.012 -15.303 1.00 84.25 295 CYS A N 1
ATOM 2318 C CA . CYS A 1 295 ? 10.914 24.281 -15.265 1.00 84.25 295 CYS A CA 1
ATOM 2319 C C . CYS A 1 295 ? 10.114 22.969 -15.352 1.00 84.25 295 CYS A C 1
ATOM 2321 O O . CYS A 1 295 ? 10.646 21.936 -15.754 1.00 84.25 295 CYS A O 1
ATOM 2323 N N . SER A 1 296 ? 8.819 23.011 -15.036 1.00 79.56 296 SER A N 1
ATOM 2324 C CA . SER A 1 296 ? 7.939 21.826 -15.024 1.00 79.56 296 SER A CA 1
ATOM 2325 C C . SER A 1 296 ? 8.004 20.966 -16.304 1.00 79.56 296 SER A C 1
ATOM 2327 O O . SER A 1 296 ? 8.080 19.737 -16.232 1.00 79.56 296 SER A O 1
ATOM 2329 N N . ASP A 1 297 ? 8.061 21.587 -17.488 1.00 78.94 297 ASP A N 1
ATOM 2330 C CA . ASP A 1 297 ? 8.161 20.854 -18.759 1.00 78.94 297 ASP A CA 1
ATOM 2331 C C . ASP A 1 297 ? 9.540 20.227 -18.996 1.00 78.94 297 ASP A C 1
ATOM 2333 O O . ASP A 1 297 ? 9.627 19.090 -19.466 1.00 78.94 297 ASP A O 1
ATOM 2337 N N . ALA A 1 298 ? 10.612 20.942 -18.647 1.00 83.88 298 ALA A N 1
ATOM 2338 C CA . ALA A 1 298 ? 11.980 20.434 -18.727 1.00 83.88 298 ALA A CA 1
ATOM 2339 C C . ALA A 1 298 ? 12.220 19.301 -17.717 1.00 83.88 298 ALA A C 1
ATOM 2341 O O . ALA A 1 298 ? 12.871 18.306 -18.039 1.00 83.88 298 ALA A O 1
ATOM 2342 N N . PHE A 1 299 ? 11.631 19.422 -16.524 1.00 85.56 299 PHE A N 1
ATOM 2343 C CA . PHE A 1 299 ? 11.694 18.424 -15.466 1.00 85.56 299 PHE A CA 1
ATOM 2344 C C . PHE A 1 299 ? 11.117 17.087 -15.906 1.00 85.56 299 PHE A C 1
ATOM 2346 O O . PHE A 1 299 ? 11.727 16.060 -15.645 1.00 85.56 299 PHE A O 1
ATOM 2353 N N . ARG A 1 300 ? 9.985 17.075 -16.617 1.00 85.81 300 ARG A N 1
ATOM 2354 C CA . ARG A 1 300 ? 9.388 15.828 -17.116 1.00 85.81 300 ARG A CA 1
ATOM 2355 C C . ARG A 1 300 ? 10.345 15.058 -18.029 1.00 85.81 300 ARG A C 1
ATOM 2357 O O . ARG A 1 300 ? 10.525 13.854 -17.854 1.00 85.81 300 ARG A O 1
ATOM 2364 N N . SER A 1 301 ? 10.960 15.752 -18.986 1.00 85.94 301 SER A N 1
ATOM 2365 C CA . SER A 1 301 ? 11.914 15.149 -19.923 1.00 85.94 301 SER A CA 1
ATOM 2366 C C . SER A 1 301 ? 13.150 14.635 -19.191 1.00 85.94 301 SER A C 1
ATOM 2368 O O . SER A 1 301 ? 13.503 13.465 -19.333 1.00 85.94 301 SER A O 1
ATOM 2370 N N . TRP A 1 302 ? 13.741 15.476 -18.338 1.00 87.69 302 TRP A N 1
ATOM 2371 C CA . TRP A 1 302 ? 14.891 15.099 -17.523 1.00 87.69 302 TRP A CA 1
ATOM 2372 C C . TRP A 1 302 ? 14.583 13.904 -16.609 1.00 87.69 302 TRP A C 1
ATOM 2374 O O . TRP A 1 302 ? 15.333 12.934 -16.597 1.00 87.69 302 TRP A O 1
ATOM 2384 N N . PHE A 1 303 ? 13.459 13.933 -15.889 1.00 85.50 303 PHE A N 1
ATOM 2385 C CA . PHE A 1 303 ? 13.064 12.889 -14.944 1.00 85.50 303 PHE A CA 1
ATOM 2386 C C . PHE A 1 303 ? 12.858 11.547 -15.644 1.00 85.50 303 PHE A C 1
ATOM 2388 O O . PHE A 1 303 ? 13.270 10.521 -15.116 1.00 85.50 303 PHE A O 1
ATOM 2395 N N . SER A 1 304 ? 12.268 11.539 -16.843 1.00 85.62 304 SER A N 1
ATOM 2396 C CA . SER A 1 304 ? 12.099 10.306 -17.619 1.00 85.62 304 SER A CA 1
ATOM 2397 C C . SER A 1 304 ? 13.436 9.671 -18.019 1.00 85.62 304 SER A C 1
ATOM 2399 O O . SER A 1 304 ? 13.602 8.458 -17.888 1.00 85.62 304 SER A O 1
ATOM 2401 N N . GLU A 1 305 ? 14.410 10.487 -18.429 1.00 84.56 305 GLU A N 1
ATOM 2402 C CA . GLU A 1 305 ? 15.743 10.020 -18.813 1.00 84.56 305 GLU A CA 1
ATOM 2403 C C . GLU A 1 305 ? 16.537 9.566 -17.582 1.00 84.56 305 GLU A C 1
ATOM 2405 O O . GLU A 1 305 ? 17.125 8.486 -17.575 1.00 84.56 305 GLU A O 1
ATOM 2410 N N . ALA A 1 306 ? 16.477 10.344 -16.498 1.00 82.00 306 ALA A N 1
ATOM 2411 C CA . ALA A 1 306 ? 17.092 10.004 -15.223 1.00 82.00 306 ALA A CA 1
ATOM 2412 C C . ALA A 1 306 ? 16.522 8.699 -14.656 1.00 82.00 306 ALA A C 1
ATOM 2414 O O . ALA A 1 306 ? 17.284 7.832 -14.231 1.00 82.00 306 ALA A O 1
ATOM 2415 N N . LEU A 1 307 ? 15.200 8.515 -14.682 1.00 80.69 307 LEU A N 1
ATOM 2416 C CA . LEU A 1 307 ? 14.550 7.292 -14.224 1.00 80.69 307 LEU A CA 1
ATOM 2417 C C . LEU A 1 307 ? 14.978 6.089 -15.074 1.00 80.69 307 LEU A C 1
ATOM 2419 O O . LEU A 1 307 ? 15.388 5.077 -14.509 1.00 80.69 307 LEU A O 1
ATOM 2423 N N . ARG A 1 308 ? 14.977 6.212 -16.409 1.00 83.31 308 ARG A N 1
ATOM 2424 C CA . ARG A 1 308 ? 15.434 5.151 -17.323 1.00 83.31 308 ARG A CA 1
ATOM 2425 C C . ARG A 1 308 ? 16.890 4.766 -17.065 1.00 83.31 308 ARG A C 1
ATOM 2427 O O . ARG A 1 308 ? 17.172 3.596 -16.826 1.00 83.31 308 ARG A O 1
ATOM 2434 N N . ALA A 1 309 ? 17.790 5.745 -17.011 1.00 80.06 309 ALA A N 1
ATOM 2435 C CA . ALA A 1 309 ? 19.206 5.516 -16.733 1.00 80.06 309 ALA A CA 1
ATOM 2436 C C . ALA A 1 309 ? 19.437 4.892 -15.346 1.00 80.06 309 ALA A C 1
ATOM 2438 O O . ALA A 1 309 ? 20.397 4.156 -15.128 1.00 80.06 309 ALA A O 1
ATOM 2439 N N . THR A 1 310 ? 18.584 5.194 -14.367 1.00 74.56 310 THR A N 1
ATOM 2440 C CA . THR A 1 310 ? 18.689 4.651 -13.003 1.00 74.56 310 THR A CA 1
ATOM 2441 C C . THR A 1 310 ? 18.202 3.206 -12.936 1.00 74.56 310 THR A C 1
ATOM 2443 O O . THR A 1 310 ? 18.865 2.380 -12.317 1.00 74.56 310 THR A O 1
ATOM 2446 N N . VAL A 1 311 ? 17.117 2.875 -13.641 1.00 73.19 311 VAL A N 1
ATOM 2447 C CA . VAL A 1 311 ? 16.648 1.490 -13.815 1.00 73.19 311 VAL A CA 1
ATOM 2448 C C . VAL A 1 311 ? 17.684 0.653 -14.571 1.00 73.19 311 VAL A C 1
ATOM 2450 O O . VAL A 1 311 ? 18.040 -0.433 -14.135 1.00 73.19 311 VAL A O 1
ATOM 2453 N N . GLU A 1 312 ? 18.256 1.160 -15.662 1.00 79.69 312 GLU A N 1
ATOM 2454 C CA . GLU A 1 312 ? 19.315 0.444 -16.389 1.00 79.69 312 GLU A CA 1
ATOM 2455 C C . GLU A 1 312 ? 20.542 0.178 -15.504 1.00 79.69 312 GLU A C 1
ATOM 2457 O O . GLU A 1 312 ? 21.083 -0.928 -15.500 1.00 79.69 312 GLU A O 1
ATOM 2462 N N . ARG A 1 313 ? 20.951 1.164 -14.694 1.00 71.88 313 ARG A N 1
ATOM 2463 C CA . ARG A 1 313 ? 22.053 1.011 -13.732 1.00 71.88 313 ARG A CA 1
ATOM 2464 C C . ARG A 1 313 ? 21.737 0.020 -12.618 1.00 71.88 313 ARG A C 1
ATOM 2466 O O . ARG A 1 313 ? 22.646 -0.699 -12.214 1.00 71.88 313 ARG A O 1
ATOM 2473 N N . SER A 1 314 ? 20.499 -0.052 -12.127 1.00 66.50 314 SER A N 1
ATOM 2474 C CA . SER A 1 314 ? 20.134 -1.036 -11.098 1.00 66.50 314 SER A CA 1
ATOM 2475 C C . SER A 1 314 ? 20.174 -2.478 -11.620 1.00 66.50 314 SER A C 1
ATOM 2477 O O . SER A 1 314 ? 20.348 -3.408 -10.835 1.00 66.50 314 SER A O 1
ATOM 2479 N N . HIS A 1 315 ? 20.100 -2.676 -12.941 1.00 63.81 315 HIS A N 1
ATOM 2480 C CA . HIS A 1 315 ? 20.250 -3.980 -13.593 1.00 63.81 315 HIS A CA 1
ATOM 2481 C C . HIS A 1 315 ? 21.699 -4.346 -13.975 1.00 63.81 315 HIS A C 1
ATOM 2483 O O . HIS A 1 315 ? 21.959 -5.501 -14.322 1.00 63.81 315 HIS A O 1
ATOM 2489 N N . LEU A 1 316 ? 22.652 -3.406 -13.917 1.00 47.62 316 LEU A N 1
ATOM 2490 C CA . LEU A 1 316 ? 24.063 -3.645 -14.248 1.00 47.62 316 LEU A CA 1
ATOM 2491 C C . LEU A 1 316 ? 24.870 -4.118 -13.019 1.00 47.62 316 LEU A C 1
ATOM 2493 O O . LEU A 1 316 ? 24.638 -3.628 -11.912 1.00 47.62 316 LEU A O 1
ATOM 2497 N N . PRO A 1 317 ? 25.866 -5.019 -13.183 1.00 40.62 317 PRO A N 1
ATOM 2498 C CA . PRO A 1 317 ? 26.792 -5.367 -12.108 1.00 40.62 317 PRO A CA 1
ATOM 2499 C C . PRO A 1 317 ? 27.547 -4.112 -11.664 1.00 40.62 317 PRO A C 1
ATOM 2501 O O . PRO A 1 317 ? 28.312 -3.532 -12.437 1.00 40.62 317 PRO A O 1
ATOM 2504 N N . GLN A 1 318 ? 27.318 -3.670 -10.429 1.00 38.84 318 GLN A N 1
ATOM 2505 C CA . GLN A 1 318 ? 27.963 -2.469 -9.910 1.00 38.84 318 GLN A CA 1
ATOM 2506 C C . GLN A 1 318 ? 29.476 -2.705 -9.749 1.00 38.84 318 GLN A C 1
ATOM 2508 O O . GLN A 1 318 ? 29.881 -3.752 -9.232 1.00 38.84 318 GLN A O 1
ATOM 2513 N N . PRO A 1 319 ? 30.338 -1.764 -10.177 1.00 32.66 319 PRO A N 1
ATOM 2514 C CA . PRO A 1 319 ? 31.773 -1.884 -9.978 1.00 32.66 319 PRO A CA 1
ATOM 2515 C C . PRO A 1 319 ? 32.081 -1.871 -8.478 1.00 32.66 319 PRO A C 1
ATOM 2517 O O . PRO A 1 319 ? 31.732 -0.929 -7.768 1.00 32.66 319 PRO A O 1
ATOM 2520 N N . VAL A 1 320 ? 32.765 -2.912 -7.999 1.00 35.69 320 VAL A N 1
ATOM 2521 C CA . VAL A 1 320 ? 33.250 -3.013 -6.618 1.00 35.69 320 VAL A CA 1
ATOM 2522 C C . VAL A 1 320 ? 34.256 -1.885 -6.373 1.00 35.69 320 VAL A C 1
ATOM 2524 O O . VAL A 1 320 ? 35.440 -2.002 -6.686 1.00 35.69 320 VAL A O 1
ATOM 2527 N N . ARG A 1 321 ? 33.787 -0.758 -5.831 1.00 32.62 321 ARG A N 1
ATOM 2528 C CA . ARG A 1 321 ? 34.633 0.360 -5.408 1.00 32.62 321 ARG A CA 1
ATOM 2529 C C . ARG A 1 321 ? 34.786 0.339 -3.888 1.00 32.62 321 ARG A C 1
ATOM 2531 O O . ARG A 1 321 ? 33.853 0.594 -3.144 1.00 32.62 321 ARG A O 1
ATOM 2538 N N . GLY A 1 322 ? 36.003 -0.011 -3.474 1.00 33.22 322 GLY A N 1
ATOM 2539 C CA . GLY A 1 322 ? 36.655 0.268 -2.191 1.00 33.22 322 GLY A CA 1
ATOM 2540 C C . GLY A 1 322 ? 35.794 0.601 -0.967 1.00 33.22 322 GLY A C 1
ATOM 2541 O O . GLY A 1 322 ? 35.512 1.761 -0.708 1.00 33.22 322 GLY A O 1
ATOM 2542 N N . LYS A 1 323 ? 35.550 -0.427 -0.145 1.00 31.72 323 LYS A N 1
ATOM 2543 C CA . LYS A 1 323 ? 35.482 -0.419 1.332 1.00 31.72 323 LYS A CA 1
ATOM 2544 C C . LYS A 1 323 ? 35.030 0.890 2.019 1.00 31.72 323 LYS A C 1
ATOM 2546 O O . LYS A 1 323 ? 35.857 1.729 2.370 1.00 31.72 323 LYS A O 1
ATOM 2551 N N . LYS A 1 324 ? 33.806 0.857 2.553 1.00 28.70 324 LYS A N 1
ATOM 2552 C CA . LYS A 1 324 ? 33.608 0.978 4.009 1.00 28.70 324 LYS A CA 1
ATOM 2553 C C . LYS A 1 324 ? 32.667 -0.127 4.485 1.00 28.70 324 LYS A C 1
ATOM 2555 O O . LYS A 1 324 ? 31.506 -0.186 4.115 1.00 28.70 324 LYS A O 1
ATOM 2560 N N . ARG A 1 325 ? 33.261 -1.038 5.259 1.00 32.94 325 ARG A N 1
ATOM 2561 C CA . ARG A 1 325 ? 32.668 -2.222 5.889 1.00 32.94 325 ARG A CA 1
ATOM 2562 C C . ARG A 1 325 ? 31.370 -1.884 6.623 1.00 32.94 325 ARG A C 1
ATOM 2564 O O . ARG A 1 325 ? 31.380 -0.985 7.459 1.00 32.94 325 ARG A O 1
ATOM 2571 N N . THR A 1 326 ? 30.334 -2.688 6.408 1.00 33.06 326 THR A N 1
ATOM 2572 C CA . THR A 1 326 ? 29.699 -3.529 7.443 1.00 33.06 326 THR A CA 1
ATOM 2573 C C . THR A 1 326 ? 28.598 -4.370 6.801 1.00 33.06 326 THR A C 1
ATOM 2575 O O . THR A 1 326 ? 27.421 -4.077 6.922 1.00 33.06 326 THR A O 1
ATOM 2578 N N . GLU A 1 327 ? 28.993 -5.456 6.147 1.00 33.12 327 GLU A N 1
ATOM 2579 C CA . GLU A 1 327 ? 28.146 -6.642 6.060 1.00 33.12 327 GLU A CA 1
ATOM 2580 C C . GLU A 1 327 ? 29.007 -7.816 6.504 1.00 33.12 327 GLU A C 1
ATOM 2582 O O . GLU A 1 327 ? 30.208 -7.877 6.233 1.00 33.12 327 GLU A O 1
ATOM 2587 N N . SER A 1 328 ? 28.403 -8.676 7.305 1.00 36.62 328 SER A N 1
ATOM 2588 C CA . SER A 1 328 ? 28.963 -9.908 7.830 1.00 36.62 328 SER A CA 1
ATOM 2589 C C . SER A 1 328 ? 29.377 -10.829 6.682 1.00 36.62 328 SER A C 1
ATOM 2591 O O . SER A 1 328 ? 28.585 -11.646 6.219 1.00 36.62 328 SER A O 1
ATOM 2593 N N . GLU A 1 329 ? 30.615 -10.685 6.210 1.00 40.66 329 GLU A N 1
ATOM 2594 C CA . GLU A 1 329 ? 31.270 -11.696 5.386 1.00 40.66 329 GLU A CA 1
ATOM 2595 C C . GLU A 1 329 ? 31.285 -13.000 6.194 1.00 40.66 329 GLU A C 1
ATOM 2597 O O . GLU A 1 329 ? 31.797 -13.046 7.314 1.00 40.66 329 GLU A O 1
ATOM 2602 N N . GLU A 1 330 ? 30.655 -14.043 5.649 1.00 51.09 330 GLU A N 1
ATOM 2603 C CA . GLU A 1 330 ? 30.704 -15.416 6.154 1.00 51.09 330 GLU A CA 1
ATOM 2604 C C . GLU A 1 330 ? 32.158 -15.911 6.123 1.00 51.09 330 GLU A C 1
ATOM 2606 O O . GLU A 1 330 ? 32.596 -16.592 5.197 1.00 51.09 330 GLU A O 1
ATOM 2611 N N . PHE A 1 331 ? 32.944 -15.533 7.126 1.00 56.59 331 PHE A N 1
ATOM 2612 C CA . PHE A 1 331 ? 34.275 -16.080 7.326 1.00 56.59 331 PHE A CA 1
ATOM 2613 C C . PHE A 1 331 ? 34.159 -17.586 7.581 1.00 56.59 331 PHE A C 1
ATOM 2615 O O . PHE A 1 331 ? 33.328 -18.028 8.383 1.00 56.59 331 PHE A O 1
ATOM 2622 N N . ILE A 1 332 ? 35.002 -18.378 6.910 1.00 62.94 332 ILE A N 1
ATOM 2623 C CA . ILE A 1 332 ? 35.108 -19.813 7.174 1.00 62.94 332 ILE A CA 1
ATOM 2624 C C . ILE A 1 332 ? 35.616 -19.976 8.607 1.00 62.94 332 ILE A C 1
ATOM 2626 O O . ILE A 1 332 ? 36.796 -19.818 8.891 1.00 62.94 332 ILE A O 1
ATOM 2630 N N . ASN A 1 333 ? 34.702 -20.272 9.523 1.00 66.69 333 ASN A N 1
ATOM 2631 C CA . ASN A 1 333 ? 35.046 -20.609 10.895 1.00 66.69 333 ASN A CA 1
ATOM 2632 C C . ASN A 1 333 ? 35.397 -22.112 11.006 1.00 66.69 333 ASN A C 1
ATOM 2634 O O . ASN A 1 333 ? 35.052 -22.897 10.116 1.00 66.69 333 ASN A O 1
ATOM 2638 N N . PRO A 1 334 ? 36.048 -22.553 12.098 1.00 63.28 334 PRO A N 1
ATOM 2639 C CA . PRO A 1 334 ? 36.500 -23.940 12.237 1.00 63.28 334 PRO A CA 1
ATOM 2640 C C . PRO A 1 334 ? 35.390 -25.002 12.116 1.00 63.28 334 PRO A C 1
ATOM 2642 O O . PRO A 1 334 ? 35.628 -26.084 11.574 1.00 63.28 334 PRO A O 1
ATOM 2645 N N . SER A 1 335 ? 34.165 -24.716 12.577 1.00 60.97 335 SER A N 1
ATOM 2646 C CA . SER A 1 335 ? 33.039 -25.658 12.474 1.00 60.97 335 SER A CA 1
ATOM 2647 C C . SER A 1 335 ? 3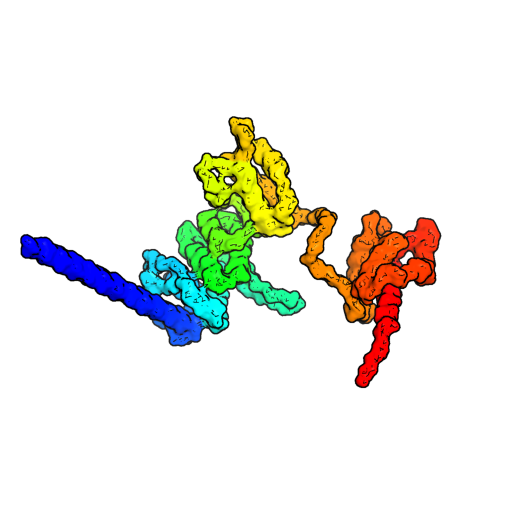2.498 -25.747 11.046 1.00 60.97 335 SER A C 1
ATOM 2649 O O . SER A 1 335 ? 32.178 -26.842 10.582 1.00 60.97 335 SER A O 1
ATOM 2651 N N . PHE A 1 336 ? 32.462 -24.630 10.319 1.00 69.62 336 PHE A N 1
ATOM 2652 C CA . PHE A 1 336 ? 32.095 -24.595 8.907 1.00 69.62 336 PHE A CA 1
ATOM 2653 C C . PHE A 1 336 ? 33.157 -25.259 8.025 1.00 69.62 336 PHE A C 1
ATOM 2655 O O . PHE A 1 336 ? 32.809 -26.057 7.161 1.00 69.62 336 PHE A O 1
ATOM 2662 N N . ALA A 1 337 ? 34.445 -25.035 8.291 1.00 71.38 337 ALA A N 1
ATOM 2663 C CA . ALA A 1 337 ? 35.543 -25.727 7.612 1.00 71.38 337 ALA A CA 1
ATOM 2664 C C . ALA A 1 337 ? 35.462 -27.250 7.776 1.00 71.38 337 ALA A C 1
ATOM 2666 O O . ALA A 1 337 ? 35.566 -27.993 6.802 1.00 71.38 337 ALA A O 1
ATOM 2667 N N . THR A 1 338 ? 35.181 -27.713 8.998 1.00 69.62 338 THR A N 1
ATOM 2668 C CA . THR A 1 338 ? 34.946 -29.136 9.281 1.00 69.62 338 THR A CA 1
ATOM 2669 C C . THR A 1 338 ? 33.738 -29.669 8.499 1.00 69.62 338 THR A C 1
ATOM 2671 O O . THR A 1 338 ? 33.782 -30.778 7.969 1.00 69.62 338 THR A O 1
ATOM 2674 N N . ALA A 1 339 ? 32.657 -28.892 8.376 1.00 67.88 339 ALA A N 1
ATOM 2675 C CA . ALA A 1 339 ? 31.496 -29.278 7.571 1.00 67.88 339 ALA A CA 1
ATOM 2676 C C . ALA A 1 339 ? 31.806 -29.331 6.061 1.00 67.88 339 ALA A C 1
ATOM 2678 O O . ALA A 1 339 ? 31.307 -30.222 5.372 1.00 67.88 339 ALA A O 1
ATOM 2679 N N . LEU A 1 340 ? 32.654 -28.428 5.553 1.00 73.81 340 LEU A N 1
ATOM 2680 C CA . LEU A 1 340 ? 33.106 -28.427 4.158 1.00 73.81 340 LEU A CA 1
ATOM 2681 C C . LEU A 1 340 ? 33.947 -29.664 3.833 1.00 73.81 340 LEU A C 1
ATOM 2683 O O . LEU A 1 340 ? 33.669 -30.331 2.840 1.00 73.81 340 LEU A O 1
ATOM 2687 N N . LEU A 1 341 ? 34.909 -30.020 4.689 1.00 76.00 341 LEU A N 1
ATOM 2688 C CA . LEU A 1 341 ? 35.756 -31.206 4.494 1.00 76.00 341 LEU A CA 1
ATOM 2689 C C . LEU A 1 341 ? 34.954 -32.520 4.517 1.00 76.00 341 LEU A C 1
ATOM 2691 O O . LEU A 1 341 ? 35.288 -33.464 3.808 1.00 76.00 341 LEU A O 1
ATOM 2695 N N . ASN A 1 342 ? 33.846 -32.570 5.265 1.00 71.50 342 ASN A N 1
ATOM 2696 C CA . ASN A 1 342 ? 32.958 -33.737 5.325 1.00 71.50 342 ASN A CA 1
ATOM 2697 C C . ASN A 1 342 ? 31.937 -33.820 4.169 1.00 71.50 342 ASN A C 1
ATOM 2699 O O . ASN A 1 342 ? 31.187 -34.794 4.087 1.00 71.50 342 ASN A O 1
ATOM 2703 N N . SER A 1 343 ? 31.877 -32.821 3.279 1.00 76.38 343 SER A N 1
ATOM 2704 C CA . SER A 1 343 ? 30.900 -32.756 2.185 1.00 76.38 343 SER A CA 1
ATOM 2705 C C . SER A 1 343 ? 31.557 -32.367 0.852 1.00 76.38 343 SER A C 1
ATOM 2707 O O . SER A 1 343 ? 31.708 -31.178 0.556 1.00 76.38 343 SER A O 1
ATOM 2709 N N . PRO A 1 344 ? 31.869 -33.346 -0.024 1.00 71.25 344 PRO A N 1
ATOM 2710 C CA . PRO A 1 344 ? 32.538 -33.094 -1.305 1.00 71.25 344 PRO A CA 1
ATOM 2711 C C . PRO A 1 344 ? 31.796 -32.101 -2.214 1.00 71.25 344 PRO A C 1
ATOM 2713 O O . PRO A 1 344 ? 32.420 -31.303 -2.910 1.00 71.25 344 PRO A O 1
ATOM 2716 N N . ASN A 1 345 ? 30.458 -32.105 -2.180 1.00 67.06 345 ASN A N 1
ATOM 2717 C CA . ASN A 1 345 ? 29.632 -31.199 -2.984 1.00 67.06 345 ASN A CA 1
ATOM 2718 C C . ASN A 1 345 ? 29.678 -29.755 -2.467 1.00 67.06 345 ASN A C 1
ATOM 2720 O O . ASN A 1 345 ? 29.716 -28.814 -3.260 1.00 67.06 345 ASN A O 1
ATOM 2724 N N . MET A 1 346 ? 29.688 -29.570 -1.143 1.00 67.31 346 MET A N 1
ATOM 2725 C CA . MET A 1 346 ? 29.812 -28.236 -0.550 1.00 67.31 346 MET A CA 1
ATOM 2726 C C . MET A 1 346 ? 31.223 -27.686 -0.738 1.00 67.31 346 MET A C 1
ATOM 2728 O O . MET A 1 346 ? 31.373 -26.511 -1.073 1.00 67.31 346 MET A O 1
ATOM 2732 N N . LEU A 1 347 ? 32.239 -28.543 -0.603 1.00 73.06 347 LEU A N 1
ATOM 2733 C CA . LEU A 1 347 ? 33.626 -28.197 -0.878 1.00 73.06 347 LEU A CA 1
ATOM 2734 C C . LEU A 1 347 ? 33.804 -27.752 -2.334 1.00 73.06 347 LEU A C 1
ATOM 2736 O O . LEU A 1 347 ? 34.323 -26.671 -2.568 1.00 73.06 347 LEU A O 1
ATOM 2740 N N . ALA A 1 348 ? 33.292 -28.504 -3.314 1.00 71.50 348 ALA A N 1
ATOM 2741 C CA . ALA A 1 348 ? 33.383 -28.133 -4.731 1.00 71.50 348 ALA A CA 1
ATOM 2742 C C . ALA A 1 348 ? 32.697 -26.788 -5.048 1.00 71.50 348 ALA A C 1
ATOM 2744 O O . ALA A 1 348 ? 33.231 -25.966 -5.806 1.00 71.50 348 ALA A O 1
ATOM 2745 N N . GLY A 1 349 ? 31.531 -26.540 -4.439 1.00 71.69 349 GLY A N 1
ATOM 2746 C CA . GLY A 1 349 ? 30.809 -25.273 -4.560 1.00 71.69 349 GLY A CA 1
ATOM 2747 C C . GLY A 1 349 ? 31.592 -24.094 -3.979 1.00 71.69 349 GLY A C 1
ATOM 2748 O O . GLY A 1 349 ? 31.691 -23.048 -4.622 1.00 71.69 349 GLY A O 1
ATOM 2749 N N . GLN A 1 350 ? 32.206 -24.271 -2.806 1.00 75.75 350 GLN A N 1
ATOM 2750 C CA . GLN A 1 350 ? 33.041 -23.236 -2.197 1.00 75.75 350 GLN A CA 1
ATOM 2751 C C . GLN A 1 350 ? 34.356 -23.037 -2.947 1.00 75.75 350 GLN A C 1
ATOM 2753 O O . GLN A 1 350 ? 34.711 -21.899 -3.239 1.00 75.75 350 GLN A O 1
ATOM 2758 N N . CYS A 1 351 ? 35.025 -24.107 -3.373 1.00 77.31 351 CYS A N 1
ATOM 2759 C CA . CYS A 1 351 ? 36.247 -24.017 -4.165 1.00 77.31 351 CYS A CA 1
ATOM 2760 C C . CYS A 1 351 ? 36.027 -23.217 -5.453 1.00 77.31 351 CYS A C 1
ATOM 2762 O O . CYS A 1 351 ? 36.843 -22.373 -5.796 1.00 77.31 351 CYS A O 1
ATOM 2764 N N . SER A 1 352 ? 34.885 -23.393 -6.123 1.00 76.88 352 SER A N 1
ATOM 2765 C CA . SER A 1 352 ? 34.543 -22.617 -7.324 1.00 76.88 352 SER A CA 1
ATOM 2766 C C . SER A 1 352 ? 34.373 -21.117 -7.046 1.00 76.88 352 SER A C 1
ATOM 2768 O O . SER A 1 352 ? 34.694 -20.289 -7.900 1.00 76.88 352 SER A O 1
ATOM 2770 N N . ARG A 1 353 ? 33.860 -20.751 -5.862 1.00 76.00 353 ARG A N 1
ATOM 2771 C CA . ARG A 1 353 ? 33.692 -19.350 -5.437 1.00 76.00 353 ARG A CA 1
ATOM 2772 C C . ARG A 1 353 ? 35.026 -18.729 -5.043 1.00 76.00 353 ARG A C 1
ATOM 2774 O O . ARG A 1 353 ? 35.326 -17.624 -5.478 1.00 76.00 353 ARG A O 1
ATOM 2781 N N . TYR A 1 354 ? 35.823 -19.452 -4.264 1.00 74.94 354 TYR A N 1
ATOM 2782 C CA . TYR A 1 354 ? 37.138 -19.007 -3.823 1.00 74.94 354 TYR A CA 1
ATOM 2783 C C . TYR A 1 354 ? 38.111 -18.903 -4.999 1.00 74.94 354 TYR A C 1
ATOM 2785 O O . TYR A 1 354 ? 38.732 -17.864 -5.168 1.00 74.94 354 TYR A O 1
ATOM 2793 N N . PHE A 1 355 ? 38.160 -19.887 -5.896 1.00 77.62 355 PHE A N 1
ATOM 2794 C CA . PHE A 1 355 ? 39.020 -19.822 -7.078 1.00 77.62 355 PHE A CA 1
ATOM 2795 C C . PHE A 1 355 ? 38.746 -18.565 -7.917 1.00 77.62 355 PHE A C 1
ATOM 2797 O O . PHE A 1 355 ? 39.658 -17.797 -8.189 1.00 77.62 355 PHE A O 1
ATOM 2804 N N . LYS A 1 356 ? 37.471 -18.276 -8.219 1.00 80.69 356 LYS A N 1
ATOM 2805 C CA . LYS A 1 356 ? 37.069 -17.052 -8.938 1.00 80.69 356 LYS A CA 1
ATOM 2806 C C . LYS A 1 356 ? 37.342 -15.758 -8.169 1.00 80.69 356 LYS A C 1
ATOM 2808 O O . LYS A 1 356 ? 37.465 -14.710 -8.791 1.00 80.69 356 LYS A O 1
ATOM 2813 N N . LYS A 1 357 ? 37.352 -15.810 -6.834 1.00 78.31 357 LYS A N 1
ATOM 2814 C CA . LYS A 1 357 ? 37.598 -14.643 -5.978 1.00 78.31 357 LYS A CA 1
ATOM 2815 C C . LYS A 1 357 ? 39.076 -14.249 -5.979 1.00 78.31 357 LYS A C 1
ATOM 2817 O O . LYS A 1 357 ? 39.352 -13.055 -5.929 1.00 78.31 357 LYS A O 1
ATOM 2822 N N . TYR A 1 358 ? 39.993 -15.218 -6.010 1.00 76.94 358 TYR A N 1
ATOM 2823 C CA . TYR A 1 358 ? 41.430 -14.949 -5.865 1.00 76.94 358 TYR A CA 1
ATOM 2824 C C . TYR A 1 358 ? 42.234 -15.053 -7.165 1.00 76.94 358 TYR A C 1
ATOM 2826 O O . TYR A 1 358 ? 43.300 -14.449 -7.201 1.00 76.94 358 TYR A O 1
ATOM 2834 N N . ASP A 1 359 ? 41.726 -15.704 -8.222 1.00 79.81 359 ASP A N 1
ATOM 2835 C CA . ASP A 1 359 ? 42.253 -15.597 -9.599 1.00 79.81 359 ASP A CA 1
ATOM 2836 C C . ASP A 1 359 ? 41.971 -14.183 -10.143 1.00 79.81 359 ASP A C 1
ATOM 2838 O O . ASP A 1 359 ? 40.985 -13.913 -10.837 1.00 79.81 359 ASP A O 1
ATOM 2842 N N . THR A 1 360 ? 42.799 -13.232 -9.718 1.00 72.81 360 THR A N 1
ATOM 2843 C CA . THR A 1 360 ? 42.578 -11.790 -9.864 1.00 72.81 360 THR A CA 1
ATOM 2844 C C . THR A 1 360 ? 42.846 -11.344 -11.295 1.00 72.81 360 THR A C 1
ATOM 2846 O O . THR A 1 360 ? 42.207 -10.415 -11.795 1.00 72.81 360 THR A O 1
ATOM 2849 N N . ASN A 1 361 ? 43.787 -12.008 -11.965 1.00 74.88 361 ASN A N 1
ATOM 2850 C CA . ASN A 1 361 ? 44.122 -11.755 -13.362 1.00 74.88 361 ASN A CA 1
ATOM 2851 C C . ASN A 1 361 ? 43.275 -12.593 -14.347 1.00 74.88 361 ASN A C 1
ATOM 2853 O O . ASN A 1 361 ? 43.404 -12.396 -15.557 1.00 74.88 361 ASN A O 1
ATOM 2857 N N . GLN A 1 362 ? 42.380 -13.454 -13.839 1.00 78.06 362 GLN A N 1
ATOM 2858 C CA . GLN A 1 362 ? 41.460 -14.312 -14.597 1.00 78.06 362 GLN A CA 1
ATOM 2859 C C . GLN A 1 362 ? 42.173 -15.198 -15.622 1.00 78.06 362 GLN A C 1
ATOM 2861 O O . GLN A 1 362 ? 41.627 -15.506 -16.688 1.00 78.06 362 GLN A O 1
ATOM 2866 N N . ASN A 1 363 ? 43.411 -15.593 -15.326 1.00 76.06 363 ASN A N 1
ATOM 2867 C CA . ASN A 1 363 ? 44.200 -16.427 -16.223 1.00 76.06 363 ASN A CA 1
ATOM 2868 C C . ASN A 1 363 ? 43.856 -17.923 -16.074 1.00 76.06 363 ASN A C 1
ATOM 2870 O O . ASN A 1 363 ? 44.392 -18.757 -16.811 1.00 76.06 363 ASN A O 1
ATOM 2874 N N . GLY A 1 364 ? 42.939 -18.265 -15.159 1.00 79.50 364 GLY A N 1
ATOM 2875 C CA . GLY A 1 364 ? 42.486 -19.628 -14.905 1.00 79.50 364 GLY A CA 1
ATOM 2876 C C . GLY A 1 364 ? 43.443 -20.441 -14.033 1.00 79.50 364 GLY A C 1
ATOM 2877 O O . GLY A 1 364 ? 43.294 -21.668 -13.959 1.00 79.50 364 GLY A O 1
ATOM 2878 N N . ARG A 1 365 ? 44.422 -19.792 -13.392 1.00 81.81 365 ARG A N 1
ATOM 2879 C CA . ARG A 1 365 ? 45.399 -20.385 -12.479 1.00 81.81 365 ARG A CA 1
ATOM 2880 C C . ARG A 1 365 ? 45.584 -19.494 -11.256 1.00 81.81 365 ARG A C 1
ATOM 2882 O O . ARG A 1 365 ? 45.853 -18.313 -11.378 1.00 81.81 365 ARG A O 1
ATOM 2889 N N . LEU A 1 366 ? 45.537 -20.094 -10.074 1.00 80.12 366 LEU A N 1
ATOM 2890 C CA . LEU A 1 366 ? 45.843 -19.391 -8.839 1.00 80.12 366 LEU A CA 1
ATOM 2891 C C . LEU A 1 366 ? 47.360 -19.355 -8.627 1.00 80.12 366 LEU A C 1
ATOM 2893 O O . LEU A 1 366 ? 47.978 -20.377 -8.305 1.00 80.12 366 LEU A O 1
ATOM 2897 N N . GLU A 1 367 ? 47.964 -18.189 -8.830 1.00 80.75 367 GLU A N 1
ATOM 2898 C CA . GLU A 1 367 ? 49.404 -17.982 -8.674 1.00 80.75 367 GLU A CA 1
ATOM 2899 C C . GLU A 1 367 ? 49.805 -17.918 -7.191 1.00 80.75 367 GLU A C 1
ATOM 2901 O O . GLU A 1 367 ? 48.983 -17.692 -6.302 1.00 80.75 367 GLU A O 1
ATOM 2906 N N . LEU A 1 368 ? 51.099 -18.082 -6.894 1.00 72.94 368 LEU A N 1
ATOM 2907 C CA . LEU A 1 368 ? 51.598 -18.099 -5.512 1.00 72.94 368 LEU A CA 1
ATOM 2908 C C . LEU A 1 368 ? 51.198 -16.839 -4.722 1.00 72.94 368 LEU A C 1
ATOM 2910 O O . LEU A 1 368 ? 50.820 -16.936 -3.557 1.00 72.94 368 LEU A O 1
ATOM 2914 N N . ALA A 1 369 ? 51.244 -15.661 -5.351 1.00 71.75 369 ALA A N 1
ATOM 2915 C CA . ALA A 1 369 ? 50.858 -14.406 -4.707 1.00 71.75 369 ALA A CA 1
ATOM 2916 C C . ALA A 1 369 ? 49.373 -14.394 -4.300 1.00 71.75 369 ALA A C 1
ATOM 2918 O O . ALA A 1 369 ? 49.033 -13.920 -3.218 1.00 71.75 369 ALA A O 1
ATOM 2919 N N . GLU A 1 370 ? 48.501 -14.960 -5.131 1.00 78.06 370 GLU A N 1
ATOM 2920 C CA . GLU A 1 370 ? 47.058 -15.039 -4.895 1.00 78.06 370 GLU A CA 1
ATOM 2921 C C . GLU A 1 370 ? 46.722 -16.112 -3.852 1.00 78.06 370 GLU A C 1
ATOM 2923 O O . GLU A 1 370 ? 45.926 -15.880 -2.939 1.00 78.06 370 GLU A O 1
ATOM 2928 N N . ALA A 1 371 ? 47.410 -17.256 -3.916 1.00 74.81 371 ALA A N 1
ATOM 2929 C CA . ALA A 1 371 ? 47.314 -18.320 -2.924 1.00 74.81 371 ALA A CA 1
ATOM 2930 C C . ALA A 1 371 ? 47.765 -17.856 -1.526 1.00 74.81 371 ALA A C 1
ATOM 2932 O O . ALA A 1 371 ? 47.158 -18.242 -0.527 1.00 74.81 371 ALA A O 1
ATOM 2933 N N . ILE A 1 372 ? 48.776 -16.980 -1.433 1.00 72.12 372 ILE A N 1
ATOM 2934 C CA . ILE A 1 372 ? 49.213 -16.368 -0.165 1.00 72.12 372 ILE A CA 1
ATOM 2935 C C . ILE A 1 372 ? 48.129 -15.450 0.413 1.00 72.12 372 ILE A C 1
ATOM 2937 O O . ILE A 1 372 ? 47.894 -15.473 1.622 1.00 72.12 372 ILE A O 1
ATOM 2941 N N . VAL A 1 373 ? 47.455 -14.651 -0.421 1.00 75.00 373 VAL A N 1
ATOM 2942 C CA . VAL A 1 373 ? 46.360 -13.772 0.030 1.00 75.00 373 VAL A CA 1
ATOM 2943 C C . VAL A 1 373 ? 45.201 -14.604 0.577 1.00 75.00 373 VAL A C 1
ATOM 2945 O O . VAL A 1 373 ? 44.709 -14.321 1.670 1.00 75.00 373 VAL A O 1
ATOM 2948 N N . LEU A 1 374 ? 44.828 -15.673 -0.128 1.00 78.12 374 LEU A N 1
ATOM 2949 C CA . LEU A 1 374 ? 43.826 -16.626 0.338 1.00 78.12 374 LEU A CA 1
ATOM 2950 C C . LEU A 1 374 ? 44.232 -17.292 1.663 1.00 78.12 374 LEU A C 1
ATOM 2952 O O . LEU A 1 374 ? 43.443 -17.333 2.605 1.00 78.12 374 LEU A O 1
ATOM 2956 N N . ALA A 1 375 ? 45.467 -17.783 1.770 1.00 72.44 375 ALA A N 1
ATOM 2957 C CA . ALA A 1 375 ? 45.949 -18.442 2.981 1.00 72.44 375 ALA A CA 1
ATOM 2958 C C . ALA A 1 375 ? 45.978 -17.494 4.19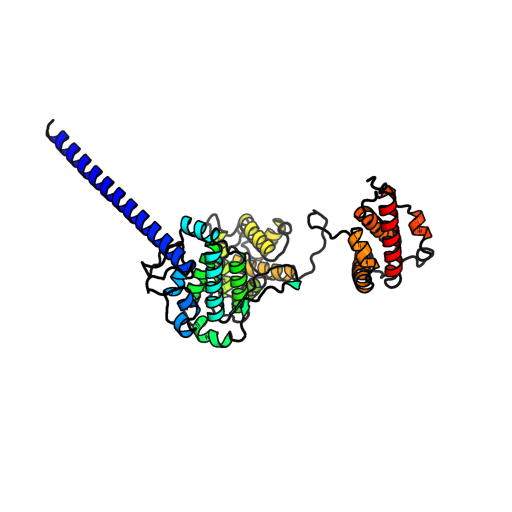4 1.00 72.44 375 ALA A C 1
ATOM 2960 O O . ALA A 1 375 ? 45.649 -17.911 5.306 1.00 72.44 375 ALA A O 1
ATOM 2961 N N . ARG A 1 376 ? 46.316 -16.212 3.988 1.00 71.75 376 ARG A N 1
ATOM 2962 C CA . ARG A 1 376 ? 46.246 -15.169 5.026 1.00 71.75 376 ARG A CA 1
ATOM 2963 C C . ARG A 1 376 ? 44.816 -14.940 5.498 1.00 71.75 376 ARG A C 1
ATOM 2965 O O . ARG A 1 376 ? 44.585 -14.926 6.702 1.00 71.75 376 ARG A O 1
ATOM 2972 N N . GLU A 1 377 ? 43.862 -14.835 4.576 1.00 73.25 377 GLU A N 1
ATOM 2973 C CA . GLU A 1 377 ? 42.448 -14.654 4.924 1.00 73.25 377 GLU A CA 1
ATOM 2974 C C . GLU A 1 377 ? 41.883 -15.868 5.677 1.00 73.25 377 GLU A C 1
ATOM 2976 O O . GLU A 1 377 ? 41.166 -15.706 6.666 1.00 73.25 377 GLU A O 1
ATOM 2981 N N . LEU A 1 378 ? 42.277 -17.087 5.286 1.00 71.31 378 LEU A N 1
ATOM 2982 C CA . LEU A 1 378 ? 41.957 -18.297 6.044 1.00 71.31 378 LEU A CA 1
ATOM 2983 C C . LEU A 1 378 ? 42.575 -18.250 7.447 1.00 71.31 378 LEU A C 1
ATOM 2985 O O . LEU A 1 378 ? 41.867 -18.438 8.427 1.00 71.31 378 LEU A O 1
ATOM 2989 N N . HIS A 1 379 ? 43.859 -17.927 7.589 1.00 70.62 379 HIS A N 1
ATOM 2990 C CA . HIS A 1 379 ? 44.491 -17.823 8.907 1.00 70.62 379 HIS A CA 1
ATOM 2991 C C . HIS A 1 379 ? 43.812 -16.792 9.819 1.00 70.62 379 HIS A C 1
ATOM 2993 O O . HIS A 1 379 ? 43.530 -17.099 10.980 1.00 70.62 379 HIS A O 1
ATOM 2999 N N . GLU A 1 380 ? 43.487 -15.613 9.291 1.00 70.00 380 GLU A N 1
ATOM 3000 C CA . GLU A 1 380 ? 42.762 -14.574 10.025 1.00 70.00 380 GLU A CA 1
ATOM 3001 C C . GLU A 1 380 ? 41.369 -15.056 10.453 1.00 70.00 380 GLU A C 1
ATOM 3003 O O . GLU A 1 380 ? 40.983 -14.868 11.609 1.00 70.00 380 GLU A O 1
ATOM 3008 N N . SER A 1 381 ? 40.643 -15.757 9.572 1.00 70.06 381 SER A N 1
ATOM 3009 C CA . SER A 1 381 ? 39.313 -16.307 9.884 1.00 70.06 381 SER A CA 1
ATOM 3010 C C . SER A 1 381 ? 39.321 -17.390 10.973 1.00 70.06 381 SER A C 1
ATOM 3012 O O . SER A 1 381 ? 38.331 -17.564 11.683 1.00 70.06 381 SER A O 1
ATOM 3014 N N . PHE A 1 382 ? 40.461 -18.056 11.180 1.00 63.97 382 PHE A N 1
ATOM 3015 C CA . PHE A 1 382 ? 40.679 -19.043 12.243 1.00 63.97 382 PHE A CA 1
ATOM 3016 C C . PHE A 1 382 ? 41.340 -18.437 13.496 1.00 63.97 382 PHE A C 1
ATOM 3018 O O . PHE A 1 382 ? 41.714 -19.165 14.417 1.00 63.97 382 PHE A O 1
ATOM 3025 N N . GLY A 1 383 ? 41.489 -17.108 13.557 1.00 63.75 383 GLY A N 1
ATOM 3026 C CA . GLY A 1 383 ? 42.070 -16.404 14.703 1.00 63.75 383 GLY A CA 1
ATOM 3027 C C . GLY A 1 383 ? 43.586 -16.580 14.847 1.00 63.75 383 GLY A C 1
ATOM 3028 O O . GLY A 1 383 ? 44.129 -16.402 15.941 1.00 63.75 383 GLY A O 1
ATOM 3029 N N . MET A 1 384 ? 44.283 -16.947 13.768 1.00 63.97 384 MET A N 1
ATOM 3030 C CA . MET A 1 384 ? 45.739 -17.064 13.737 1.00 63.97 384 MET A CA 1
ATOM 3031 C C . MET A 1 384 ? 46.367 -15.747 13.239 1.00 63.97 384 MET A C 1
ATOM 3033 O O . MET A 1 384 ? 45.958 -15.244 12.194 1.00 63.97 384 MET A O 1
ATOM 3037 N N . PRO A 1 385 ? 47.365 -15.172 13.943 1.00 60.25 385 PRO A N 1
ATOM 3038 C CA . PRO A 1 385 ? 48.055 -13.966 13.485 1.00 60.25 385 PRO A CA 1
ATOM 3039 C C . PRO A 1 385 ? 48.764 -14.209 12.150 1.00 60.25 385 PRO A C 1
ATOM 3041 O O . PRO A 1 385 ? 49.379 -15.265 11.968 1.00 60.25 385 PRO A O 1
ATOM 3044 N N . ALA A 1 386 ? 48.748 -13.230 11.244 1.00 55.81 386 ALA A N 1
ATOM 3045 C CA . ALA A 1 386 ? 49.404 -13.336 9.940 1.00 55.81 386 ALA A CA 1
ATOM 3046 C C . ALA A 1 386 ? 50.916 -13.633 10.047 1.00 55.81 386 ALA A C 1
ATOM 3048 O O . ALA A 1 386 ? 51.475 -14.242 9.140 1.00 55.81 386 ALA A O 1
ATOM 3049 N N . GLU A 1 387 ? 51.575 -13.303 11.169 1.00 56.53 387 GLU A N 1
ATOM 3050 C CA . GLU A 1 387 ? 52.998 -13.614 11.394 1.00 56.53 387 GLU A CA 1
ATOM 3051 C C . GLU A 1 387 ? 53.283 -15.108 11.656 1.00 56.53 387 GLU A C 1
ATOM 3053 O O . GLU A 1 387 ? 54.440 -15.515 11.715 1.00 56.53 387 GLU A O 1
ATOM 3058 N N . THR A 1 388 ? 52.245 -15.936 11.832 1.00 56.59 388 THR A N 1
ATOM 3059 C CA . THR A 1 388 ? 52.371 -17.397 12.024 1.00 56.59 388 THR A CA 1
ATOM 3060 C C . THR A 1 388 ? 52.310 -18.195 10.722 1.00 56.59 388 THR A C 1
ATOM 3062 O O . THR A 1 388 ? 52.468 -19.420 10.738 1.00 56.59 388 THR A O 1
ATOM 3065 N N . LEU A 1 389 ? 52.066 -17.517 9.597 1.00 59.34 389 LEU A N 1
ATOM 3066 C CA . LEU A 1 389 ? 52.143 -18.109 8.270 1.00 59.34 389 LEU A CA 1
ATOM 3067 C C . LEU A 1 389 ? 53.611 -18.320 7.915 1.00 59.34 389 LEU A C 1
ATOM 3069 O O . LEU A 1 389 ? 54.319 -17.392 7.534 1.00 59.34 389 LEU A O 1
ATOM 3073 N N . ASP A 1 390 ? 54.066 -19.560 8.057 1.00 59.94 390 ASP A N 1
ATOM 3074 C CA . ASP A 1 390 ? 55.357 -19.955 7.524 1.00 59.94 390 ASP A CA 1
ATOM 3075 C C . ASP A 1 390 ? 55.220 -20.059 5.999 1.00 59.94 390 ASP A C 1
ATOM 3077 O O . ASP A 1 390 ? 54.728 -21.055 5.463 1.00 59.94 390 ASP A O 1
ATOM 3081 N N . GLU A 1 391 ? 55.582 -18.986 5.294 1.00 55.00 391 GLU A N 1
ATOM 3082 C CA . GLU A 1 391 ? 55.537 -18.904 3.826 1.00 55.00 391 GLU A CA 1
ATOM 3083 C C . GLU A 1 391 ? 56.345 -20.050 3.175 1.00 55.00 391 GLU A C 1
ATOM 3085 O O . GLU A 1 391 ? 56.007 -20.512 2.085 1.00 55.00 391 GLU A O 1
ATOM 3090 N N . TRP A 1 392 ? 57.340 -20.603 3.885 1.00 46.56 392 TRP A N 1
ATOM 3091 C CA . TRP A 1 392 ? 58.089 -21.796 3.480 1.00 46.56 392 TRP A CA 1
ATOM 3092 C C . TRP A 1 392 ? 57.299 -23.106 3.579 1.00 46.56 392 TRP A C 1
ATOM 3094 O O . TRP A 1 392 ? 57.619 -24.060 2.869 1.00 46.56 392 TRP A O 1
ATOM 3104 N N . GLN A 1 393 ? 56.260 -23.171 4.410 1.00 54.47 393 GLN A N 1
ATOM 3105 C CA . GLN A 1 393 ? 55.397 -24.345 4.543 1.00 54.47 393 GLN A CA 1
ATOM 3106 C C . GLN A 1 393 ? 54.372 -24.426 3.397 1.00 54.47 393 GLN A C 1
ATOM 3108 O O . GLN A 1 393 ? 54.089 -25.516 2.919 1.00 54.47 393 GLN A O 1
ATOM 3113 N N . LEU A 1 394 ? 53.910 -23.282 2.874 1.00 56.97 394 LEU A N 1
ATOM 3114 C CA . LEU A 1 394 ? 53.129 -23.198 1.624 1.00 56.97 394 LEU A CA 1
ATOM 3115 C C . LEU A 1 394 ? 53.954 -23.591 0.383 1.00 56.97 394 LEU A C 1
ATOM 3117 O O . LEU A 1 394 ? 53.417 -24.156 -0.567 1.00 56.97 394 LEU A O 1
ATOM 3121 N N . LEU A 1 395 ? 55.264 -23.315 0.405 1.00 47.28 395 LEU A N 1
ATOM 3122 C CA . LEU A 1 395 ? 56.228 -23.716 -0.631 1.00 47.28 395 LEU A CA 1
ATOM 3123 C C . LEU A 1 395 ? 56.653 -25.196 -0.544 1.00 47.28 395 LEU A C 1
ATOM 3125 O O . LEU A 1 395 ? 57.231 -25.718 -1.503 1.00 47.28 395 LEU A O 1
ATOM 3129 N N . SER A 1 396 ? 56.435 -25.863 0.598 1.00 44.25 396 SER A N 1
ATOM 3130 C CA . SER A 1 396 ? 56.850 -27.255 0.830 1.00 44.25 396 SER A CA 1
ATOM 3131 C C . SER A 1 396 ? 55.720 -28.274 0.697 1.00 44.25 396 SER A C 1
ATOM 3133 O O . SER A 1 396 ? 56.011 -29.440 0.444 1.00 44.25 396 SER A O 1
ATOM 3135 N N . THR A 1 397 ? 54.456 -27.851 0.809 1.00 50.50 397 THR A N 1
ATOM 3136 C CA . THR A 1 397 ? 53.282 -28.724 0.645 1.00 50.50 397 THR A CA 1
ATOM 3137 C C . THR A 1 397 ? 52.880 -28.956 -0.809 1.00 50.50 397 THR A C 1
ATOM 3139 O O . THR A 1 397 ? 52.050 -29.815 -1.071 1.00 50.50 397 THR A O 1
ATOM 3142 N N . SER A 1 398 ? 53.454 -28.231 -1.773 1.00 54.62 398 SER A N 1
ATOM 3143 C CA . SER A 1 398 ? 52.976 -28.287 -3.153 1.00 54.62 398 SER A CA 1
ATOM 3144 C C . SER A 1 398 ? 54.100 -28.114 -4.174 1.00 54.62 398 SER A C 1
ATOM 3146 O O . SER A 1 398 ? 54.654 -27.027 -4.351 1.00 54.62 398 SER A O 1
ATOM 3148 N N . ASP A 1 399 ? 54.399 -29.189 -4.911 1.00 60.38 399 ASP A N 1
ATOM 3149 C CA . ASP A 1 399 ? 55.259 -29.149 -6.102 1.00 60.38 399 ASP A CA 1
ATOM 3150 C C . ASP A 1 399 ? 54.650 -28.283 -7.232 1.00 60.38 399 ASP A C 1
ATOM 3152 O O . ASP A 1 399 ? 55.358 -27.903 -8.166 1.00 60.38 399 ASP A O 1
ATOM 3156 N N . HIS A 1 400 ? 53.368 -27.896 -7.123 1.00 60.38 400 HIS A N 1
ATOM 3157 C CA . HIS A 1 400 ? 52.616 -27.138 -8.136 1.00 60.38 400 HIS A CA 1
ATOM 3158 C C . HIS A 1 400 ? 53.061 -25.672 -8.294 1.00 60.38 400 HIS A C 1
ATOM 3160 O O . HIS A 1 400 ? 52.697 -25.019 -9.272 1.00 60.38 400 HIS A O 1
ATOM 3166 N N . PHE A 1 401 ? 53.863 -25.140 -7.366 1.00 62.34 401 PHE A N 1
ATOM 3167 C CA . PHE A 1 401 ? 54.372 -23.762 -7.431 1.00 62.34 401 PHE A CA 1
ATOM 3168 C C . PHE A 1 401 ? 55.843 -23.666 -7.879 1.00 62.34 401 PHE A C 1
ATOM 3170 O O . PHE A 1 401 ? 56.456 -22.603 -7.768 1.00 62.34 401 PHE A O 1
ATOM 3177 N N . ARG A 1 402 ? 56.438 -24.756 -8.393 1.00 56.88 402 ARG A N 1
ATOM 3178 C CA . ARG A 1 402 ? 57.828 -24.782 -8.889 1.00 56.88 402 ARG A CA 1
ATOM 3179 C C . ARG A 1 402 ? 57.882 -24.818 -10.421 1.00 56.88 402 ARG A C 1
ATOM 3181 O O . ARG A 1 402 ? 57.425 -25.772 -11.035 1.00 56.88 402 ARG A O 1
ATOM 3188 N N . GLY A 1 403 ? 58.530 -23.827 -11.040 1.00 53.84 403 GLY A N 1
ATOM 3189 C CA . GLY A 1 403 ? 58.782 -23.786 -12.492 1.00 53.84 403 GLY A CA 1
ATOM 3190 C C . GLY A 1 403 ? 58.129 -22.598 -13.209 1.00 53.84 403 GLY A C 1
ATOM 3191 O O . GLY A 1 403 ? 57.593 -21.701 -12.570 1.00 53.84 403 GLY A O 1
ATOM 3192 N N . GLN A 1 404 ? 58.214 -22.566 -14.545 1.00 47.22 404 GLN A N 1
ATOM 3193 C CA . GLN A 1 404 ? 57.689 -21.463 -15.374 1.00 47.22 404 GLN A CA 1
ATOM 3194 C C . GLN A 1 404 ? 56.155 -21.468 -15.543 1.00 47.22 404 GLN A C 1
ATOM 3196 O O . GLN A 1 404 ? 55.602 -20.432 -15.891 1.00 47.22 404 GLN A O 1
ATOM 3201 N N . GLU A 1 405 ? 55.471 -22.582 -15.253 1.00 57.28 405 GLU A N 1
ATOM 3202 C CA . GLU A 1 405 ? 53.998 -22.689 -15.196 1.00 57.28 405 GLU A CA 1
ATOM 3203 C C . GLU A 1 405 ? 53.505 -22.876 -13.746 1.00 57.28 405 GLU A C 1
ATOM 3205 O O . GLU A 1 405 ? 52.666 -23.726 -13.459 1.00 57.28 405 GLU A O 1
ATOM 3210 N N . ALA A 1 406 ? 54.083 -22.129 -12.803 1.00 66.56 406 ALA A N 1
ATOM 3211 C CA . ALA A 1 406 ? 53.747 -22.234 -11.385 1.00 66.56 406 ALA A CA 1
ATOM 3212 C C . ALA A 1 406 ? 52.364 -21.624 -11.083 1.00 66.56 406 ALA A C 1
ATOM 3214 O O . ALA A 1 406 ? 52.168 -20.421 -11.244 1.00 66.56 406 ALA A O 1
ATOM 3215 N N . GLY A 1 407 ? 51.423 -22.440 -10.605 1.00 72.19 407 GLY A N 1
ATOM 3216 C CA . GLY A 1 407 ? 50.085 -21.995 -10.203 1.00 72.19 407 GLY A CA 1
ATOM 3217 C C . GLY A 1 407 ? 49.046 -23.113 -10.274 1.00 72.19 407 GLY A C 1
ATOM 3218 O O . GLY A 1 407 ? 49.112 -23.980 -11.147 1.00 72.19 407 GLY A O 1
ATOM 3219 N N . LEU A 1 408 ? 48.069 -23.088 -9.368 1.00 78.94 408 LEU A N 1
ATOM 3220 C CA . LEU A 1 408 ? 47.042 -24.128 -9.265 1.00 78.94 408 LEU A CA 1
ATOM 3221 C C . LEU A 1 408 ? 45.961 -23.918 -10.320 1.00 78.94 408 LEU A C 1
ATOM 3223 O O . LEU A 1 408 ? 45.313 -22.875 -10.340 1.00 78.94 408 LEU A O 1
ATOM 3227 N N . SER A 1 409 ? 45.701 -24.913 -11.163 1.00 81.44 409 SER A N 1
ATOM 3228 C CA . SER A 1 409 ? 44.513 -24.880 -12.018 1.00 81.44 409 SER A CA 1
ATOM 3229 C C . SER A 1 409 ? 43.226 -25.064 -11.203 1.00 81.44 409 SER A C 1
ATOM 3231 O O . SER A 1 409 ? 43.239 -25.574 -10.079 1.00 81.44 409 SER A O 1
ATOM 3233 N N . ALA A 1 410 ? 42.077 -24.743 -11.802 1.00 78.44 410 ALA A N 1
ATOM 3234 C CA . ALA A 1 410 ? 40.765 -24.981 -11.193 1.00 78.44 410 ALA A CA 1
ATOM 3235 C C . ALA A 1 410 ? 40.500 -26.462 -10.832 1.00 78.44 410 ALA A C 1
ATOM 3237 O O . ALA A 1 410 ? 39.631 -26.746 -10.010 1.00 78.44 410 ALA A O 1
ATOM 3238 N N . GLN A 1 411 ? 41.231 -27.404 -11.443 1.00 78.19 411 GLN A N 1
ATOM 3239 C CA . GLN A 1 411 ? 41.136 -28.837 -11.143 1.00 78.19 411 GLN A CA 1
ATOM 3240 C C . GLN A 1 411 ? 42.018 -29.253 -9.957 1.00 78.19 411 GLN A C 1
ATOM 3242 O O . GLN A 1 411 ? 41.656 -30.169 -9.226 1.00 78.19 411 GLN A O 1
ATOM 3247 N N . GLU A 1 412 ? 43.147 -28.575 -9.748 1.00 78.81 412 GLU A N 1
ATOM 3248 C CA . GLU A 1 412 ? 44.105 -28.866 -8.670 1.00 78.81 412 GLU A CA 1
ATOM 3249 C C . GLU A 1 412 ? 43.769 -28.103 -7.381 1.00 78.81 412 GLU A C 1
ATOM 3251 O O . GLU A 1 412 ? 44.024 -28.584 -6.277 1.00 78.81 412 GLU A O 1
ATOM 3256 N N . PHE A 1 413 ? 43.141 -26.930 -7.510 1.00 82.12 413 PHE A N 1
ATOM 3257 C CA . PHE A 1 413 ? 42.787 -26.064 -6.390 1.00 82.12 413 PHE A CA 1
ATOM 3258 C C . PHE A 1 413 ? 41.946 -26.740 -5.293 1.00 82.12 413 PHE A C 1
ATOM 3260 O O . PHE A 1 413 ? 42.268 -26.536 -4.125 1.00 82.12 413 PHE A O 1
ATOM 3267 N N . PRO A 1 414 ? 40.909 -27.554 -5.587 1.00 80.69 414 PRO A N 1
ATOM 3268 C CA . PRO A 1 414 ? 40.097 -28.159 -4.534 1.00 80.69 414 PRO A CA 1
ATOM 3269 C C . PRO A 1 414 ? 40.873 -29.100 -3.607 1.00 80.69 414 PRO A C 1
ATOM 3271 O O . PRO A 1 414 ? 40.586 -29.130 -2.413 1.00 80.69 414 PRO A O 1
ATOM 3274 N N . ALA A 1 415 ? 41.850 -29.841 -4.142 1.00 77.94 415 ALA A N 1
ATOM 3275 C CA . ALA A 1 415 ? 42.687 -30.741 -3.351 1.00 77.94 415 ALA A CA 1
ATOM 3276 C C . ALA A 1 415 ? 43.609 -29.941 -2.421 1.00 77.94 415 ALA A C 1
ATOM 3278 O O . ALA A 1 415 ? 43.610 -30.152 -1.212 1.00 77.94 415 ALA A O 1
ATOM 3279 N N . TRP A 1 416 ? 44.295 -28.939 -2.973 1.00 81.25 416 TRP A N 1
ATOM 3280 C CA . TRP A 1 416 ? 45.156 -28.048 -2.197 1.00 81.25 416 TRP A CA 1
ATOM 3281 C C . TRP A 1 416 ? 44.382 -27.249 -1.133 1.00 81.25 416 TRP A C 1
ATOM 3283 O O . TRP A 1 416 ? 44.843 -27.080 -0.006 1.00 81.25 416 TRP A O 1
ATOM 3293 N N . PHE A 1 417 ? 43.178 -26.773 -1.463 1.00 79.44 417 PHE A N 1
ATOM 3294 C CA . PHE A 1 417 ? 42.337 -26.006 -0.544 1.00 79.44 417 PHE A CA 1
ATOM 3295 C C . PHE A 1 417 ? 41.850 -26.855 0.638 1.00 79.44 417 PHE A C 1
ATOM 3297 O O . PHE A 1 417 ? 41.792 -26.356 1.761 1.00 79.44 417 PHE A O 1
ATOM 3304 N N . ALA A 1 418 ? 41.544 -28.137 0.414 1.00 77.50 418 ALA A N 1
ATOM 3305 C CA . ALA A 1 418 ? 41.201 -29.069 1.485 1.00 77.50 418 ALA A CA 1
ATOM 3306 C C . ALA A 1 418 ? 42.375 -29.276 2.457 1.00 77.50 418 ALA A C 1
ATOM 3308 O O . ALA A 1 418 ? 42.195 -29.134 3.665 1.00 77.50 418 ALA A O 1
ATOM 3309 N N . GLU A 1 419 ? 43.584 -29.505 1.936 1.00 77.31 419 GLU A N 1
ATOM 3310 C CA . GLU A 1 419 ? 44.800 -29.649 2.750 1.00 77.31 419 GLU A CA 1
ATOM 3311 C C . GLU A 1 419 ? 45.104 -28.378 3.562 1.00 77.31 419 GLU A C 1
ATOM 3313 O O . GLU A 1 419 ? 45.463 -28.446 4.740 1.00 77.31 419 GLU A O 1
ATOM 3318 N N . ALA A 1 420 ? 44.911 -27.198 2.963 1.00 73.94 420 ALA A N 1
ATOM 3319 C CA . ALA A 1 420 ? 45.086 -25.920 3.648 1.00 73.94 420 ALA A CA 1
ATOM 3320 C C . ALA A 1 420 ? 44.079 -25.728 4.799 1.00 73.94 420 ALA A C 1
ATOM 3322 O O . ALA A 1 420 ? 44.446 -25.218 5.862 1.00 73.94 420 ALA A O 1
ATOM 3323 N N . LEU A 1 421 ? 42.824 -26.157 4.615 1.00 74.31 421 LEU A N 1
ATOM 3324 C CA . LEU A 1 421 ? 41.800 -26.127 5.662 1.00 74.31 421 LEU A CA 1
ATOM 3325 C C . LEU A 1 421 ? 42.108 -27.117 6.793 1.00 74.31 421 LEU A C 1
ATOM 3327 O O . LEU A 1 421 ? 41.995 -26.742 7.959 1.00 74.31 421 LEU A O 1
ATOM 3331 N N . GLU A 1 422 ? 42.530 -28.342 6.480 1.00 75.88 422 GLU A N 1
ATOM 3332 C CA . GLU A 1 422 ? 42.933 -29.343 7.480 1.00 75.88 422 GLU A CA 1
ATOM 3333 C C . GLU A 1 422 ? 44.104 -28.842 8.332 1.00 75.88 422 GLU A C 1
ATOM 3335 O O . GLU A 1 422 ? 44.022 -28.836 9.564 1.00 75.88 422 GLU A O 1
ATOM 3340 N N . ALA A 1 423 ? 45.146 -28.302 7.693 1.00 72.12 423 ALA A N 1
ATOM 3341 C CA . ALA A 1 423 ? 46.296 -27.732 8.388 1.00 72.12 423 ALA A CA 1
ATOM 3342 C C . ALA A 1 423 ? 45.915 -26.536 9.283 1.00 72.12 423 ALA A C 1
ATOM 3344 O O . ALA A 1 423 ? 46.462 -26.378 10.381 1.00 72.12 423 ALA A O 1
ATOM 3345 N N . ALA A 1 424 ? 44.971 -25.695 8.843 1.00 69.62 424 ALA A N 1
ATOM 3346 C CA . ALA A 1 424 ? 44.462 -24.579 9.638 1.00 69.62 424 ALA A CA 1
ATOM 3347 C C . ALA A 1 424 ? 43.647 -25.058 10.854 1.00 69.62 424 ALA A C 1
ATOM 3349 O O . ALA A 1 424 ? 43.812 -24.518 11.954 1.00 69.62 424 ALA A O 1
ATOM 3350 N N . ILE A 1 425 ? 42.827 -26.105 10.693 1.00 72.62 425 ILE A N 1
ATOM 3351 C CA . ILE A 1 425 ? 42.070 -26.731 11.787 1.00 72.62 425 ILE A CA 1
ATOM 3352 C C . ILE A 1 425 ? 43.029 -27.331 12.823 1.00 72.62 425 ILE A C 1
ATOM 3354 O O . ILE A 1 425 ? 42.912 -27.011 14.008 1.00 72.62 425 ILE A O 1
ATOM 3358 N N . GLU A 1 426 ? 44.012 -28.131 12.405 1.00 73.31 426 GLU A N 1
ATOM 3359 C CA . GLU A 1 426 ? 44.979 -28.768 13.310 1.00 73.31 426 GLU A CA 1
ATOM 3360 C C . GLU A 1 426 ? 45.803 -27.744 14.104 1.00 73.31 426 GLU A C 1
ATOM 3362 O O . GLU A 1 426 ? 45.934 -27.845 15.331 1.00 73.31 426 GLU A O 1
ATOM 3367 N N . LYS A 1 427 ? 46.308 -26.701 13.430 1.00 69.12 427 LYS A N 1
ATOM 3368 C CA . LYS A 1 427 ? 47.056 -25.616 14.085 1.00 69.12 427 LYS A CA 1
ATOM 3369 C C . LYS A 1 427 ? 46.182 -24.831 15.063 1.00 69.12 427 LYS A C 1
ATOM 3371 O O . LYS A 1 427 ? 46.648 -24.516 16.161 1.00 69.12 427 LYS A O 1
ATOM 3376 N N . SER A 1 428 ? 44.914 -24.580 14.727 1.00 67.88 428 SER A N 1
ATOM 3377 C CA . SER A 1 428 ? 43.966 -23.927 15.640 1.00 67.88 428 SER A CA 1
ATOM 3378 C C . SER A 1 428 ? 43.685 -24.777 16.892 1.00 67.88 428 SER A C 1
ATOM 3380 O O . SER A 1 428 ? 43.647 -24.246 18.004 1.00 67.88 428 SER A O 1
ATOM 3382 N N . ALA A 1 429 ? 43.596 -26.105 16.743 1.00 64.81 429 ALA A N 1
ATOM 3383 C CA . ALA A 1 429 ? 43.349 -27.043 17.837 1.00 64.81 429 ALA A CA 1
ATOM 3384 C C . ALA A 1 429 ? 44.554 -27.186 18.786 1.00 64.81 429 ALA A C 1
ATOM 3386 O O . ALA A 1 429 ? 44.375 -27.248 20.002 1.00 64.81 429 ALA A O 1
ATOM 3387 N N . SER A 1 430 ? 45.787 -27.153 18.267 1.00 61.28 430 SER A N 1
ATOM 3388 C CA . SER A 1 430 ? 47.019 -27.253 19.076 1.00 61.28 430 SER A CA 1
ATOM 3389 C C . SER A 1 430 ? 47.292 -26.062 20.017 1.00 61.28 430 SER A C 1
ATOM 3391 O O . SER A 1 430 ? 48.159 -26.154 20.886 1.00 61.28 430 SER A O 1
ATOM 3393 N N . ARG A 1 431 ? 46.556 -24.945 19.879 1.00 55.53 431 ARG A N 1
ATOM 3394 C CA . ARG A 1 431 ? 46.663 -23.753 20.746 1.00 55.53 431 ARG A CA 1
ATOM 3395 C C . ARG A 1 431 ? 45.691 -23.748 21.930 1.00 55.53 431 ARG A C 1
ATOM 3397 O O . ARG A 1 431 ? 45.813 -22.881 22.795 1.00 55.53 431 ARG A O 1
ATOM 3404 N N . CYS A 1 432 ? 44.748 -24.688 22.004 1.00 38.41 432 CYS A N 1
ATOM 3405 C CA . CYS A 1 432 ? 43.860 -24.823 23.159 1.00 38.41 432 CYS A CA 1
ATOM 3406 C C . CYS A 1 432 ? 44.530 -25.707 24.232 1.00 38.41 432 CYS A C 1
ATOM 3408 O O . CYS A 1 432 ? 44.717 -26.899 23.982 1.00 38.41 432 CYS A O 1
ATOM 3410 N N . PRO A 1 433 ? 44.895 -25.195 25.427 1.00 35.88 433 PRO A N 1
ATOM 3411 C CA . PRO A 1 433 ? 45.332 -26.071 26.512 1.00 35.88 433 PRO A CA 1
ATOM 3412 C C . PRO A 1 433 ? 44.156 -26.962 26.955 1.00 35.88 433 PRO A C 1
ATOM 3414 O O . PRO A 1 433 ? 42.999 -26.533 26.863 1.00 35.88 433 PRO A O 1
ATOM 3417 N N . PRO A 1 434 ? 44.407 -28.196 27.436 1.00 39.69 434 PRO A N 1
ATOM 3418 C CA . PRO A 1 434 ? 43.332 -29.087 27.848 1.00 39.69 434 PRO A CA 1
ATOM 3419 C C . PRO A 1 434 ? 42.539 -28.432 28.981 1.00 39.69 434 PRO A C 1
ATOM 3421 O O . PRO A 1 434 ? 43.111 -27.992 29.979 1.00 39.69 434 PRO A O 1
ATOM 3424 N N . ARG A 1 435 ? 41.213 -28.356 28.816 1.00 37.62 435 ARG A N 1
ATOM 3425 C CA . ARG A 1 435 ? 40.294 -27.899 29.864 1.00 37.62 435 ARG A CA 1
ATOM 3426 C C . ARG A 1 435 ? 40.437 -28.824 31.076 1.00 37.62 435 ARG A C 1
ATOM 3428 O O . ARG A 1 435 ? 39.996 -29.969 31.025 1.00 37.62 435 ARG A O 1
ATOM 3435 N N . THR A 1 436 ? 41.061 -28.339 32.147 1.00 38.75 436 THR A N 1
ATOM 3436 C CA . THR A 1 436 ? 40.999 -28.985 33.462 1.00 38.75 436 THR A CA 1
ATOM 3437 C C . THR A 1 436 ? 39.560 -28.946 33.976 1.00 38.75 436 THR A C 1
ATOM 3439 O O . THR A 1 436 ? 38.917 -27.897 33.922 1.00 38.75 436 THR A O 1
ATOM 3442 N N . VAL A 1 437 ? 39.089 -30.123 34.402 1.00 38.09 437 VAL A N 1
ATOM 3443 C CA . VAL A 1 437 ? 37.782 -30.412 35.024 1.00 38.09 437 VAL A CA 1
ATOM 3444 C C . VAL A 1 437 ? 37.604 -29.647 36.328 1.00 38.09 437 VAL A C 1
ATOM 3446 O O . VAL A 1 437 ? 38.601 -29.566 37.084 1.00 38.09 437 VAL A O 1
#

pLDDT: mean 77.69, std 16.26, range [28.7, 98.44]

Foldseek 3Di:
DVVVVVVVVVVVVVVVVVVVVVVVVVVVVVVVLVVLLVQLVCQLLQNHAAPVRHHLVRVLPDDLVCVLVPQQVLLSLQPECDQDPVDNSRRHCDLVSLVVCLPDPSSVVSSVSSVQSLCVSQQKHFDADPVVVVDGATAIAHHPCNVVNLVRQFADPPHVNLVSLLSNLLSCVSNVVLRSSVRVLVRVLQVLQVDPPSHDLVSNVSSVVSHPAFDELSNLNSLLVDPVNLLVVLVVLQVVQVPVPPQKHALVSVLVVLLSNCVRLVHHSVVDDSVVSLVLLVVQADPPDPGRIGGSVSSSVSVSVSSVVSSVVSPDDDPPDDDDDDDDDPQCELVNLVVLLVDVVSLLVVLVVLQVVQVPVVPQFRALVSVLVVLQSNCVSHVHDNVPPPSVVVVVVDPQQDDPNRTHGSVRRSVVVNVSSVVSSVVSVVPDDDDDD

Secondary structure (DSSP, 8-state):
-HHHHHHHHHHHHHHHHHHHHHHHHHHHHHHHHHHHHHHHHHHHTTSS--TTS--HHHHHT--HHHHHH--SHHHHHS-BSS--SS-TTSPB--HHHHHHHHH-HHHHHHHHHHHHHHHHHTTEEEEPP-GGGS----EEEE-TTHHHHIIIII-STT-HHHHHHHHHHHHHHHTT-HHHHHHHHHHHHHHHHHSTTSS-HHHHHHHHHHS-----HHHHHHHHH-HHHHHHHHHHHHHHH-SS-SSEEEHHHHHHHHHHHHHHTT--GGG--HHHHHHHHHTTS-TTSSS-EEEHHHHHHHHHHHHHHHHHHHHS----------S------HHHHHHHHT-HHHHHHHHHHHHHHH-TT-SSEE-HHHHHHHHHHHHHHTT--GGG--HHHHTTS-GGGSSTT-SEETTTHHHHHHHHHHHHHHHHHTTS-----

InterPro domains:
  IPR002048 EF-hand domain [PS50222] (229-264)
  IPR002048 EF-hand domain [PS50222] (346-381)
  IPR002048 EF-hand domain [SM00054] (233-261)
  IPR002048 EF-hand domain [SM00054] (350-378)
  IPR006757 Opioid growth factor receptor (OGFr)-like, conserved domain [PF04664] (67-184)
  IPR011992 EF-hand domain pair [SSF47473] (234-392)
  IPR039574 Opioid growth factor receptor [PTHR14015] (64-190)

Organism: Polarella glacialis (NCBI:txid89957)